Protein AF-A0ABD0K7D8-F1 (afdb_monomer)

Secondary structure (DSSP, 8-state):
-EEEEEES-TTTEEEETTTEEEEE-----TT--SS-EEEEEEEE--TTEEEEEEEEEEEES-TTEEEEEESSSSS-SEEE-TTPPTT-EEEES-SEEEEEEEE-SS-S-----EEEEEEEEEEEGGGSPPEEETT-TTTTTEEEEPPTT-EEEEESS-SS---S---SEEEEEEE---S-TTEEEEEEE-TT--EESS-TTS---HHHHHHHHHHHHHHEEEESB-TTT--HHHHHTT--EEBSSSEEEEEEE--SS-EE-EEEEEEEE-HHHHHHHHHHHHHHHHHHHHHHHHHHHHHHHHHHHHHHHHHHHHHS--TTHHHHHHHHHHHHHHTPPPPPPPPP------------------PPPP---

Sequence (369 aa):
HITLEKGCRPRYVVLDHHKYVEVRSSHLPRNASAGTSCMAYLVTRKKDHGICVRMRSTHIYSDHAKIEFLTGPYTSDKIIQRNSKPDEEWCTPHRLLAVRVSTSADEPNLDRDFYYAFQVEAMSKELIPLQYYMDSFAECDLEHELTSGQEVSVVAQRVPPVTPDVPTTCELTFYTTSDDEYEQVCVQLDKDSFTFGSDQSRKITAEQRATEREEGLKSLTLGRLKQRYYSTEEALNGVTACSDNKRLVLLLNRTEALFGFTASVRSERHVFWESEANEATEMKGLRVVKGITYFIATIDCLVAVLAALLSALLKWPKGPWRRWAENFNALAAAHAPQTYPAQDPGTYSPHGHKDDSFDSSISSPDFSL

Radius of gyration: 41.78 Å; Cα contacts (8 Å, |Δi|>4): 608; chains: 1; bounding box: 82×59×136 Å

Foldseek 3Di:
DKDWDDKDDCQAWPDPDAFKIKGKHDDDPLPPQAWDKMKIKIFDPDPQWWKKKWWADWDAPDQFKKKFKDLDDPWGPDIDGPPDDHGDMDIDRHRMIMIMMIGHNPDSPPRDMTMTMMGMDIGGSVPHAAEAEQQDPVRFPDEDEADAFDKHKYKDADVVGIDPDGDQKGKYKYFYPDPDPQKWKKKFWDQVFKDKDPPPPDPQDPVNVVVVLVVLLVQKDKPQWPVVPDDSVVRSVGDITTHDHRMIMIMGRDDPIDIIIMMMIHTDRHVVVVVVVVVVVVVVVVVVVVVVVVVVVVVVVVVVVVVVVVVVCLVDPDDPCPVVSVVVVVVCVVPPPDDDDDDDDDDDDDDDDDDDDDDDDDDDDDDDD

Mean predicted aligned error: 17.83 Å

Structure (mmCIF, N/CA/C/O backbone):
data_AF-A0ABD0K7D8-F1
#
_entry.id   AF-A0ABD0K7D8-F1
#
loop_
_atom_site.group_PDB
_atom_site.id
_atom_site.type_symbol
_atom_site.label_atom_id
_atom_site.label_alt_id
_atom_site.label_comp_id
_atom_site.label_asym_id
_atom_site.label_entity_id
_atom_site.label_seq_id
_atom_site.pdbx_PDB_ins_code
_atom_site.Cartn_x
_atom_site.Cartn_y
_atom_site.Cartn_z
_atom_site.occupancy
_atom_site.B_iso_or_equiv
_atom_site.auth_seq_id
_atom_site.auth_comp_id
_atom_site.auth_asym_id
_atom_site.auth_atom_id
_atom_site.pdbx_PDB_model_num
ATOM 1 N N . HIS A 1 1 ? 11.711 -20.723 -13.771 1.00 57.00 1 HIS A N 1
ATOM 2 C CA . HIS A 1 1 ? 12.224 -20.523 -15.138 1.00 57.00 1 HIS A CA 1
ATOM 3 C C . HIS A 1 1 ? 11.469 -19.370 -15.768 1.00 57.00 1 HIS A C 1
ATOM 5 O O . HIS A 1 1 ? 10.240 -19.421 -15.767 1.00 57.00 1 HIS A O 1
ATOM 11 N N . ILE A 1 2 ? 12.202 -18.346 -16.215 1.00 61.50 2 ILE A N 1
ATOM 12 C CA . ILE A 1 2 ? 11.672 -17.183 -16.935 1.00 61.50 2 ILE A CA 1
ATOM 13 C C . ILE A 1 2 ? 12.082 -17.318 -18.400 1.00 61.50 2 ILE A C 1
ATOM 15 O O . ILE A 1 2 ? 13.228 -17.675 -18.669 1.00 61.50 2 ILE A O 1
ATOM 19 N N . THR A 1 3 ? 11.156 -17.092 -19.327 1.00 58.50 3 THR A N 1
ATOM 20 C CA . THR A 1 3 ? 11.397 -17.209 -20.775 1.00 58.50 3 THR A CA 1
ATOM 21 C C . THR A 1 3 ? 11.066 -15.911 -21.502 1.00 58.50 3 THR A C 1
ATOM 23 O O . THR A 1 3 ? 10.111 -15.233 -21.127 1.00 58.50 3 THR A O 1
ATOM 26 N N . LEU A 1 4 ? 11.837 -15.597 -22.550 1.00 61.28 4 LEU A N 1
ATOM 27 C CA . LEU A 1 4 ? 11.554 -14.514 -23.492 1.00 61.28 4 LEU A CA 1
ATOM 28 C C . LEU A 1 4 ? 10.610 -15.036 -24.585 1.00 61.28 4 LEU A C 1
ATOM 30 O O . LEU A 1 4 ? 11.021 -15.871 -25.387 1.00 61.28 4 LEU A O 1
ATOM 34 N N . GLU A 1 5 ? 9.352 -14.598 -24.608 1.00 51.56 5 GLU A N 1
ATOM 35 C CA . GLU A 1 5 ? 8.346 -15.184 -25.518 1.00 51.56 5 GLU A CA 1
ATOM 36 C C . GLU A 1 5 ? 8.231 -14.462 -26.864 1.00 51.56 5 GLU A C 1
ATOM 38 O O . GLU A 1 5 ? 7.942 -15.078 -27.890 1.00 51.56 5 GLU A O 1
ATOM 43 N N . LYS A 1 6 ? 8.462 -13.150 -26.883 1.00 55.41 6 LYS A N 1
ATOM 44 C CA . LYS A 1 6 ? 8.400 -12.323 -28.092 1.00 55.41 6 LYS A CA 1
ATOM 45 C C . LYS A 1 6 ? 9.169 -11.036 -27.830 1.00 55.41 6 LYS A C 1
ATOM 47 O O . LYS A 1 6 ? 9.142 -10.539 -26.708 1.00 55.41 6 LYS A O 1
ATOM 52 N N . GLY A 1 7 ? 9.841 -10.490 -28.834 1.00 46.88 7 GLY A N 1
ATOM 53 C CA . GLY A 1 7 ? 10.415 -9.155 -28.739 1.00 46.88 7 GLY A CA 1
ATOM 54 C C . GLY A 1 7 ? 11.325 -8.808 -29.899 1.00 46.88 7 GLY A C 1
ATOM 55 O O . GLY A 1 7 ? 11.520 -9.628 -30.793 1.00 46.88 7 GLY A O 1
ATOM 56 N N . CYS A 1 8 ? 11.813 -7.570 -29.923 1.00 52.88 8 CYS A N 1
ATOM 57 C CA . CYS A 1 8 ? 12.620 -7.019 -31.014 1.00 52.88 8 CYS A CA 1
ATOM 58 C C . CYS A 1 8 ? 13.752 -7.929 -31.454 1.00 52.88 8 CYS A C 1
ATOM 60 O O . CYS A 1 8 ? 14.186 -8.804 -30.707 1.00 52.88 8 CYS A O 1
ATOM 62 N N . ARG A 1 9 ? 14.277 -7.672 -32.662 1.00 52.31 9 ARG A N 1
ATOM 63 C CA . ARG A 1 9 ? 15.490 -8.347 -33.134 1.00 52.31 9 ARG A CA 1
ATOM 64 C C . ARG A 1 9 ? 16.487 -8.441 -31.967 1.00 52.31 9 ARG A C 1
ATOM 66 O O . ARG A 1 9 ? 16.698 -7.414 -31.315 1.00 52.31 9 ARG A O 1
ATOM 73 N N . PRO A 1 10 ? 17.140 -9.596 -31.749 1.00 48.94 10 PRO A N 1
ATOM 74 C CA . PRO A 1 10 ? 18.064 -9.841 -30.628 1.00 48.94 10 PRO A CA 1
ATOM 75 C C . PRO A 1 10 ? 19.263 -8.872 -30.558 1.00 48.94 10 PRO A C 1
ATOM 77 O O . PRO A 1 10 ? 20.138 -9.008 -29.714 1.00 48.94 10 PRO A O 1
ATOM 80 N N . ARG A 1 11 ? 19.321 -7.879 -31.452 1.00 54.66 11 ARG A N 1
ATOM 81 C CA . ARG A 1 11 ? 20.246 -6.751 -31.404 1.00 54.66 11 ARG A CA 1
ATOM 82 C C . ARG A 1 11 ? 20.057 -5.885 -30.155 1.00 54.66 11 ARG A C 1
ATOM 84 O O . ARG A 1 11 ? 21.067 -5.414 -29.653 1.00 54.66 11 ARG A O 1
ATOM 91 N N . TYR A 1 12 ? 18.822 -5.699 -29.665 1.00 59.56 12 TYR A N 1
ATOM 92 C CA . TYR A 1 12 ? 18.541 -4.707 -28.613 1.00 59.56 12 TYR A CA 1
ATOM 93 C C . TYR A 1 12 ? 18.299 -5.268 -27.214 1.00 59.56 12 TYR A C 1
ATOM 95 O O . TYR A 1 12 ? 18.657 -4.623 -26.237 1.00 59.56 12 TYR A O 1
ATOM 103 N N . VAL A 1 13 ? 17.703 -6.456 -27.107 1.00 61.19 13 VAL A N 1
ATOM 104 C CA . VAL A 1 13 ? 17.458 -7.138 -25.830 1.00 61.19 13 VAL A CA 1
ATOM 105 C C . VAL A 1 13 ? 18.014 -8.549 -25.951 1.00 61.19 13 VAL A C 1
ATOM 107 O O . VAL A 1 13 ? 17.610 -9.302 -26.839 1.00 61.19 13 VAL A O 1
ATOM 110 N N . VAL A 1 14 ? 18.954 -8.890 -25.079 1.00 66.50 14 VAL A N 1
ATOM 111 C CA . VAL A 1 14 ? 19.631 -10.183 -25.013 1.00 66.50 14 VAL A CA 1
ATOM 112 C C . VAL A 1 14 ? 19.354 -10.785 -23.644 1.00 66.50 14 VAL A C 1
ATOM 114 O O . VAL A 1 14 ? 19.567 -10.147 -22.620 1.00 66.50 14 VAL A O 1
ATOM 117 N N . LEU A 1 15 ? 18.858 -12.018 -23.626 1.00 62.47 15 LEU A N 1
ATOM 118 C CA . LEU A 1 15 ? 18.714 -12.803 -22.405 1.00 62.47 15 LEU A CA 1
ATOM 119 C C . LEU A 1 15 ? 19.877 -13.798 -22.360 1.00 62.47 15 LEU A C 1
ATOM 121 O O . LEU A 1 15 ? 19.945 -14.677 -23.220 1.00 62.47 15 LEU A O 1
ATOM 125 N N . ASP A 1 16 ? 20.773 -13.663 -21.385 1.00 61.91 16 ASP A N 1
ATOM 126 C CA . ASP A 1 16 ? 21.794 -14.678 -21.118 1.00 61.91 16 ASP A CA 1
ATOM 127 C C . ASP A 1 16 ? 21.194 -15.821 -20.282 1.00 61.91 16 ASP A C 1
ATOM 129 O O . ASP A 1 16 ? 20.212 -15.645 -19.551 1.00 61.91 16 ASP A O 1
ATOM 133 N N . HIS A 1 17 ? 21.773 -17.012 -20.428 1.00 53.19 17 HIS A N 1
ATOM 134 C CA . HIS A 1 17 ? 21.166 -18.326 -20.266 1.00 53.19 17 HIS A CA 1
ATOM 135 C C . HIS A 1 17 ? 20.373 -18.588 -18.971 1.00 53.19 17 HIS A C 1
ATOM 137 O O . HIS A 1 17 ? 19.619 -19.558 -18.954 1.00 53.19 17 HIS A O 1
ATOM 143 N N . HIS A 1 18 ? 20.468 -17.786 -17.902 1.00 55.44 18 HIS A N 1
ATOM 144 C CA . HIS A 1 18 ? 19.836 -18.116 -16.618 1.00 55.44 18 HIS A CA 1
ATOM 145 C C . HIS A 1 18 ? 19.442 -16.931 -15.716 1.00 55.44 18 HIS A C 1
ATOM 147 O O . HIS A 1 18 ? 19.652 -17.068 -14.516 1.00 55.44 18 HIS A O 1
ATOM 153 N N . LYS A 1 19 ? 18.837 -15.839 -16.231 1.00 64.81 19 LYS A N 1
ATOM 154 C CA . LYS A 1 19 ? 18.155 -14.723 -15.489 1.00 64.81 19 LYS A CA 1
ATOM 155 C C . LYS A 1 19 ? 18.720 -13.325 -15.778 1.00 64.81 19 LYS A C 1
ATOM 157 O O . LYS A 1 19 ? 18.157 -12.346 -15.297 1.00 64.81 19 LYS A O 1
ATOM 162 N N . TYR A 1 20 ? 19.803 -13.207 -16.534 1.00 72.56 20 TYR A N 1
ATOM 163 C CA . TYR A 1 20 ? 20.390 -11.907 -16.856 1.00 72.56 20 TYR A CA 1
ATOM 164 C C . TYR A 1 20 ? 19.808 -11.376 -18.159 1.00 72.56 20 TYR A C 1
ATOM 166 O O . TYR A 1 20 ? 19.838 -12.059 -19.181 1.00 72.56 20 TYR A O 1
ATOM 174 N N . VAL A 1 21 ? 19.256 -10.168 -18.104 1.00 70.75 21 VAL A N 1
ATOM 175 C CA . VAL A 1 21 ? 18.764 -9.445 -19.271 1.00 70.75 21 VAL A CA 1
ATOM 176 C C . VAL A 1 21 ? 19.677 -8.257 -19.504 1.00 70.75 21 VAL A C 1
ATOM 178 O O . VAL A 1 21 ? 19.839 -7.392 -18.642 1.00 70.75 21 VAL A O 1
ATOM 181 N N . GLU A 1 22 ? 20.247 -8.224 -20.696 1.00 71.69 22 GLU A N 1
ATOM 182 C CA . GLU A 1 22 ? 21.023 -7.111 -21.204 1.00 71.69 22 GLU A CA 1
ATOM 183 C C . GLU A 1 22 ? 20.214 -6.382 -22.270 1.00 71.69 22 GLU A C 1
ATOM 185 O O . GLU A 1 22 ? 19.713 -6.977 -23.225 1.00 71.69 22 GLU A O 1
ATOM 190 N N . VAL A 1 23 ? 20.102 -5.070 -22.127 1.00 68.00 23 VAL A N 1
ATOM 191 C CA . VAL A 1 23 ? 19.526 -4.190 -23.135 1.00 68.00 23 VAL A CA 1
ATOM 192 C C . VAL A 1 23 ? 20.650 -3.316 -23.661 1.00 68.00 23 VAL A C 1
ATOM 194 O O . VAL A 1 23 ? 21.200 -2.499 -22.923 1.00 68.00 23 VAL A O 1
ATOM 197 N N . ARG A 1 24 ? 21.009 -3.504 -24.930 1.00 67.44 24 ARG A N 1
ATOM 198 C CA . ARG A 1 24 ? 22.136 -2.818 -25.567 1.00 67.44 24 ARG A CA 1
ATOM 199 C C . ARG A 1 24 ? 21.716 -2.159 -26.867 1.00 67.44 24 ARG A C 1
ATOM 201 O O . ARG A 1 24 ? 20.971 -2.744 -27.642 1.00 67.44 24 ARG A O 1
ATOM 208 N N . SER A 1 25 ? 22.234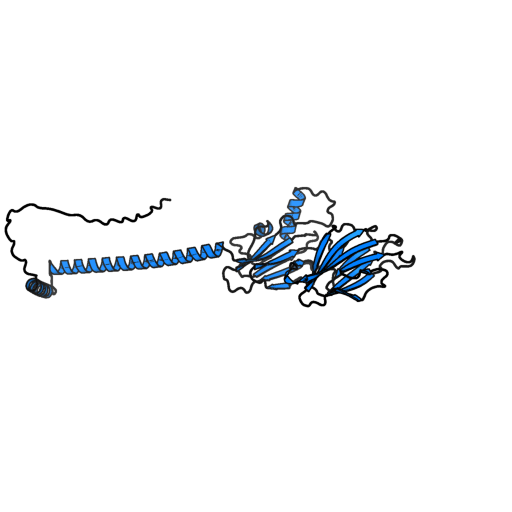 -0.974 -27.150 1.00 63.69 25 SER A N 1
ATOM 209 C CA . SER A 1 25 ? 22.252 -0.454 -28.517 1.00 63.69 25 SER A CA 1
ATOM 210 C C . SER A 1 25 ? 23.632 -0.703 -29.098 1.00 63.69 25 SER A C 1
ATOM 212 O O . SER A 1 25 ? 24.622 -0.289 -28.512 1.00 63.69 25 SER A O 1
ATOM 214 N N . SER A 1 26 ? 23.703 -1.409 -30.222 1.00 53.91 26 SER A N 1
ATOM 215 C CA . SER A 1 26 ? 24.898 -1.443 -31.067 1.00 53.91 26 SER A CA 1
ATOM 216 C C . SER A 1 26 ? 24.600 -0.583 -32.287 1.00 53.91 26 SER A C 1
ATOM 218 O O . SER A 1 26 ? 23.682 -0.967 -33.017 1.00 53.91 26 SER A O 1
ATOM 220 N N . HIS A 1 27 ? 25.318 0.535 -32.477 1.00 51.44 27 HIS A N 1
ATOM 221 C CA . HIS A 1 27 ? 25.214 1.463 -33.617 1.00 51.44 27 HIS A CA 1
ATOM 222 C C . HIS A 1 27 ? 23.825 1.470 -34.270 1.00 51.44 27 HIS A C 1
ATOM 224 O O . HIS A 1 27 ? 23.554 0.708 -35.208 1.00 51.44 27 HIS A O 1
ATOM 230 N N . LEU A 1 28 ? 22.929 2.326 -33.768 1.00 49.94 28 LEU A N 1
ATOM 231 C CA . LEU A 1 28 ? 21.675 2.595 -34.464 1.00 49.94 28 LEU A CA 1
ATOM 232 C C . LEU A 1 28 ? 22.025 2.928 -35.923 1.00 49.94 28 LEU A C 1
ATOM 234 O O . LEU A 1 28 ? 22.895 3.768 -36.159 1.00 49.94 28 LEU A O 1
ATOM 238 N N . PRO A 1 29 ? 21.449 2.229 -36.922 1.00 47.97 29 PRO A N 1
ATOM 239 C CA . PRO A 1 29 ? 21.727 2.571 -38.309 1.00 47.97 29 PRO A CA 1
ATOM 240 C C . PRO A 1 29 ? 21.421 4.060 -38.478 1.00 47.97 29 PRO A C 1
ATOM 242 O O . PRO A 1 29 ? 20.409 4.514 -37.957 1.00 47.97 29 PRO A O 1
ATOM 245 N N . ARG A 1 30 ? 22.260 4.813 -39.204 1.00 49.47 30 ARG A N 1
ATOM 246 C CA . ARG A 1 30 ? 22.124 6.277 -39.408 1.00 49.47 30 ARG A CA 1
ATOM 247 C C . ARG A 1 30 ? 20.739 6.745 -39.902 1.00 49.47 30 ARG A C 1
ATOM 249 O O . ARG A 1 30 ? 20.468 7.936 -39.908 1.00 49.47 30 ARG A O 1
ATOM 256 N N . ASN A 1 31 ? 19.871 5.806 -40.285 1.00 47.09 31 ASN A N 1
ATOM 257 C CA . ASN A 1 31 ? 18.497 6.010 -40.738 1.00 47.09 31 ASN A CA 1
ATOM 258 C C . ASN A 1 31 ? 17.442 5.439 -39.764 1.00 47.09 31 ASN A C 1
ATOM 260 O O . ASN A 1 31 ? 16.307 5.198 -40.173 1.00 47.09 31 ASN A O 1
ATOM 264 N N . ALA A 1 32 ? 17.796 5.139 -38.511 1.00 49.16 32 ALA A N 1
ATO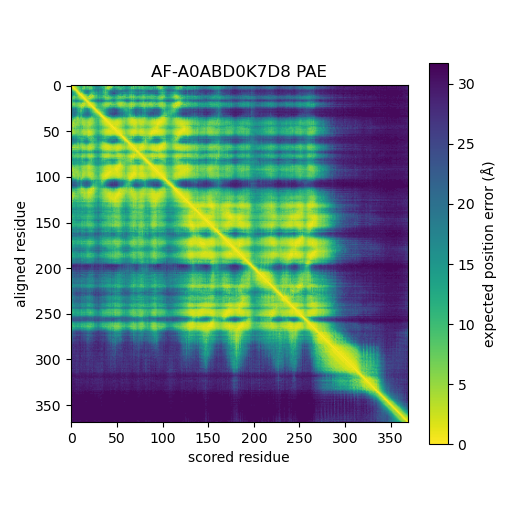M 265 C CA . ALA A 1 32 ? 16.821 4.790 -37.489 1.00 49.16 32 ALA A CA 1
ATOM 266 C C . ALA A 1 32 ? 15.948 6.026 -37.251 1.00 49.16 32 ALA A C 1
ATOM 268 O O . ALA A 1 32 ? 16.422 7.047 -36.761 1.00 49.16 32 ALA A O 1
ATOM 269 N N . SER A 1 33 ? 14.687 5.943 -37.669 1.00 50.78 33 SER A N 1
ATOM 270 C CA . SER A 1 33 ? 13.695 6.986 -37.433 1.00 50.78 33 SER A CA 1
ATOM 271 C C . SER A 1 33 ? 13.646 7.308 -35.942 1.00 50.78 33 SER A C 1
ATOM 273 O O . SER A 1 33 ? 13.513 6.393 -35.131 1.00 50.78 33 SER A O 1
ATOM 275 N N . ALA A 1 34 ? 13.745 8.584 -35.581 1.00 53.72 34 ALA A N 1
ATOM 276 C CA . ALA A 1 34 ? 13.576 9.016 -34.202 1.00 53.72 34 ALA A CA 1
ATOM 277 C C . ALA A 1 34 ? 12.233 8.505 -33.631 1.00 53.72 34 ALA A C 1
ATOM 279 O O . ALA A 1 34 ? 11.265 8.329 -34.376 1.00 53.72 34 ALA A O 1
ATOM 280 N N . GLY A 1 35 ? 12.185 8.199 -32.331 1.00 55.47 35 GLY A N 1
ATOM 281 C CA . GLY A 1 35 ? 10.992 7.612 -31.708 1.00 55.47 35 GLY A CA 1
ATOM 282 C C . GLY A 1 35 ? 10.822 6.100 -31.919 1.00 55.47 35 GLY A C 1
ATOM 283 O O . GLY A 1 35 ? 9.699 5.593 -31.884 1.00 55.47 35 GLY A O 1
ATOM 284 N N . THR A 1 36 ? 11.903 5.340 -32.139 1.00 62.25 36 THR A N 1
ATOM 285 C CA . THR A 1 36 ? 11.800 3.873 -32.145 1.00 62.25 36 THR A CA 1
ATOM 286 C C . THR A 1 36 ? 11.430 3.346 -30.762 1.00 62.25 36 THR A C 1
ATOM 288 O O . THR A 1 36 ? 12.095 3.655 -29.772 1.00 62.25 36 THR A O 1
ATOM 291 N N . SER A 1 37 ? 10.414 2.485 -30.708 1.00 71.81 37 SER A N 1
ATOM 292 C CA . SER A 1 37 ? 10.104 1.684 -29.527 1.00 71.81 37 SER A CA 1
ATOM 293 C C . SER A 1 37 ? 10.179 0.198 -29.844 1.00 71.81 37 SER A C 1
ATOM 295 O O . SER A 1 37 ? 9.923 -0.268 -30.955 1.00 71.81 37 SER A O 1
ATOM 297 N N . CYS A 1 38 ? 10.584 -0.546 -28.834 1.00 72.50 38 CYS A N 1
ATOM 298 C CA . CYS A 1 38 ? 10.817 -1.963 -28.870 1.00 72.50 38 CYS A CA 1
ATOM 299 C C . CYS A 1 38 ? 10.158 -2.586 -27.644 1.00 72.50 38 CYS A C 1
ATOM 301 O O . CYS A 1 38 ? 10.258 -2.011 -26.570 1.00 72.50 38 CYS A O 1
ATOM 303 N N . MET A 1 39 ? 9.520 -3.749 -27.766 1.00 76.94 39 MET A N 1
ATOM 304 C CA . MET A 1 39 ? 8.928 -4.449 -26.624 1.00 76.94 39 MET A CA 1
ATOM 305 C C . MET A 1 39 ? 9.385 -5.898 -26.596 1.00 76.94 39 MET A C 1
ATOM 307 O O . MET A 1 39 ? 9.534 -6.506 -27.654 1.00 76.94 39 MET A O 1
ATOM 311 N N . ALA A 1 40 ? 9.602 -6.438 -25.404 1.00 78.38 40 ALA A N 1
ATOM 312 C CA . ALA A 1 40 ? 9.938 -7.831 -25.168 1.00 78.38 40 ALA A CA 1
ATOM 313 C C . ALA A 1 40 ? 9.133 -8.375 -23.978 1.00 78.38 40 ALA A C 1
ATOM 315 O O . ALA A 1 40 ? 8.762 -7.597 -23.109 1.00 78.38 40 ALA A O 1
ATOM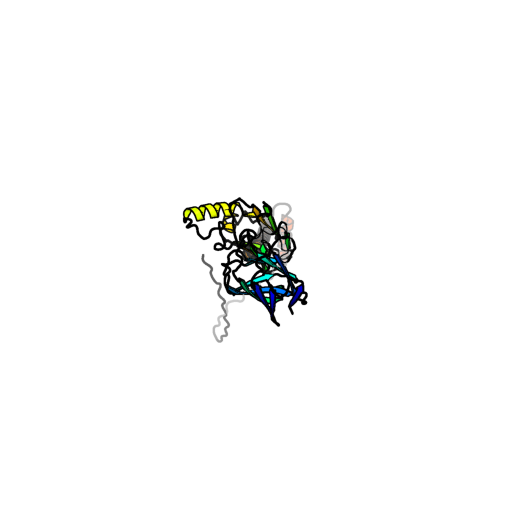 316 N N . TYR A 1 41 ? 8.856 -9.677 -23.916 1.00 83.56 41 TYR A N 1
ATOM 317 C CA . TYR A 1 41 ? 8.013 -10.259 -22.859 1.00 83.56 41 TYR A CA 1
ATOM 318 C C . TYR A 1 41 ? 8.746 -11.337 -22.069 1.00 83.56 41 TYR A C 1
ATOM 320 O O . TYR A 1 41 ? 9.245 -12.299 -22.651 1.00 83.56 41 TYR A O 1
ATOM 328 N N . LEU A 1 42 ? 8.757 -11.188 -20.748 1.00 84.38 42 LEU A N 1
ATOM 329 C CA . LEU A 1 42 ? 9.304 -12.122 -19.774 1.00 84.38 42 LEU A CA 1
ATOM 330 C C . LEU A 1 42 ? 8.156 -12.827 -19.049 1.00 84.38 42 LEU A C 1
ATOM 332 O O . LEU A 1 42 ? 7.268 -12.171 -18.507 1.00 84.38 42 LEU A O 1
ATOM 336 N N . VAL A 1 43 ? 8.177 -14.161 -19.020 1.00 86.38 43 VAL A N 1
ATOM 337 C CA . VAL A 1 43 ? 7.108 -14.966 -18.402 1.00 86.38 43 VAL A CA 1
ATOM 338 C C . VAL A 1 43 ? 7.665 -15.973 -17.412 1.00 86.38 43 VAL A C 1
ATOM 340 O O . VAL A 1 43 ? 8.574 -16.731 -17.750 1.00 86.38 43 VAL A O 1
ATOM 343 N N . THR A 1 44 ? 7.071 -16.053 -16.216 1.00 86.25 44 THR A N 1
ATOM 344 C CA . THR A 1 44 ? 7.296 -17.160 -15.275 1.00 86.25 44 THR A CA 1
ATOM 345 C C . THR A 1 44 ? 6.241 -18.261 -15.427 1.00 86.25 44 THR A C 1
ATOM 347 O O . THR A 1 44 ? 5.024 -18.057 -15.347 1.00 86.25 44 THR A O 1
ATOM 350 N N . ARG A 1 45 ? 6.711 -19.501 -15.605 1.00 85.25 45 ARG A N 1
ATOM 351 C CA . ARG A 1 45 ? 5.831 -20.680 -15.725 1.00 85.25 45 ARG A CA 1
ATOM 352 C C . ARG A 1 45 ? 5.203 -21.120 -14.399 1.00 85.25 45 ARG A C 1
ATOM 354 O O . ARG A 1 45 ? 4.260 -21.904 -14.417 1.00 85.25 45 ARG A O 1
ATOM 361 N N . LYS A 1 46 ? 5.687 -20.616 -13.262 1.00 86.44 46 LYS A N 1
ATOM 362 C CA . LYS A 1 46 ? 5.132 -20.923 -11.937 1.00 86.44 46 LYS A CA 1
ATOM 363 C C . LYS A 1 46 ? 3.885 -20.066 -11.682 1.00 86.44 46 LYS A C 1
ATOM 365 O O . LYS A 1 46 ? 3.932 -18.858 -11.894 1.00 86.44 46 LYS A O 1
ATOM 370 N N . LYS A 1 47 ? 2.773 -20.687 -11.272 1.00 85.94 47 LYS A N 1
ATOM 371 C CA . LYS A 1 47 ? 1.468 -20.018 -11.089 1.00 85.94 47 LYS A CA 1
ATOM 372 C C . LYS A 1 47 ? 1.457 -19.054 -9.898 1.00 85.94 47 LYS A C 1
ATOM 374 O O . LYS A 1 47 ? 0.927 -17.949 -10.012 1.00 85.94 47 LYS A O 1
ATOM 379 N N . ASP A 1 48 ? 2.129 -19.446 -8.823 1.00 89.06 48 ASP A N 1
ATOM 380 C CA . ASP A 1 48 ? 2.130 -18.724 -7.545 1.00 89.06 48 ASP A CA 1
ATOM 381 C C . ASP A 1 48 ? 3.394 -17.877 -7.373 1.00 89.06 48 ASP A C 1
ATOM 383 O O . ASP A 1 48 ? 3.833 -17.598 -6.264 1.00 89.06 48 ASP A O 1
ATOM 387 N N . HIS A 1 49 ? 4.047 -17.516 -8.479 1.00 90.56 49 HIS A N 1
ATOM 388 C CA . HIS A 1 49 ? 5.217 -16.643 -8.464 1.00 90.56 49 HIS A CA 1
ATOM 389 C C . HIS A 1 49 ? 4.961 -15.403 -9.312 1.00 90.56 49 HIS A C 1
ATOM 391 O O . HIS A 1 49 ? 4.328 -15.490 -10.366 1.00 90.56 49 HIS A O 1
ATOM 397 N N . GLY A 1 50 ? 5.483 -14.277 -8.846 1.00 90.56 50 GLY A N 1
ATOM 398 C CA . GLY A 1 50 ? 5.636 -13.055 -9.619 1.00 90.56 50 GLY A CA 1
ATOM 399 C C . GLY A 1 50 ? 7.018 -12.961 -10.265 1.00 90.56 50 GLY A C 1
ATOM 400 O O . GLY A 1 50 ? 7.754 -13.954 -10.357 1.00 90.56 50 GLY A O 1
ATOM 401 N N . ILE A 1 51 ? 7.366 -11.760 -10.714 1.00 90.12 51 ILE A N 1
ATOM 402 C CA . ILE A 1 51 ? 8.647 -11.438 -11.342 1.00 90.12 51 ILE A CA 1
ATOM 403 C C . ILE A 1 51 ? 9.300 -10.294 -10.563 1.00 90.12 51 ILE A C 1
ATOM 405 O O . ILE A 1 51 ? 8.697 -9.242 -10.392 1.00 90.12 51 ILE A O 1
ATOM 409 N N . CYS A 1 52 ? 10.541 -10.491 -10.130 1.00 89.31 52 CYS A N 1
ATOM 410 C CA . CYS A 1 52 ? 11.385 -9.459 -9.538 1.00 89.31 52 CYS A CA 1
ATOM 411 C C . CYS A 1 52 ? 12.508 -9.091 -10.497 1.00 89.31 52 CYS A C 1
ATOM 413 O O . CYS A 1 52 ? 13.109 -9.961 -11.129 1.00 89.31 52 CYS A O 1
ATOM 415 N N . VAL A 1 53 ? 12.785 -7.800 -10.604 1.00 87.88 53 VAL A N 1
ATOM 416 C CA . VAL A 1 53 ? 13.830 -7.211 -11.429 1.00 87.88 53 VAL A CA 1
ATOM 417 C C . VAL A 1 53 ? 14.799 -6.487 -10.511 1.00 87.88 53 VAL A C 1
ATOM 419 O O . VAL A 1 53 ? 14.427 -5.525 -9.847 1.00 87.88 53 VAL A O 1
ATOM 422 N N . ARG A 1 54 ? 16.053 -6.930 -10.503 1.00 86.75 54 ARG A N 1
ATOM 423 C CA . ARG A 1 54 ? 17.138 -6.304 -9.754 1.00 86.75 54 ARG A CA 1
ATOM 424 C C . ARG A 1 54 ? 18.134 -5.654 -10.699 1.00 86.75 54 ARG A C 1
ATOM 426 O O . ARG A 1 54 ? 18.720 -6.323 -11.556 1.00 86.75 54 ARG A O 1
ATOM 433 N N . MET A 1 55 ? 18.362 -4.360 -10.522 1.00 79.38 55 MET A N 1
ATOM 434 C CA . MET A 1 55 ? 19.323 -3.605 -11.320 1.00 79.38 55 MET A CA 1
ATOM 435 C C . MET A 1 55 ? 20.744 -3.987 -10.917 1.00 79.38 55 MET A C 1
ATOM 437 O O . MET A 1 55 ? 21.119 -3.873 -9.758 1.00 79.38 55 MET A O 1
ATOM 441 N N . ARG A 1 56 ? 21.550 -4.457 -11.872 1.00 74.31 56 ARG A N 1
ATOM 442 C CA . ARG A 1 56 ? 22.944 -4.866 -11.623 1.00 74.31 56 ARG A CA 1
ATOM 443 C C . ARG A 1 56 ? 23.922 -3.790 -12.067 1.00 74.31 56 ARG A C 1
ATOM 445 O O . ARG A 1 56 ? 24.883 -3.491 -11.371 1.00 74.31 56 ARG A O 1
ATOM 452 N N . SER A 1 57 ? 23.695 -3.232 -13.252 1.00 66.69 57 SER A N 1
ATOM 453 C CA . SER A 1 57 ? 24.533 -2.175 -13.800 1.00 66.69 57 SER A CA 1
ATOM 454 C C . SER A 1 57 ? 23.741 -1.337 -14.791 1.00 66.69 57 SER A C 1
ATOM 456 O O . SER A 1 57 ? 23.118 -1.865 -15.713 1.00 66.69 57 SER A O 1
ATOM 458 N N . THR A 1 58 ? 23.794 -0.023 -14.614 1.00 62.19 58 THR A N 1
ATOM 459 C CA . THR A 1 58 ? 23.220 0.960 -15.532 1.00 62.19 58 THR A CA 1
ATOM 460 C C . THR A 1 58 ? 24.355 1.835 -16.049 1.00 62.19 58 THR A C 1
ATOM 462 O O . THR A 1 58 ? 24.891 2.652 -15.304 1.00 62.19 58 THR A O 1
ATOM 465 N N . HIS A 1 59 ? 24.751 1.653 -17.310 1.00 59.78 59 HIS A N 1
ATOM 466 C CA . HIS A 1 59 ? 25.717 2.528 -17.976 1.00 59.78 59 HIS A CA 1
ATOM 467 C C . HIS A 1 59 ? 24.977 3.343 -19.032 1.00 59.78 59 HIS A C 1
ATOM 469 O O . HIS A 1 59 ? 24.724 2.896 -20.153 1.00 59.78 59 HIS A O 1
ATOM 475 N N . ILE A 1 60 ? 24.576 4.545 -18.622 1.00 55.97 60 ILE A N 1
ATOM 476 C CA . ILE A 1 60 ? 23.714 5.420 -19.409 1.00 55.97 60 ILE A CA 1
ATOM 477 C C . ILE A 1 60 ? 24.561 6.582 -19.922 1.00 55.97 60 ILE A C 1
ATOM 479 O O . ILE A 1 60 ? 24.855 7.535 -19.201 1.00 55.97 60 ILE A O 1
ATOM 483 N N . TYR A 1 61 ? 24.967 6.487 -21.190 1.00 55.72 61 TYR A N 1
ATOM 484 C CA . TYR A 1 61 ? 25.702 7.551 -21.882 1.00 55.72 61 TYR A CA 1
ATOM 485 C C . TYR A 1 61 ? 24.779 8.646 -22.457 1.00 55.72 61 TYR A C 1
ATOM 487 O O . TYR A 1 61 ? 25.270 9.664 -22.956 1.00 55.72 61 TYR A O 1
ATOM 495 N N . SER A 1 62 ? 23.452 8.460 -22.393 1.00 56.50 62 SER A N 1
ATOM 496 C CA . SER A 1 62 ? 22.456 9.351 -22.998 1.00 56.50 62 SER A CA 1
ATOM 497 C C . SER A 1 62 ? 21.137 9.385 -22.214 1.00 56.50 62 SER A C 1
ATOM 499 O O . SER A 1 62 ? 20.610 8.341 -21.843 1.00 56.50 62 SER A O 1
ATOM 501 N N . ASP A 1 63 ? 20.577 10.584 -22.027 1.00 60.16 63 ASP A N 1
ATOM 502 C CA . ASP A 1 63 ? 19.265 10.827 -21.400 1.00 60.16 63 ASP A CA 1
ATOM 503 C C . ASP A 1 63 ? 18.072 10.455 -22.303 1.00 60.16 63 ASP A C 1
ATOM 505 O O . ASP A 1 63 ? 16.915 10.614 -21.923 1.00 60.16 63 ASP A O 1
ATOM 509 N N . HIS A 1 64 ? 18.335 9.965 -23.518 1.00 64.94 64 HIS A N 1
ATOM 510 C CA . HIS A 1 64 ? 17.321 9.818 -24.564 1.00 64.94 64 HIS A CA 1
ATOM 511 C C . HIS A 1 64 ? 16.770 8.397 -24.693 1.00 64.94 64 HIS A C 1
ATOM 513 O O . HIS A 1 64 ? 15.903 8.176 -25.533 1.00 64.94 64 HIS A O 1
ATOM 519 N N . ALA A 1 65 ? 17.247 7.442 -23.891 1.00 67.25 65 ALA A N 1
ATOM 520 C CA . ALA A 1 65 ? 16.719 6.082 -23.833 1.00 67.25 65 ALA A CA 1
ATOM 521 C C . ALA A 1 65 ? 16.011 5.844 -22.493 1.00 67.25 65 ALA A C 1
ATOM 523 O O . ALA A 1 65 ? 16.567 6.115 -21.427 1.00 67.25 65 ALA A O 1
ATOM 524 N N . LYS A 1 66 ? 14.791 5.303 -22.552 1.00 73.50 66 LYS A N 1
ATOM 525 C CA . LYS A 1 66 ? 14.039 4.855 -21.375 1.00 73.50 66 LYS A CA 1
ATOM 526 C C . LYS A 1 66 ? 13.707 3.372 -21.483 1.00 73.50 66 LYS A C 1
ATOM 528 O O . LYS A 1 66 ? 13.340 2.890 -22.561 1.00 73.50 66 LYS A O 1
ATOM 533 N N . ILE A 1 67 ? 13.831 2.670 -20.358 1.00 78.38 67 ILE A N 1
ATOM 534 C CA . ILE A 1 67 ? 13.319 1.309 -20.192 1.00 78.38 67 ILE A CA 1
ATOM 535 C C . ILE A 1 67 ? 12.088 1.383 -19.310 1.00 78.38 67 ILE A C 1
ATOM 537 O O . ILE A 1 67 ? 12.140 1.911 -18.203 1.00 78.38 67 ILE A O 1
ATOM 541 N N . GLU A 1 68 ? 11.000 0.829 -19.811 1.00 81.88 68 GLU A N 1
ATOM 542 C CA . GLU A 1 68 ? 9.705 0.764 -19.165 1.00 81.88 68 GLU A CA 1
ATOM 543 C C . GLU A 1 68 ? 9.353 -0.703 -18.923 1.00 81.88 68 GLU A C 1
ATOM 545 O O . GLU A 1 68 ? 9.426 -1.536 -19.826 1.00 81.88 68 GLU A O 1
ATOM 550 N N . PHE A 1 69 ? 8.963 -1.029 -17.703 1.00 84.69 69 PHE A N 1
ATOM 551 C CA . PHE A 1 69 ? 8.411 -2.323 -17.334 1.00 84.69 69 PHE A CA 1
ATOM 552 C C . PHE A 1 69 ? 6.900 -2.197 -17.262 1.00 84.69 69 PHE A C 1
ATOM 554 O O . PHE A 1 69 ? 6.415 -1.256 -16.649 1.00 84.69 69 PHE A O 1
ATOM 561 N N . LEU A 1 70 ? 6.162 -3.105 -17.892 1.00 85.19 70 LEU A N 1
ATOM 562 C CA . LEU A 1 70 ? 4.707 -3.055 -17.968 1.00 85.19 70 LEU A CA 1
ATOM 563 C C . LEU A 1 70 ? 4.109 -4.429 -17.674 1.00 85.19 70 LEU A C 1
ATOM 565 O O . LEU A 1 70 ? 4.489 -5.433 -18.274 1.00 85.19 70 LEU A O 1
ATOM 569 N N . THR A 1 71 ? 3.139 -4.470 -16.780 1.00 81.75 71 THR A N 1
ATOM 570 C CA . THR A 1 71 ? 2.343 -5.651 -16.432 1.00 81.75 71 THR A CA 1
ATOM 571 C C . THR A 1 71 ? 0.958 -5.601 -17.078 1.00 81.75 71 THR A C 1
ATOM 573 O O . THR A 1 71 ? 0.306 -6.636 -17.228 1.00 81.75 71 THR A O 1
ATOM 576 N N . GLY A 1 72 ? 0.551 -4.417 -17.554 1.00 73.56 72 GLY A N 1
ATOM 577 C CA . GLY A 1 72 ? -0.662 -4.164 -18.324 1.00 73.56 72 GLY A CA 1
ATOM 578 C C . GLY A 1 72 ? -0.413 -3.329 -19.592 1.00 73.56 72 GLY A C 1
ATOM 579 O O . GLY A 1 72 ? 0.719 -2.946 -19.891 1.00 73.56 72 GLY A O 1
ATOM 580 N N . PRO A 1 73 ? -1.466 -3.055 -20.383 1.00 64.06 73 PRO A N 1
ATOM 581 C CA . PRO A 1 73 ? -1.340 -2.344 -21.657 1.00 64.06 73 PRO A CA 1
ATOM 582 C C . PRO A 1 73 ? -1.337 -0.812 -21.527 1.00 64.06 73 PRO A C 1
ATOM 584 O O . PRO A 1 73 ? -0.936 -0.138 -22.475 1.00 64.06 73 PRO A O 1
ATOM 587 N N . TYR A 1 74 ? -1.798 -0.266 -20.398 1.00 60.50 74 TYR A N 1
ATOM 588 C CA . TYR A 1 74 ? -2.145 1.153 -20.283 1.00 60.50 74 TYR A CA 1
ATOM 589 C C . TYR A 1 74 ? -0.995 2.039 -19.785 1.00 60.50 74 TYR A C 1
ATOM 591 O O . TYR A 1 74 ? -0.834 3.145 -20.292 1.00 60.50 74 TYR A O 1
ATOM 599 N N . THR A 1 75 ? -0.175 1.572 -18.839 1.00 65.94 75 THR A N 1
ATOM 600 C CA . THR A 1 75 ? 0.876 2.385 -18.196 1.00 65.94 75 THR A CA 1
ATOM 601 C C . THR A 1 75 ? 2.099 1.540 -17.819 1.00 65.94 75 THR A C 1
ATOM 603 O O . THR A 1 75 ? 2.026 0.310 -17.775 1.00 65.94 75 THR A O 1
ATOM 606 N N . SER A 1 76 ? 3.247 2.193 -17.605 1.00 74.50 76 SER A N 1
ATOM 607 C CA . SER A 1 76 ? 4.490 1.523 -17.197 1.00 74.50 76 SER A CA 1
ATOM 608 C C . SER A 1 76 ? 4.562 1.390 -15.675 1.00 74.50 76 SER A C 1
ATOM 610 O O . SER A 1 76 ? 4.519 2.373 -14.957 1.00 74.50 76 SER A O 1
ATOM 612 N N . ASP A 1 77 ? 4.746 0.195 -15.140 1.00 74.94 77 ASP A N 1
ATOM 613 C CA . ASP A 1 77 ? 4.838 -0.005 -13.694 1.00 74.94 77 ASP A CA 1
ATOM 614 C C . ASP A 1 77 ? 6.141 0.517 -13.091 1.00 74.94 77 ASP A C 1
ATOM 616 O O . ASP A 1 77 ? 6.161 1.008 -11.963 1.00 74.94 77 ASP A O 1
ATOM 620 N N . LYS A 1 78 ? 7.226 0.463 -13.868 1.00 78.69 78 LYS A N 1
ATOM 621 C CA . LYS A 1 78 ? 8.543 0.962 -13.470 1.00 78.69 78 LYS A CA 1
ATOM 622 C C . LYS A 1 78 ? 9.279 1.542 -14.671 1.00 78.69 78 LYS A C 1
ATOM 624 O O . LYS A 1 78 ? 9.246 0.968 -15.757 1.00 78.69 78 LYS A O 1
ATOM 629 N N . ILE A 1 79 ? 9.981 2.656 -14.467 1.00 77.62 79 ILE A N 1
ATOM 630 C CA . ILE A 1 79 ? 10.821 3.291 -15.490 1.00 77.62 79 ILE A CA 1
ATOM 631 C C . ILE A 1 79 ? 12.256 3.397 -14.968 1.00 77.62 79 ILE A C 1
ATOM 633 O O . ILE A 1 79 ? 12.480 3.877 -13.857 1.00 77.62 79 ILE A O 1
ATOM 637 N N . ILE A 1 80 ? 13.225 2.962 -15.774 1.00 73.25 80 ILE A N 1
ATOM 638 C CA . ILE A 1 80 ? 14.656 3.192 -15.537 1.00 73.25 80 ILE A CA 1
ATOM 639 C C . ILE A 1 80 ? 15.101 4.392 -16.372 1.00 73.25 80 ILE A C 1
ATOM 641 O O . ILE A 1 80 ? 14.875 4.430 -17.586 1.00 73.25 80 ILE A O 1
ATOM 645 N N . GLN A 1 81 ? 15.781 5.337 -15.726 1.00 66.56 81 GLN A N 1
ATOM 646 C CA . GLN A 1 81 ? 16.399 6.509 -16.350 1.00 66.56 81 GLN A CA 1
ATOM 647 C C . GLN A 1 81 ? 17.853 6.658 -15.873 1.00 66.56 81 GLN A C 1
ATOM 649 O O . GLN A 1 81 ? 18.322 5.881 -15.042 1.00 66.56 81 GLN A O 1
ATOM 654 N N . ARG A 1 82 ? 18.579 7.661 -16.390 1.00 62.25 82 ARG A N 1
ATOM 655 C CA . ARG A 1 82 ? 20.015 7.896 -16.128 1.00 62.25 82 ARG A CA 1
ATOM 656 C C . ARG A 1 82 ? 20.430 7.833 -14.654 1.00 62.25 82 ARG A C 1
ATOM 658 O O . ARG A 1 82 ? 21.529 7.376 -14.361 1.00 62.25 82 ARG A O 1
ATOM 665 N N . ASN A 1 83 ? 19.543 8.246 -13.751 1.00 61.53 83 ASN A N 1
ATOM 666 C CA . ASN A 1 83 ? 19.815 8.385 -12.320 1.00 61.53 83 ASN A CA 1
ATOM 667 C C . ASN A 1 83 ? 19.208 7.263 -11.456 1.00 61.53 83 ASN A C 1
ATOM 669 O O . ASN A 1 83 ? 19.044 7.445 -10.250 1.00 61.53 83 ASN A O 1
ATOM 673 N N . SER A 1 84 ? 18.833 6.122 -12.040 1.00 63.53 84 SER A N 1
ATOM 674 C CA . SER A 1 84 ? 18.344 4.979 -11.260 1.00 63.53 84 SER A CA 1
ATOM 675 C C . SER A 1 84 ? 19.425 4.457 -10.306 1.00 63.53 84 SER A C 1
ATOM 677 O O . SER A 1 84 ? 20.605 4.397 -10.660 1.00 63.53 84 SER A O 1
ATOM 679 N N . LYS A 1 85 ? 19.032 4.097 -9.077 1.00 65.56 85 LYS A N 1
ATOM 680 C CA . LYS A 1 85 ? 19.980 3.635 -8.056 1.00 65.56 85 LYS A CA 1
ATOM 681 C C . LYS A 1 85 ? 20.523 2.245 -8.436 1.00 65.56 85 LYS A C 1
ATOM 683 O O . LYS A 1 85 ? 19.741 1.384 -8.846 1.00 65.56 85 LYS A O 1
ATOM 688 N N . PRO A 1 86 ? 21.837 1.995 -8.299 1.00 64.06 86 PRO A N 1
ATOM 689 C CA . PRO A 1 86 ? 22.377 0.646 -8.446 1.00 64.06 86 PRO A CA 1
ATOM 690 C C . PRO A 1 86 ? 21.778 -0.281 -7.377 1.00 64.06 86 PRO A C 1
ATOM 692 O O . PRO A 1 86 ? 21.457 0.176 -6.281 1.00 64.06 86 PRO A O 1
ATOM 695 N N . ASP A 1 87 ? 21.615 -1.566 -7.706 1.00 68.38 87 ASP A N 1
ATOM 696 C CA . ASP A 1 87 ? 21.028 -2.597 -6.831 1.00 68.38 87 ASP A CA 1
ATOM 697 C C . ASP A 1 87 ? 19.564 -2.383 -6.417 1.00 68.38 87 ASP A C 1
ATOM 699 O O . ASP A 1 87 ? 19.055 -3.106 -5.563 1.00 68.38 87 ASP A O 1
ATOM 703 N N . GLU A 1 88 ? 18.852 -1.452 -7.055 1.00 77.62 88 GLU A N 1
ATOM 704 C CA . GLU A 1 88 ? 17.413 -1.312 -6.856 1.00 77.62 88 GLU A CA 1
ATOM 705 C C . GLU A 1 88 ? 16.678 -2.581 -7.319 1.00 77.62 88 GLU A C 1
ATOM 707 O O . GLU A 1 88 ? 16.869 -3.059 -8.444 1.00 77.62 88 GLU A O 1
ATOM 712 N N . GLU A 1 89 ? 15.837 -3.127 -6.443 1.00 85.25 89 GLU A N 1
ATOM 713 C CA . GLU A 1 89 ? 14.976 -4.272 -6.723 1.00 85.25 89 GLU A CA 1
ATOM 714 C C . GLU A 1 89 ? 13.519 -3.818 -6.795 1.00 85.25 89 GLU A C 1
ATOM 716 O O . GLU A 1 89 ? 13.036 -3.079 -5.939 1.00 85.25 89 GLU A O 1
ATOM 721 N N . TRP A 1 90 ? 12.822 -4.255 -7.838 1.00 86.19 90 TRP A N 1
ATOM 722 C CA . TRP A 1 90 ? 11.398 -4.020 -8.031 1.00 86.19 90 TRP A CA 1
ATOM 723 C C . TRP A 1 90 ? 10.706 -5.338 -8.361 1.00 86.19 90 TRP A C 1
ATOM 725 O O . TRP A 1 90 ? 11.154 -6.070 -9.243 1.00 86.19 90 TRP A O 1
ATOM 735 N N . CYS A 1 91 ? 9.606 -5.636 -7.679 1.00 86.69 91 CYS A N 1
ATOM 736 C CA . CYS A 1 91 ? 8.860 -6.876 -7.847 1.00 86.69 91 CYS A CA 1
ATOM 737 C C . CYS A 1 91 ? 7.425 -6.606 -8.283 1.00 86.69 91 CYS A C 1
ATOM 739 O O . CYS A 1 91 ? 6.815 -5.619 -7.890 1.00 86.69 91 CYS A O 1
ATOM 741 N N . THR A 1 92 ? 6.868 -7.534 -9.056 1.00 86.00 92 THR A N 1
ATOM 742 C CA . THR A 1 92 ? 5.457 -7.544 -9.428 1.00 86.00 92 THR A CA 1
ATOM 743 C C . THR A 1 92 ? 4.838 -8.921 -9.190 1.00 86.00 92 THR A C 1
ATOM 745 O O . THR A 1 92 ? 5.460 -9.932 -9.535 1.00 86.00 92 THR A O 1
ATOM 748 N N . PRO A 1 93 ? 3.601 -9.011 -8.659 1.00 87.00 93 PRO A N 1
ATOM 749 C CA . PRO A 1 93 ? 2.892 -10.284 -8.518 1.00 87.00 93 PRO A CA 1
ATOM 750 C C . PRO A 1 93 ? 2.450 -10.866 -9.872 1.00 87.00 93 PRO A C 1
ATOM 752 O O . PRO A 1 93 ? 1.990 -12.013 -9.940 1.00 87.00 93 PRO A O 1
ATOM 755 N N . HIS A 1 94 ? 2.570 -10.102 -10.962 1.00 88.56 94 HIS A N 1
ATOM 756 C CA . HIS A 1 94 ? 2.209 -10.550 -12.296 1.00 88.56 94 HIS A CA 1
ATOM 757 C C . HIS A 1 94 ? 3.204 -11.579 -12.843 1.00 88.56 94 HIS A C 1
ATOM 759 O O . HIS A 1 94 ? 4.413 -11.536 -12.622 1.00 88.56 94 HIS A O 1
ATOM 765 N N . ARG A 1 95 ? 2.663 -12.542 -13.594 1.00 88.25 95 ARG A N 1
ATOM 766 C CA . ARG A 1 95 ? 3.438 -13.641 -14.192 1.00 88.25 95 ARG A CA 1
ATOM 767 C C . ARG A 1 95 ? 4.060 -13.289 -15.539 1.00 88.25 95 ARG A C 1
ATOM 769 O O . ARG A 1 95 ? 4.893 -14.048 -16.034 1.00 88.25 95 ARG A O 1
ATOM 776 N N . LEU A 1 96 ? 3.590 -12.201 -16.137 1.00 88.00 96 LEU A N 1
ATOM 777 C CA . LEU A 1 96 ? 3.999 -11.668 -17.424 1.00 88.00 96 LEU A CA 1
ATOM 778 C C . LEU A 1 96 ? 4.485 -10.243 -17.186 1.00 88.00 96 LEU A C 1
ATOM 780 O O . LEU A 1 96 ? 3.781 -9.445 -16.572 1.00 88.00 96 LEU A O 1
ATOM 784 N N . LEU A 1 97 ? 5.670 -9.949 -17.697 1.00 87.19 97 LEU A N 1
ATOM 785 C CA . LEU A 1 97 ? 6.283 -8.636 -17.648 1.00 87.19 97 LEU A CA 1
ATOM 786 C C . LEU A 1 97 ? 6.719 -8.252 -19.059 1.00 87.19 97 LEU A C 1
ATOM 788 O O . LEU A 1 97 ? 7.564 -8.917 -19.658 1.00 87.19 97 LEU A O 1
ATOM 792 N N . ALA A 1 98 ? 6.149 -7.184 -19.596 1.00 85.50 98 ALA A N 1
ATOM 793 C CA . ALA A 1 98 ? 6.628 -6.554 -20.810 1.00 85.50 98 ALA A CA 1
ATOM 794 C C . ALA A 1 98 ? 7.752 -5.570 -20.466 1.00 85.50 98 ALA A C 1
ATOM 796 O O . ALA A 1 98 ? 7.641 -4.771 -19.545 1.00 85.50 98 ALA A O 1
ATOM 797 N N . VAL A 1 99 ? 8.838 -5.617 -21.222 1.00 83.00 99 VAL A N 1
ATOM 798 C CA . VAL A 1 99 ? 9.953 -4.677 -21.156 1.00 83.00 99 VAL A CA 1
ATOM 799 C C . VAL A 1 99 ? 9.929 -3.879 -22.446 1.00 83.00 99 VAL A C 1
ATOM 801 O O . VAL A 1 99 ? 10.157 -4.435 -23.523 1.00 83.00 99 VAL A O 1
ATOM 804 N N . ARG A 1 100 ? 9.629 -2.587 -22.358 1.00 79.94 100 ARG A N 1
ATOM 805 C CA . ARG A 1 100 ? 9.653 -1.665 -23.486 1.00 79.94 100 ARG A CA 1
ATOM 806 C C . ARG A 1 100 ? 10.894 -0.788 -23.415 1.00 79.94 100 ARG A C 1
ATOM 808 O O . ARG A 1 100 ? 11.188 -0.186 -22.394 1.00 79.94 100 ARG A O 1
ATOM 815 N N . VAL A 1 101 ? 11.615 -0.711 -24.521 1.00 77.19 101 VAL A N 1
ATOM 816 C CA . VAL A 1 101 ? 12.775 0.158 -24.703 1.00 77.19 101 VAL A CA 1
ATOM 817 C C . VAL A 1 101 ? 12.391 1.181 -25.753 1.00 77.19 101 VAL A C 1
ATOM 819 O O . VAL A 1 101 ? 11.990 0.803 -26.853 1.00 77.19 101 VAL A O 1
ATOM 822 N N . SER A 1 102 ? 12.485 2.465 -25.433 1.00 74.00 102 SER A N 1
ATOM 823 C CA . SER A 1 102 ? 12.162 3.530 -26.386 1.00 74.00 102 SER A CA 1
ATOM 824 C C . SER A 1 102 ? 13.193 4.642 -26.356 1.00 74.00 102 SER A C 1
ATOM 826 O O . SER A 1 102 ? 13.724 4.960 -25.290 1.00 74.00 102 SER A O 1
ATOM 828 N N . THR A 1 103 ? 13.440 5.232 -27.522 1.00 69.50 103 THR A N 1
ATOM 829 C CA . THR A 1 103 ? 14.305 6.400 -27.690 1.00 69.50 103 THR A CA 1
ATOM 830 C C . THR A 1 103 ? 13.479 7.664 -27.940 1.00 69.50 103 THR A C 1
ATOM 832 O O . THR A 1 103 ? 12.398 7.591 -28.525 1.00 69.50 103 THR A O 1
ATOM 835 N N . SER A 1 104 ? 13.968 8.821 -27.486 1.00 62.97 104 SER A N 1
ATOM 836 C CA . SER A 1 104 ? 13.332 10.122 -27.735 1.00 62.97 104 SER A CA 1
ATOM 837 C C . SER A 1 104 ? 13.279 10.452 -29.234 1.00 62.97 104 SER A C 1
ATOM 839 O O . SER A 1 104 ? 14.138 10.025 -30.010 1.00 62.97 104 SER A O 1
ATOM 841 N N . ALA A 1 105 ? 12.252 11.201 -29.639 1.00 54.75 105 ALA A N 1
ATOM 842 C CA . ALA A 1 105 ? 12.026 11.626 -31.019 1.00 54.75 105 ALA A CA 1
ATOM 843 C C . ALA A 1 105 ? 12.870 12.849 -31.436 1.00 54.75 105 ALA A C 1
ATOM 845 O O . ALA A 1 105 ? 13.023 13.098 -32.629 1.00 54.75 105 ALA A O 1
ATOM 846 N N . ASP A 1 106 ? 13.438 13.587 -30.479 1.00 53.22 106 ASP A N 1
ATOM 847 C CA . ASP A 1 106 ? 13.894 14.961 -30.733 1.00 53.22 106 ASP A CA 1
ATOM 848 C C . ASP A 1 106 ? 15.383 15.122 -31.074 1.00 53.22 106 ASP A C 1
ATOM 850 O O . ASP A 1 106 ? 15.817 16.239 -31.347 1.00 53.22 106 ASP A O 1
ATOM 854 N N . GLU A 1 107 ? 16.181 14.047 -31.132 1.00 51.66 107 GLU A N 1
ATOM 855 C CA . GLU A 1 107 ? 17.604 14.173 -31.481 1.00 51.66 107 GLU A CA 1
ATOM 856 C C . GLU A 1 107 ? 18.090 13.170 -32.546 1.00 51.66 107 GLU A C 1
ATOM 858 O O . GLU A 1 107 ? 18.084 11.958 -32.320 1.00 51.66 107 GLU A O 1
ATOM 863 N N . PRO A 1 108 ? 18.584 13.656 -33.704 1.00 48.06 108 PRO A N 1
ATOM 864 C CA . PRO A 1 108 ? 19.043 12.814 -34.811 1.00 48.06 108 PRO A CA 1
ATOM 865 C C . PRO A 1 108 ? 20.450 12.213 -34.622 1.00 48.06 108 PRO A C 1
ATOM 867 O O . PRO A 1 108 ? 20.897 11.453 -35.478 1.00 48.06 108 PRO A O 1
ATOM 870 N N . ASN A 1 109 ? 21.152 12.503 -33.518 1.00 49.91 109 ASN A N 1
ATOM 871 C CA . ASN A 1 109 ? 22.499 11.983 -33.238 1.00 49.91 109 ASN A CA 1
ATOM 872 C C . ASN A 1 109 ? 22.484 10.929 -32.121 1.00 49.91 109 ASN A C 1
ATOM 874 O O . ASN A 1 109 ? 23.007 11.126 -31.027 1.00 49.91 109 ASN A O 1
ATOM 878 N N . LEU A 1 110 ? 21.917 9.764 -32.432 1.00 52.00 110 LEU A N 1
ATOM 879 C CA . LEU A 1 110 ? 21.869 8.587 -31.558 1.00 52.00 110 LEU A CA 1
ATOM 880 C C . LEU A 1 110 ? 23.159 7.734 -31.593 1.00 52.00 110 LEU A C 1
ATOM 882 O O . LEU A 1 110 ? 23.128 6.556 -31.241 1.00 52.00 110 LEU A O 1
ATOM 886 N N . ASP A 1 111 ? 24.304 8.311 -31.973 1.00 47.97 111 ASP A N 1
ATOM 887 C CA . ASP A 1 111 ? 25.626 7.646 -32.013 1.00 47.97 111 ASP A CA 1
ATOM 888 C C . ASP A 1 111 ? 26.187 7.313 -30.606 1.00 47.97 111 ASP A C 1
ATOM 890 O O . ASP A 1 111 ? 27.393 7.174 -30.410 1.00 47.97 111 ASP A O 1
ATOM 894 N N . ARG A 1 112 ? 25.322 7.192 -29.593 1.00 55.50 112 ARG A N 1
ATOM 895 C CA . ARG A 1 112 ? 25.697 6.833 -28.226 1.00 55.50 112 ARG A CA 1
ATOM 896 C C . ARG A 1 112 ? 25.079 5.498 -27.846 1.00 55.50 112 ARG A C 1
ATOM 898 O O . ARG A 1 112 ? 23.858 5.353 -27.786 1.00 55.50 112 ARG A O 1
ATOM 905 N N . ASP A 1 113 ? 25.949 4.538 -27.565 1.00 60.69 113 ASP A N 1
ATOM 906 C CA . ASP A 1 113 ? 25.568 3.228 -27.059 1.00 60.69 113 ASP A CA 1
ATOM 907 C C . ASP A 1 113 ? 24.938 3.376 -25.664 1.00 60.69 113 ASP A C 1
ATOM 909 O O . ASP A 1 113 ? 25.425 4.123 -24.813 1.00 60.69 113 ASP A O 1
ATOM 913 N N . PHE A 1 114 ? 23.845 2.660 -25.416 1.00 66.00 114 PHE A N 1
ATOM 914 C CA . PHE A 1 114 ? 23.305 2.474 -24.071 1.00 66.00 114 PHE A CA 1
ATOM 915 C C . PHE A 1 114 ? 23.427 1.009 -23.678 1.00 66.00 114 PHE A C 1
ATOM 917 O O . PHE A 1 114 ? 23.276 0.125 -24.526 1.00 66.00 114 PHE A O 1
ATOM 924 N N . TYR A 1 115 ? 23.691 0.764 -22.394 1.00 70.69 115 TYR A N 1
ATOM 925 C CA . TYR A 1 115 ? 23.791 -0.574 -21.827 1.00 70.69 115 TYR A CA 1
ATOM 926 C C . TYR A 1 115 ? 23.078 -0.638 -20.475 1.00 70.69 115 TYR A C 1
ATOM 928 O O . TYR A 1 115 ? 23.429 0.070 -19.525 1.00 70.69 115 TYR A O 1
ATOM 936 N N . TYR A 1 116 ? 22.098 -1.531 -20.383 1.00 72.69 116 TYR A N 1
ATOM 937 C CA . TYR A 1 116 ? 21.397 -1.844 -19.147 1.00 72.69 116 TYR A CA 1
ATOM 938 C C . TYR A 1 116 ? 21.517 -3.331 -18.872 1.00 72.69 116 TYR A C 1
ATOM 940 O O . TYR A 1 116 ? 21.194 -4.144 -19.733 1.00 72.69 116 TYR A O 1
ATOM 948 N N . ALA A 1 117 ? 21.926 -3.677 -17.659 1.00 76.44 117 ALA A N 1
ATOM 949 C CA . ALA A 1 117 ? 21.932 -5.047 -17.185 1.00 76.44 117 ALA A CA 1
ATOM 950 C C . ALA A 1 117 ? 21.071 -5.153 -15.932 1.00 76.44 117 ALA A C 1
ATOM 952 O O . ALA A 1 117 ? 21.335 -4.512 -14.907 1.00 76.44 117 ALA A O 1
ATOM 953 N N . PHE A 1 118 ? 20.062 -6.009 -16.008 1.00 80.31 118 PHE A N 1
ATOM 954 C CA . PHE A 1 118 ? 19.225 -6.350 -14.873 1.00 80.31 118 PHE A CA 1
ATOM 955 C C . PHE A 1 118 ? 19.066 -7.858 -14.763 1.00 80.31 118 PHE A C 1
ATOM 957 O O . PHE A 1 118 ? 19.114 -8.606 -15.738 1.00 80.31 118 PHE A O 1
ATOM 964 N N . GLN A 1 119 ? 18.916 -8.313 -13.531 1.00 85.50 119 GLN A N 1
ATOM 965 C CA . GLN A 1 119 ? 18.644 -9.698 -13.214 1.00 85.50 119 GLN A CA 1
ATOM 966 C C . GLN A 1 119 ? 17.150 -9.858 -12.967 1.00 85.50 119 GLN A C 1
ATOM 968 O O . GLN A 1 119 ? 16.547 -9.043 -12.279 1.00 85.50 119 GLN A O 1
ATOM 973 N N . VAL A 1 120 ? 16.562 -10.917 -13.509 1.00 86.44 120 VAL A N 1
ATOM 974 C CA . VAL A 1 120 ? 15.138 -11.206 -13.372 1.00 86.44 120 VAL A CA 1
ATOM 975 C C . VAL A 1 120 ? 14.954 -12.524 -12.640 1.00 86.44 120 VAL A C 1
ATOM 977 O O . VAL A 1 120 ? 15.428 -13.563 -13.089 1.00 86.44 120 VAL A O 1
ATOM 980 N N . GLU A 1 121 ? 14.232 -12.519 -11.531 1.00 89.50 121 GLU A N 1
ATOM 981 C CA . GLU A 1 121 ? 13.973 -13.702 -10.719 1.00 89.50 121 GLU A CA 1
ATOM 982 C C . GLU A 1 121 ? 12.474 -13.956 -10.562 1.00 89.50 121 GLU A C 1
ATOM 984 O O . GLU A 1 121 ? 11.663 -13.039 -10.534 1.00 89.50 121 GLU A O 1
ATOM 989 N N . ALA A 1 122 ? 12.090 -15.233 -10.493 1.00 88.69 122 ALA A N 1
ATOM 990 C CA . ALA A 1 122 ? 10.735 -15.609 -10.125 1.00 88.69 122 ALA A CA 1
ATOM 991 C C . ALA A 1 122 ? 10.680 -15.769 -8.605 1.00 88.69 122 ALA A C 1
ATOM 993 O O . ALA A 1 122 ? 11.333 -16.671 -8.076 1.00 88.69 122 ALA A O 1
ATOM 994 N N . MET A 1 123 ? 9.879 -14.946 -7.939 1.00 90.06 123 MET A N 1
ATOM 995 C CA . MET A 1 123 ? 9.709 -14.944 -6.485 1.00 90.06 123 MET A CA 1
ATOM 996 C C . MET A 1 123 ? 8.292 -15.390 -6.123 1.00 90.06 123 MET A C 1
ATOM 998 O O . MET A 1 123 ? 7.362 -15.127 -6.885 1.00 90.06 123 MET A O 1
ATOM 1002 N N . SER A 1 124 ? 8.121 -16.099 -5.000 1.00 89.75 124 SER A N 1
ATOM 1003 C CA . SER A 1 124 ? 6.783 -16.455 -4.502 1.00 89.75 124 SER A CA 1
ATOM 1004 C C . SER A 1 124 ? 5.955 -15.189 -4.307 1.00 89.75 124 SER A C 1
ATOM 1006 O O . SER A 1 124 ? 6.472 -14.219 -3.763 1.00 89.75 124 SER A O 1
ATOM 1008 N N . LYS A 1 125 ? 4.684 -15.194 -4.726 1.00 86.81 125 LYS A N 1
ATOM 1009 C CA . LYS A 1 125 ? 3.803 -14.024 -4.561 1.00 86.81 125 LYS A CA 1
ATOM 1010 C C . LYS A 1 125 ? 3.658 -13.601 -3.100 1.00 86.81 125 LYS A C 1
ATOM 1012 O O . LYS A 1 125 ? 3.543 -12.418 -2.839 1.00 86.81 125 LYS A O 1
ATOM 1017 N N . GLU A 1 126 ? 3.723 -14.554 -2.176 1.00 84.31 126 GLU A N 1
ATOM 1018 C CA . GLU A 1 126 ? 3.665 -14.313 -0.728 1.00 84.31 126 GLU A CA 1
ATOM 1019 C C . GLU A 1 126 ? 4.866 -13.516 -0.198 1.00 84.31 126 GLU A C 1
ATOM 1021 O O . GLU A 1 126 ? 4.765 -12.865 0.832 1.00 84.31 126 GLU A O 1
ATOM 1026 N N . LEU A 1 127 ? 6.007 -13.570 -0.895 1.00 84.62 127 LEU A N 1
ATOM 1027 C CA . LEU A 1 127 ? 7.223 -12.834 -0.532 1.00 84.62 127 LEU A CA 1
ATOM 1028 C C . LEU A 1 127 ? 7.315 -11.476 -1.236 1.00 84.62 127 LEU A C 1
ATOM 1030 O O . LEU A 1 127 ? 8.227 -10.708 -0.944 1.00 84.62 127 LEU A O 1
ATOM 1034 N N . ILE A 1 128 ? 6.414 -11.196 -2.181 1.00 84.56 128 ILE A N 1
ATOM 1035 C CA . ILE A 1 128 ? 6.366 -9.920 -2.888 1.00 84.56 128 ILE A CA 1
ATOM 1036 C C . ILE A 1 128 ? 5.501 -8.975 -2.054 1.00 84.56 128 ILE A C 1
ATOM 1038 O O . ILE A 1 128 ? 4.310 -9.254 -1.894 1.00 84.56 128 ILE A O 1
ATOM 1042 N N . PRO A 1 129 ? 6.057 -7.862 -1.541 1.00 81.62 129 PRO A N 1
ATOM 1043 C CA . PRO A 1 129 ? 5.270 -6.874 -0.822 1.00 81.62 129 PRO A CA 1
ATOM 1044 C C . PRO A 1 129 ? 4.116 -6.383 -1.694 1.00 81.62 129 PRO A C 1
ATOM 1046 O O . PRO A 1 129 ? 4.316 -5.979 -2.842 1.00 81.62 129 PRO A O 1
ATOM 1049 N N . LEU A 1 130 ? 2.903 -6.433 -1.153 1.00 85.81 130 LEU A N 1
ATOM 1050 C CA . LEU A 1 130 ? 1.731 -5.863 -1.803 1.00 85.81 130 LEU A CA 1
ATOM 1051 C C . LEU A 1 130 ? 1.845 -4.345 -1.746 1.00 85.81 130 LEU A C 1
ATOM 1053 O O . LEU A 1 130 ? 1.870 -3.757 -0.665 1.00 85.81 130 LEU A O 1
ATOM 1057 N N . GLN A 1 131 ? 1.935 -3.730 -2.919 1.00 87.25 131 GLN A N 1
ATOM 1058 C CA . GLN A 1 131 ? 2.047 -2.292 -3.069 1.00 87.25 131 GLN A CA 1
ATOM 1059 C C . GLN A 1 131 ? 0.956 -1.794 -4.010 1.00 87.25 131 GLN A C 1
ATOM 1061 O O . GLN A 1 131 ? 0.799 -2.345 -5.098 1.00 87.25 131 GLN A O 1
ATOM 1066 N N . TYR A 1 132 ? 0.236 -0.762 -3.581 1.00 86.25 132 TYR A N 1
ATOM 1067 C CA . TYR A 1 132 ? -0.753 -0.053 -4.380 1.00 86.25 132 TYR A CA 1
ATOM 1068 C C . TYR A 1 132 ? -0.246 1.342 -4.730 1.00 86.25 132 TYR A C 1
ATOM 1070 O O . TYR A 1 132 ? 0.335 2.034 -3.894 1.00 86.25 132 TYR A O 1
ATOM 107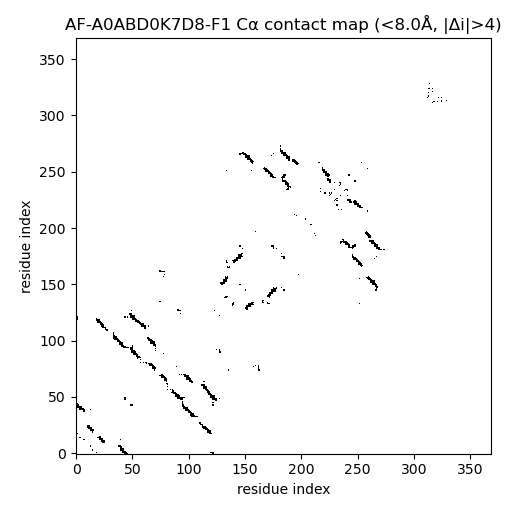8 N N . TYR A 1 133 ? -0.498 1.773 -5.953 1.00 82.75 133 TYR A N 1
ATOM 1079 C CA . TYR A 1 133 ? -0.134 3.062 -6.497 1.00 82.75 133 TYR A CA 1
ATOM 1080 C C . TYR A 1 133 ? -1.399 3.853 -6.811 1.00 82.75 133 TYR A C 1
ATOM 1082 O O . TYR A 1 133 ? -2.150 3.538 -7.734 1.00 82.75 133 TYR A O 1
ATOM 1090 N N . MET A 1 134 ? -1.596 4.959 -6.098 1.00 83.06 134 MET A N 1
ATOM 1091 C CA . MET A 1 134 ? -2.732 5.858 -6.334 1.00 83.06 134 MET A CA 1
ATOM 1092 C C . MET A 1 134 ? -2.591 6.657 -7.639 1.00 83.06 134 MET A C 1
ATOM 1094 O O . MET A 1 134 ? -3.463 7.461 -7.971 1.00 83.06 134 MET A O 1
ATOM 1098 N N . ASP A 1 135 ? -1.481 6.480 -8.373 1.00 75.88 135 ASP A N 1
ATOM 1099 C CA . ASP A 1 135 ? -1.243 7.016 -9.718 1.00 75.88 135 ASP A CA 1
ATOM 1100 C C . ASP A 1 135 ? -1.470 6.016 -10.852 1.00 75.88 135 ASP A C 1
ATOM 1102 O O . ASP A 1 135 ? -1.081 6.261 -11.996 1.00 75.88 135 ASP A O 1
ATOM 1106 N N . SER A 1 136 ? -2.099 4.887 -10.544 1.00 74.44 136 SER A N 1
ATOM 1107 C CA . SER A 1 136 ? -2.429 3.848 -11.505 1.00 74.44 136 SER A CA 1
ATOM 1108 C C . SER A 1 136 ? -3.935 3.813 -11.741 1.00 74.44 136 SER A C 1
ATOM 1110 O O . SER A 1 136 ? -4.697 3.531 -10.825 1.00 74.44 136 SER A O 1
ATOM 1112 N N . PHE A 1 137 ? -4.381 4.020 -12.985 1.00 71.94 137 PHE A N 1
ATOM 1113 C CA . PHE A 1 137 ? -5.791 3.822 -13.362 1.00 71.94 137 PHE A CA 1
ATOM 1114 C C . PHE A 1 137 ? -6.315 2.421 -13.027 1.00 71.94 137 PHE A C 1
ATOM 1116 O O . PHE A 1 137 ? -7.507 2.256 -12.810 1.00 71.94 137 PHE A O 1
ATOM 1123 N N . ALA A 1 138 ? -5.442 1.410 -13.034 1.00 71.88 138 ALA A N 1
ATOM 1124 C CA . ALA A 1 138 ? -5.832 0.030 -12.764 1.00 71.88 138 ALA A CA 1
ATOM 1125 C C . ALA A 1 138 ? -6.053 -0.246 -11.272 1.00 71.88 138 ALA A C 1
ATOM 1127 O O . ALA A 1 138 ? -6.747 -1.197 -10.926 1.00 71.88 138 ALA A O 1
ATOM 1128 N N . GLU A 1 139 ? -5.432 0.553 -10.409 1.00 77.19 139 GLU A N 1
ATOM 1129 C CA . GLU A 1 139 ? -5.481 0.376 -8.956 1.00 77.19 139 GLU A CA 1
ATOM 1130 C C . GLU A 1 139 ? -6.346 1.441 -8.293 1.00 77.19 139 GLU A C 1
ATOM 1132 O O . GLU A 1 139 ? -6.687 1.317 -7.127 1.00 77.19 139 GLU A O 1
ATOM 1137 N N . CYS A 1 140 ? -6.734 2.466 -9.041 1.00 80.19 140 CYS A N 1
ATOM 1138 C CA . CYS A 1 140 ? -7.668 3.466 -8.588 1.00 80.19 140 CYS A CA 1
ATOM 1139 C C . CYS A 1 140 ? -9.090 2.907 -8.475 1.00 80.19 140 CYS A C 1
ATOM 1141 O O . CYS A 1 140 ? -9.506 2.096 -9.301 1.00 80.19 140 CYS A O 1
ATOM 1143 N N . ASP A 1 141 ? -9.825 3.362 -7.463 1.00 84.50 141 ASP A N 1
ATOM 1144 C CA . ASP A 1 141 ? -11.188 2.934 -7.128 1.00 84.50 141 ASP A CA 1
ATOM 1145 C C . ASP A 1 141 ? -11.290 1.427 -6.823 1.00 84.50 141 ASP A C 1
ATOM 1147 O O . ASP A 1 141 ? -12.287 0.764 -7.121 1.00 84.50 141 ASP A O 1
ATOM 1151 N N . LEU A 1 142 ? -10.231 0.876 -6.220 1.00 89.06 142 LEU A N 1
ATOM 1152 C CA . LEU A 1 142 ? -10.123 -0.535 -5.861 1.00 89.06 142 LEU A CA 1
ATOM 1153 C C . LEU A 1 142 ? -10.430 -0.768 -4.375 1.00 89.06 142 LEU A C 1
ATOM 1155 O O . LEU A 1 142 ? -10.044 0.010 -3.500 1.00 89.06 142 LEU A O 1
ATOM 1159 N N . GLU A 1 143 ? -11.093 -1.891 -4.089 1.00 93.06 143 GLU A N 1
ATOM 1160 C CA . GLU A 1 143 ? -11.288 -2.396 -2.730 1.00 93.06 143 GLU A CA 1
ATOM 1161 C C . GLU A 1 143 ? -10.415 -3.640 -2.488 1.00 93.06 143 GLU A C 1
ATOM 1163 O O . GLU A 1 143 ? -10.407 -4.570 -3.297 1.00 93.06 143 GLU A O 1
ATOM 1168 N N . HIS A 1 144 ? -9.696 -3.677 -1.364 1.00 93.00 144 HIS A N 1
ATOM 1169 C CA . HIS A 1 144 ? -8.849 -4.799 -0.966 1.00 93.00 144 HIS A CA 1
ATOM 1170 C C . HIS A 1 144 ? -9.235 -5.343 0.412 1.00 93.00 144 HIS A C 1
ATOM 1172 O O . HIS A 1 144 ? -9.284 -4.606 1.400 1.00 93.00 144 HIS A O 1
ATOM 1178 N N . GLU A 1 145 ? -9.461 -6.654 0.471 1.00 93.94 145 GLU A N 1
ATOM 1179 C CA . GLU A 1 145 ? -9.645 -7.388 1.719 1.00 93.94 145 GLU A CA 1
ATOM 1180 C C . GLU A 1 145 ? -8.280 -7.740 2.328 1.00 93.94 145 GLU A C 1
ATOM 1182 O O . GLU A 1 145 ? -7.473 -8.435 1.709 1.00 93.94 145 GLU A O 1
ATOM 1187 N N . LEU A 1 146 ? -8.030 -7.256 3.541 1.00 91.69 146 LEU A N 1
ATOM 1188 C CA . LEU A 1 146 ? -6.866 -7.575 4.352 1.00 91.69 146 LEU A CA 1
ATOM 1189 C C . LEU A 1 146 ? -7.163 -8.791 5.224 1.00 91.69 146 LEU A C 1
ATOM 1191 O O . LEU A 1 146 ? -8.118 -8.806 5.999 1.00 91.69 146 LEU A O 1
ATOM 1195 N N . THR A 1 147 ? -6.292 -9.787 5.131 1.00 89.44 147 THR A N 1
ATOM 1196 C CA . THR A 1 147 ? -6.243 -10.892 6.088 1.00 89.44 147 THR A CA 1
ATOM 1197 C C . THR A 1 147 ? -5.605 -10.433 7.404 1.00 89.44 147 THR A C 1
ATOM 1199 O O . THR A 1 147 ? -4.891 -9.428 7.453 1.00 89.44 147 THR A O 1
ATOM 1202 N N . SER A 1 148 ? -5.881 -11.144 8.499 1.00 85.75 148 SER A N 1
ATOM 1203 C CA . SER A 1 148 ? -5.376 -10.769 9.827 1.00 85.75 148 SER A CA 1
ATOM 1204 C C . SER A 1 148 ? -3.843 -10.732 9.848 1.00 85.75 148 SER A C 1
ATOM 1206 O O . SER A 1 148 ? -3.185 -11.685 9.428 1.00 85.75 148 SER A O 1
ATOM 1208 N N . GLY A 1 149 ? -3.270 -9.610 10.296 1.00 83.00 149 GLY A N 1
ATOM 1209 C CA . GLY A 1 149 ? -1.824 -9.367 10.292 1.00 83.00 149 GLY A CA 1
ATOM 1210 C C . GLY A 1 149 ? -1.219 -9.033 8.922 1.00 83.00 149 GLY A C 1
ATOM 1211 O O . GLY A 1 149 ? -0.008 -8.840 8.832 1.00 83.00 149 GLY A O 1
ATOM 1212 N N . GLN A 1 150 ? -2.021 -8.952 7.856 1.00 88.25 150 GLN A N 1
ATOM 1213 C CA . GLN A 1 150 ? -1.540 -8.559 6.535 1.00 88.25 150 GLN A CA 1
ATOM 1214 C C . GLN A 1 150 ? -1.211 -7.069 6.498 1.00 88.25 150 GLN A C 1
ATOM 1216 O O . GLN A 1 150 ? -2.001 -6.234 6.944 1.00 88.25 150 GLN A O 1
ATOM 1221 N N . GLU A 1 151 ? -0.066 -6.752 5.900 1.00 90.50 151 GLU A N 1
ATOM 1222 C CA . GLU A 1 151 ? 0.407 -5.394 5.661 1.00 90.50 151 GLU A CA 1
ATOM 1223 C C . GLU A 1 151 ? 0.528 -5.137 4.156 1.00 90.50 151 GLU A C 1
ATOM 1225 O O . GLU A 1 151 ? 1.018 -5.978 3.396 1.00 90.50 151 GLU A O 1
ATOM 1230 N N . VAL A 1 152 ? 0.068 -3.966 3.724 1.00 92.44 152 VAL A N 1
ATOM 1231 C CA . VAL A 1 152 ? 0.162 -3.486 2.346 1.00 92.44 152 VAL A CA 1
ATOM 1232 C C . VAL A 1 152 ? 0.721 -2.070 2.336 1.00 92.44 152 VAL A C 1
ATOM 1234 O O . VAL A 1 152 ? 0.406 -1.251 3.197 1.00 92.44 152 VAL A O 1
ATOM 1237 N N . SER A 1 153 ? 1.555 -1.765 1.350 1.00 91.31 153 SER A N 1
ATOM 1238 C CA . SER A 1 153 ? 2.084 -0.420 1.149 1.00 91.31 153 SER A CA 1
ATOM 1239 C C . SER A 1 153 ? 1.232 0.332 0.132 1.00 91.31 153 SER A C 1
ATOM 1241 O O . SER A 1 153 ? 0.844 -0.220 -0.891 1.00 91.31 153 SER A O 1
ATOM 1243 N N . VAL A 1 154 ? 0.950 1.603 0.387 1.00 89.69 154 VAL A N 1
ATOM 1244 C CA . VAL A 1 154 ? 0.256 2.494 -0.544 1.00 89.69 154 VAL A CA 1
ATOM 1245 C C . VAL A 1 154 ? 1.175 3.657 -0.868 1.00 89.69 154 VAL A C 1
ATOM 1247 O O . VAL A 1 154 ? 1.698 4.305 0.034 1.00 89.69 154 VAL A O 1
ATOM 1250 N N . VAL A 1 155 ? 1.374 3.932 -2.151 1.00 86.31 155 VAL A N 1
ATOM 1251 C CA . VAL A 1 155 ? 2.215 5.022 -2.640 1.00 86.31 155 VAL A CA 1
ATOM 1252 C C . VAL A 1 155 ? 1.383 5.977 -3.481 1.00 86.31 155 VAL A C 1
ATOM 1254 O O . VAL A 1 155 ? 0.668 5.568 -4.394 1.00 86.31 155 VAL A O 1
ATOM 1257 N N . ALA A 1 156 ? 1.490 7.269 -3.184 1.00 80.00 156 ALA A N 1
ATOM 1258 C CA . ALA A 1 156 ? 0.720 8.311 -3.865 1.00 80.00 156 ALA A CA 1
ATOM 1259 C C . ALA A 1 156 ? 1.072 8.414 -5.354 1.00 80.00 156 ALA A C 1
ATOM 1261 O O . ALA A 1 156 ? 0.203 8.495 -6.227 1.00 80.00 156 ALA A O 1
ATOM 1262 N N .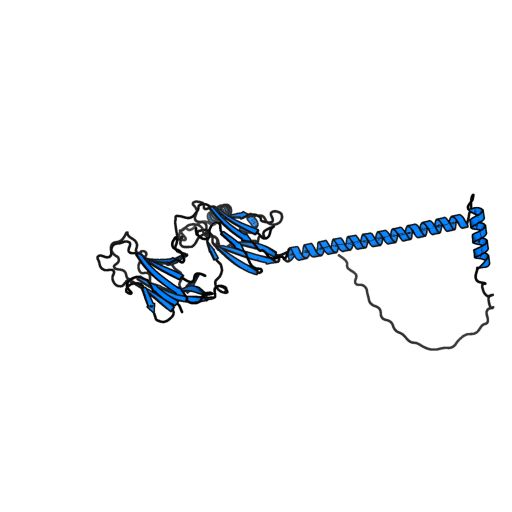 GLN A 1 157 ? 2.377 8.426 -5.627 1.00 76.06 157 GLN A N 1
ATOM 1263 C CA . GLN A 1 157 ? 2.929 8.610 -6.954 1.00 76.06 157 GLN A CA 1
ATOM 1264 C C . GLN A 1 157 ? 4.274 7.900 -7.090 1.00 76.06 157 GLN A C 1
ATOM 1266 O O . GLN A 1 157 ? 5.131 7.972 -6.208 1.00 76.06 157 GLN A O 1
ATOM 1271 N N . ARG A 1 158 ? 4.469 7.226 -8.222 1.00 70.12 158 ARG A N 1
ATOM 1272 C CA . ARG A 1 158 ? 5.736 6.599 -8.589 1.00 70.12 158 ARG A CA 1
ATOM 1273 C C . ARG A 1 158 ? 6.766 7.668 -8.935 1.00 70.12 158 ARG A C 1
ATOM 1275 O O . ARG A 1 158 ? 6.461 8.674 -9.571 1.00 70.12 158 ARG A O 1
ATOM 1282 N N . VAL A 1 159 ? 8.013 7.420 -8.545 1.00 62.94 159 VAL A N 1
ATOM 1283 C CA . VAL A 1 159 ? 9.157 8.264 -8.901 1.00 62.94 159 VAL A CA 1
ATOM 1284 C C . VAL A 1 159 ? 10.097 7.454 -9.807 1.00 62.94 159 VAL A C 1
ATOM 1286 O O . VAL A 1 159 ? 10.614 6.424 -9.362 1.00 62.94 159 VAL A O 1
ATOM 1289 N N . PRO A 1 160 ? 10.342 7.883 -11.063 1.00 57.97 160 PRO A N 1
ATOM 1290 C CA . PRO A 1 160 ? 9.762 9.052 -11.739 1.00 57.97 160 PRO A CA 1
ATOM 1291 C C . PRO A 1 160 ? 8.266 8.861 -12.089 1.00 57.97 160 PRO A C 1
ATOM 1293 O O . PRO A 1 160 ? 7.837 7.716 -12.254 1.00 57.97 160 PRO A O 1
ATOM 1296 N N . PRO A 1 161 ? 7.488 9.954 -12.245 1.00 61.78 161 PRO A N 1
ATOM 1297 C CA . PRO A 1 161 ? 6.089 9.888 -12.662 1.00 61.78 161 PRO A CA 1
ATOM 1298 C C . PRO A 1 161 ? 5.934 9.143 -13.987 1.00 61.78 161 PRO A C 1
ATOM 1300 O O . PRO A 1 161 ? 6.661 9.404 -14.947 1.00 61.78 161 PRO A O 1
ATOM 1303 N N . VAL A 1 162 ? 4.987 8.211 -14.035 1.00 59.25 162 VAL A N 1
ATOM 1304 C CA . VAL A 1 162 ? 4.833 7.295 -15.171 1.00 59.25 162 VAL A CA 1
ATOM 1305 C C . VAL A 1 162 ? 3.991 7.898 -16.297 1.00 59.25 162 VAL A C 1
ATOM 1307 O O . VAL A 1 162 ? 4.322 7.708 -17.468 1.00 59.25 162 VAL A O 1
ATOM 1310 N N . THR A 1 163 ? 2.923 8.630 -15.973 1.00 59.28 163 THR A N 1
ATOM 1311 C CA . THR A 1 163 ? 2.033 9.254 -16.963 1.00 59.28 163 THR A CA 1
ATOM 1312 C C . THR A 1 163 ? 1.519 10.619 -16.500 1.00 59.28 163 THR A C 1
ATOM 1314 O O . THR A 1 163 ? 1.325 10.824 -15.302 1.00 59.28 163 THR A O 1
ATOM 1317 N N . PRO A 1 164 ? 1.277 11.555 -17.437 1.00 56.38 164 PRO A N 1
ATOM 1318 C CA . PRO A 1 164 ? 0.541 12.790 -17.161 1.00 56.38 164 PRO A CA 1
ATOM 1319 C C . PRO A 1 164 ? -0.977 12.556 -17.070 1.00 56.38 164 PRO A C 1
ATOM 1321 O O . PRO A 1 164 ? -1.667 13.299 -16.380 1.00 56.38 164 PRO A O 1
ATOM 1324 N N . ASP A 1 165 ? -1.489 11.504 -17.720 1.00 60.03 165 ASP A N 1
ATOM 1325 C CA . ASP A 1 165 ? -2.900 11.121 -17.688 1.00 60.03 165 ASP A CA 1
ATOM 1326 C C . ASP A 1 165 ? -3.141 10.221 -16.475 1.00 60.03 165 ASP A C 1
ATOM 1328 O O . ASP A 1 165 ? -2.860 9.023 -16.510 1.00 60.03 165 ASP A O 1
ATOM 1332 N N . VAL A 1 166 ? -3.593 10.800 -15.369 1.00 64.38 166 VAL A N 1
ATOM 1333 C CA . VAL A 1 166 ? -3.926 10.083 -14.132 1.00 64.38 166 VAL A CA 1
ATOM 1334 C C . VAL A 1 166 ? -5.219 10.690 -13.589 1.00 64.38 166 VAL A C 1
ATOM 1336 O O . VAL A 1 166 ? -5.394 11.904 -13.739 1.00 64.38 166 VAL A O 1
ATOM 1339 N N . PRO A 1 167 ? -6.154 9.913 -13.008 1.00 67.69 167 PRO A N 1
ATOM 1340 C CA . PRO A 1 167 ? -7.418 10.481 -12.557 1.00 67.69 167 PRO A CA 1
ATOM 1341 C C . PRO A 1 167 ? -7.175 11.553 -11.490 1.00 67.69 167 PRO A C 1
ATOM 1343 O O . PRO A 1 167 ? -6.298 11.415 -10.636 1.00 67.69 167 PRO A O 1
ATOM 1346 N N . THR A 1 168 ? -7.951 12.639 -11.557 1.00 77.94 168 THR A N 1
ATOM 1347 C CA . THR A 1 168 ? -7.845 13.790 -10.643 1.00 77.94 168 THR A CA 1
ATOM 1348 C C . THR A 1 168 ? -8.083 13.398 -9.191 1.00 77.94 168 THR A C 1
ATOM 1350 O O . THR A 1 168 ? -7.498 13.984 -8.285 1.00 77.94 168 THR A O 1
ATOM 1353 N N . THR A 1 169 ? -8.925 12.396 -8.968 1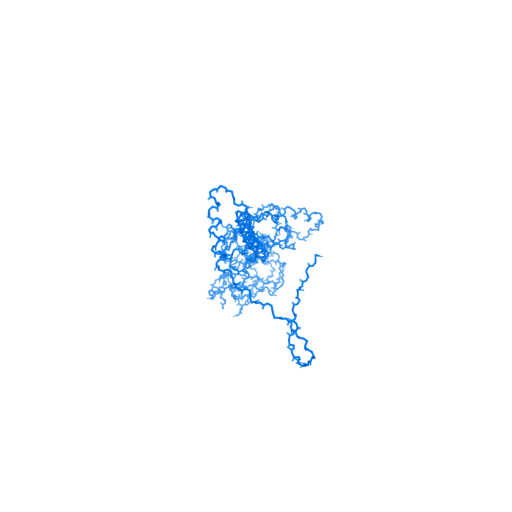.00 83.69 169 THR A N 1
ATOM 1354 C CA . THR A 1 169 ? -9.233 11.832 -7.658 1.00 83.69 169 THR A CA 1
ATOM 1355 C C . THR A 1 169 ? -8.989 10.338 -7.697 1.00 83.69 169 THR A C 1
ATOM 1357 O O . THR A 1 169 ? -9.331 9.701 -8.692 1.00 83.69 169 THR A O 1
ATOM 1360 N N . CYS A 1 170 ? -8.427 9.787 -6.625 1.00 85.69 170 CYS A N 1
ATOM 1361 C CA . CYS A 1 170 ? -8.231 8.356 -6.517 1.00 85.69 170 CYS A CA 1
ATOM 1362 C C . CYS A 1 170 ? -8.632 7.797 -5.162 1.00 85.69 170 CYS A C 1
ATOM 1364 O O . CYS A 1 170 ? -8.138 8.274 -4.140 1.00 85.69 170 CYS A O 1
ATOM 1366 N N . GLU A 1 171 ? -9.500 6.785 -5.161 1.00 90.19 171 GLU A N 1
ATOM 1367 C CA . GLU A 1 171 ? -9.969 6.113 -3.953 1.00 90.19 171 GLU A CA 1
ATOM 1368 C C . GLU A 1 171 ? -9.369 4.706 -3.829 1.00 90.19 171 GLU A C 1
ATOM 1370 O O . GLU A 1 171 ? -9.391 3.913 -4.764 1.00 90.19 171 GLU A O 1
ATOM 1375 N N . LEU A 1 172 ? -8.839 4.378 -2.653 1.00 91.75 172 LEU A N 1
ATOM 1376 C CA . LEU A 1 172 ? -8.447 3.025 -2.273 1.00 91.75 172 LEU A CA 1
ATOM 1377 C C . LEU A 1 172 ? -9.166 2.650 -0.985 1.00 91.75 172 LEU A C 1
ATOM 1379 O O . LEU A 1 172 ? -9.022 3.320 0.039 1.00 91.75 172 LEU A O 1
ATOM 1383 N N . THR A 1 173 ? -9.920 1.558 -1.018 1.00 93.69 173 THR A N 1
ATOM 1384 C CA . THR A 1 173 ? -10.605 1.034 0.163 1.00 93.69 173 THR A CA 1
ATOM 1385 C C . THR A 1 173 ? -9.906 -0.224 0.659 1.00 93.69 173 THR A C 1
ATOM 1387 O O . THR A 1 173 ? -9.696 -1.167 -0.095 1.00 93.69 173 THR A O 1
ATOM 1390 N N . PHE A 1 174 ? -9.640 -0.284 1.959 1.00 94.56 174 PHE A N 1
ATOM 1391 C CA . PHE A 1 174 ? -9.143 -1.475 2.639 1.00 94.56 174 PHE A CA 1
ATOM 1392 C C . PHE A 1 174 ? -10.154 -1.929 3.680 1.00 94.56 174 PHE A C 1
ATOM 1394 O O . PHE A 1 174 ? -10.680 -1.099 4.423 1.00 94.56 174 PHE A O 1
ATOM 1401 N N . TYR A 1 175 ? -10.428 -3.227 3.760 1.00 94.00 175 TYR A N 1
ATOM 1402 C CA . TYR A 1 175 ? -11.325 -3.778 4.773 1.00 94.00 175 TYR A CA 1
ATOM 1403 C C . TYR A 1 175 ? -10.851 -5.135 5.293 1.00 94.00 175 TYR A C 1
ATOM 1405 O O . TYR A 1 175 ? -10.117 -5.822 4.601 1.00 94.00 175 TYR A O 1
ATOM 1413 N N . THR A 1 176 ? -11.267 -5.530 6.496 1.00 92.38 176 THR A N 1
ATOM 1414 C CA . THR A 1 176 ? -11.070 -6.894 7.029 1.00 92.38 176 THR A CA 1
ATOM 1415 C C . THR A 1 176 ? -12.422 -7.541 7.324 1.00 92.38 176 THR A C 1
ATOM 1417 O O . THR A 1 176 ? -13.343 -6.881 7.813 1.00 92.38 176 THR A O 1
ATOM 1420 N N . THR A 1 177 ? -12.548 -8.830 7.006 1.00 89.56 177 THR A N 1
ATOM 1421 C CA . THR A 1 177 ? -13.722 -9.671 7.306 1.00 89.56 177 THR A CA 1
ATOM 1422 C C . THR A 1 177 ? -13.544 -10.490 8.583 1.00 89.56 177 THR A C 1
ATOM 1424 O O . THR A 1 177 ? -14.419 -11.284 8.916 1.00 89.56 177 THR A O 1
ATOM 1427 N N . SER A 1 178 ? -12.434 -10.296 9.308 1.00 87.25 178 SER A N 1
ATOM 1428 C CA . SER A 1 178 ? -12.160 -10.980 10.574 1.00 87.25 178 SER A CA 1
ATOM 1429 C C . SER A 1 178 ? -13.349 -10.869 11.527 1.00 87.25 178 SER A C 1
ATOM 1431 O O . SER A 1 178 ? -13.911 -9.784 11.694 1.00 87.25 178 SER A O 1
ATOM 1433 N N . ASP A 1 179 ? -13.717 -11.969 12.181 1.00 85.06 179 ASP A N 1
ATOM 1434 C CA . ASP A 1 179 ? -14.780 -11.988 13.192 1.00 85.06 179 ASP A CA 1
ATOM 1435 C C . ASP A 1 179 ? -14.335 -11.334 14.515 1.00 85.06 179 ASP A C 1
ATOM 1437 O O . ASP A 1 179 ? -15.173 -10.999 15.350 1.00 85.06 179 ASP A O 1
ATOM 1441 N N . ASP A 1 180 ? -13.031 -11.100 14.704 1.00 83.44 180 ASP A N 1
ATOM 1442 C CA . ASP A 1 180 ? -12.475 -10.511 15.925 1.00 83.44 180 ASP A CA 1
ATOM 1443 C C . ASP A 1 180 ? -12.927 -9.051 16.079 1.00 83.44 180 ASP A C 1
ATOM 1445 O O . ASP A 1 180 ? -12.628 -8.196 15.244 1.00 83.44 180 ASP A O 1
ATOM 1449 N N . GLU A 1 181 ? -13.678 -8.748 17.137 1.00 80.50 181 GLU A N 1
ATOM 1450 C CA . GLU A 1 181 ? -14.208 -7.408 17.411 1.00 80.50 181 GLU A CA 1
ATOM 1451 C C . GLU A 1 181 ? -13.116 -6.353 17.664 1.00 80.50 181 GLU A C 1
ATOM 1453 O O . GLU A 1 181 ? -13.366 -5.160 17.478 1.00 80.50 181 GLU A O 1
ATOM 1458 N N . TYR A 1 182 ? -11.904 -6.785 18.025 1.00 82.81 182 TYR A N 1
ATOM 1459 C CA . TYR A 1 182 ? -10.761 -5.915 18.310 1.00 82.81 182 TYR A CA 1
ATOM 1460 C C . TYR A 1 182 ? -9.838 -5.708 17.109 1.00 82.81 182 TYR A C 1
ATOM 1462 O O . TYR A 1 182 ? -8.917 -4.888 17.178 1.00 82.81 182 TYR A O 1
ATOM 1470 N N . GLU A 1 183 ? -10.058 -6.441 16.018 1.00 86.94 183 GLU A N 1
ATOM 1471 C CA . GLU A 1 183 ? -9.296 -6.280 14.787 1.00 86.94 183 GLU A CA 1
ATOM 1472 C C . GLU A 1 183 ? -9.833 -5.091 13.984 1.00 86.94 183 GLU A C 1
ATOM 1474 O O . GLU A 1 183 ? -11.035 -4.973 13.734 1.00 86.94 183 GLU A O 1
ATOM 1479 N N . GLN A 1 184 ? -8.939 -4.183 13.595 1.00 88.19 184 GLN A N 1
ATOM 1480 C CA . GLN A 1 184 ? -9.268 -2.989 12.822 1.00 88.19 184 GLN A CA 1
ATOM 1481 C C . GLN A 1 184 ? -8.259 -2.795 11.689 1.00 88.19 184 GLN A C 1
ATOM 1483 O O . GLN A 1 184 ? -7.094 -3.172 11.798 1.00 88.19 184 GLN A O 1
ATOM 1488 N N . VAL A 1 185 ? -8.696 -2.150 10.605 1.00 91.62 185 VAL A N 1
ATOM 1489 C CA . VAL A 1 185 ? -7.772 -1.695 9.560 1.00 91.62 185 VAL A CA 1
ATOM 1490 C C . VAL A 1 185 ? -7.166 -0.373 9.997 1.00 91.62 185 VAL A C 1
ATOM 1492 O O . VAL A 1 185 ? -7.908 0.581 10.259 1.00 91.62 185 VAL A O 1
ATOM 1495 N N . CYS A 1 186 ? -5.842 -0.328 10.058 1.00 90.00 186 CYS A N 1
ATOM 1496 C CA . CYS A 1 186 ? -5.056 0.812 10.495 1.00 90.00 186 CYS A CA 1
ATOM 1497 C C . CYS A 1 186 ? -4.116 1.286 9.389 1.00 90.00 186 CYS A C 1
ATOM 1499 O O . CYS A 1 186 ? -3.662 0.495 8.566 1.00 90.00 186 CYS A O 1
ATOM 1501 N N . VAL A 1 187 ? -3.806 2.578 9.389 1.00 90.44 187 VAL A N 1
ATOM 1502 C CA . VAL A 1 187 ? -2.856 3.210 8.474 1.00 90.44 187 VAL A CA 1
ATOM 1503 C C . VAL A 1 187 ? -1.801 3.982 9.240 1.00 90.44 187 VAL A C 1
ATOM 1505 O O . VAL A 1 187 ? -2.092 4.628 10.245 1.00 90.44 187 VAL A O 1
ATOM 1508 N N . GLN A 1 188 ? -0.579 3.940 8.732 1.00 89.81 188 GLN A N 1
ATOM 1509 C CA . GLN A 1 188 ? 0.547 4.714 9.215 1.00 89.81 188 GLN A CA 1
ATOM 1510 C C . GLN A 1 188 ? 1.262 5.355 8.026 1.00 89.81 188 GLN A C 1
ATOM 1512 O O . GLN A 1 188 ? 1.737 4.665 7.126 1.00 89.81 188 GLN A O 1
ATOM 1517 N N . LEU A 1 189 ? 1.338 6.684 8.020 1.00 85.19 189 LEU A N 1
ATOM 1518 C CA . LEU A 1 189 ? 2.077 7.432 7.004 1.00 85.19 189 LEU A CA 1
ATOM 1519 C C . LEU A 1 189 ? 3.556 7.521 7.375 1.00 85.19 189 LEU A C 1
ATOM 1521 O O . LEU A 1 189 ? 3.902 7.866 8.508 1.00 85.19 189 LEU A O 1
ATOM 1525 N N . ASP A 1 190 ? 4.430 7.234 6.414 1.00 82.31 190 ASP A N 1
ATOM 1526 C CA . ASP A 1 190 ? 5.866 7.392 6.597 1.00 82.31 190 ASP A CA 1
ATOM 1527 C C . ASP A 1 190 ? 6.231 8.882 6.515 1.00 82.31 190 ASP A C 1
ATOM 1529 O O . ASP A 1 190 ? 6.168 9.507 5.453 1.00 82.31 190 ASP A O 1
ATOM 1533 N N . LYS A 1 191 ? 6.621 9.452 7.661 1.00 69.25 191 LYS A N 1
ATOM 1534 C CA . LYS A 1 191 ? 6.971 10.872 7.820 1.00 69.25 191 LYS A CA 1
ATOM 1535 C C . LYS A 1 191 ? 8.090 11.326 6.889 1.00 69.25 191 LYS A C 1
ATOM 1537 O O . LYS A 1 191 ? 8.108 12.500 6.522 1.00 69.25 191 LYS A O 1
ATOM 1542 N N . ASP A 1 192 ? 8.998 10.424 6.534 1.00 68.12 192 ASP A N 1
ATOM 1543 C CA . ASP A 1 192 ? 10.181 10.746 5.737 1.00 68.12 192 ASP A CA 1
ATOM 1544 C C . ASP A 1 192 ? 9.947 10.509 4.236 1.00 68.12 192 ASP A C 1
ATOM 1546 O O . ASP A 1 192 ? 10.773 10.888 3.404 1.00 68.12 192 ASP A O 1
ATOM 1550 N N . SER A 1 193 ? 8.799 9.928 3.873 1.00 69.38 193 SER A N 1
ATOM 1551 C CA . SER A 1 193 ? 8.442 9.599 2.489 1.00 69.38 193 SER A CA 1
ATOM 1552 C C . SER A 1 193 ? 7.820 10.754 1.700 1.00 69.38 193 SER A C 1
ATOM 1554 O O . SER A 1 193 ? 7.622 10.631 0.488 1.00 69.38 193 SER A O 1
ATOM 1556 N N . PHE A 1 194 ? 7.505 11.873 2.363 1.00 70.62 194 PHE A N 1
ATOM 1557 C CA . PHE A 1 194 ? 6.874 13.009 1.704 1.00 70.62 194 PHE A CA 1
ATOM 1558 C C . PHE A 1 194 ? 7.829 13.662 0.701 1.00 70.62 194 PHE A C 1
ATOM 1560 O O . PHE A 1 194 ? 8.887 14.182 1.063 1.00 70.62 194 PHE A O 1
ATOM 1567 N N . THR A 1 195 ? 7.444 13.648 -0.572 1.00 64.62 195 THR A N 1
ATOM 1568 C CA . THR A 1 195 ? 8.204 14.257 -1.668 1.00 64.62 195 THR A CA 1
ATOM 1569 C C . THR A 1 195 ? 7.354 15.298 -2.386 1.00 64.62 195 THR A C 1
ATOM 1571 O O . THR A 1 195 ? 6.172 15.077 -2.643 1.00 64.62 195 THR A O 1
ATOM 1574 N N . PHE A 1 196 ? 7.971 16.441 -2.698 1.00 60.66 196 PHE A N 1
ATOM 1575 C CA . PHE A 1 196 ? 7.323 17.579 -3.347 1.00 60.66 196 PHE A CA 1
ATOM 1576 C C . PHE A 1 196 ? 8.079 17.941 -4.622 1.00 60.66 196 PHE A C 1
ATOM 1578 O O . PHE A 1 196 ? 9.277 18.231 -4.582 1.00 60.66 196 PHE A O 1
ATOM 1585 N N . GLY A 1 197 ? 7.366 17.931 -5.748 1.00 53.44 197 GLY A N 1
ATOM 1586 C CA . GLY A 1 197 ? 7.887 18.368 -7.040 1.00 53.44 197 GLY A CA 1
ATOM 1587 C C . GLY A 1 197 ? 8.875 17.401 -7.708 1.00 53.44 197 GLY A C 1
ATOM 1588 O O . GLY A 1 197 ? 9.521 16.558 -7.092 1.00 53.44 197 GLY A O 1
ATOM 1589 N N . SER A 1 198 ? 9.013 17.548 -9.026 1.00 44.59 198 SER A N 1
ATOM 1590 C CA . SER A 1 198 ? 9.926 16.766 -9.872 1.00 44.59 198 SER A CA 1
ATOM 1591 C C . SER A 1 198 ? 11.383 17.241 -9.822 1.00 44.59 198 SER A C 1
ATOM 1593 O O . SER A 1 198 ? 12.221 16.704 -10.542 1.00 44.59 198 SER A O 1
ATOM 1595 N N . ASP A 1 199 ? 11.696 18.249 -9.007 1.00 44.94 199 ASP A N 1
ATOM 1596 C CA . ASP A 1 199 ? 12.992 18.921 -9.013 1.00 44.94 199 ASP A CA 1
ATOM 1597 C C . ASP A 1 199 ? 13.644 18.839 -7.627 1.00 44.94 199 ASP A C 1
ATOM 1599 O O . ASP A 1 199 ? 13.663 19.794 -6.849 1.00 44.94 199 ASP A O 1
ATOM 1603 N N . GLN A 1 200 ? 14.269 17.691 -7.335 1.00 46.62 200 GLN A N 1
ATOM 1604 C CA . GLN A 1 200 ? 15.184 17.522 -6.189 1.00 46.62 200 GLN A CA 1
ATOM 1605 C C . GLN A 1 200 ? 16.350 18.544 -6.187 1.00 46.62 200 GLN A C 1
ATOM 1607 O O . GLN A 1 200 ? 17.150 18.581 -5.253 1.00 46.62 200 GLN A O 1
ATOM 1612 N N . SER A 1 201 ? 16.462 19.373 -7.232 1.00 42.56 201 SER A N 1
ATOM 1613 C CA . SER A 1 201 ? 17.472 20.407 -7.437 1.00 42.56 201 SER A CA 1
ATOM 1614 C C . SER A 1 201 ? 17.144 21.760 -6.779 1.00 42.56 201 SER A C 1
ATOM 1616 O O . SER A 1 201 ? 18.055 22.570 -6.574 1.00 42.56 201 SER A O 1
ATOM 1618 N N . ARG A 1 202 ? 15.884 22.033 -6.397 1.00 51.56 202 ARG A N 1
ATOM 1619 C CA . ARG A 1 202 ? 15.538 23.287 -5.707 1.00 51.56 202 ARG A CA 1
ATOM 1620 C C . ARG A 1 202 ? 15.874 23.192 -4.221 1.00 51.56 202 ARG A C 1
ATOM 1622 O O . ARG A 1 202 ? 15.370 22.344 -3.494 1.00 51.56 202 ARG A O 1
ATOM 1629 N N . LYS A 1 203 ? 16.716 24.109 -3.735 1.00 52.28 203 LYS A N 1
ATOM 1630 C CA . LYS A 1 203 ? 16.902 24.341 -2.295 1.00 52.28 203 LYS A CA 1
ATOM 1631 C C . LYS A 1 203 ? 15.645 25.012 -1.739 1.00 52.28 203 LYS A C 1
ATOM 1633 O O . LYS A 1 203 ? 15.563 26.233 -1.699 1.00 52.28 203 LYS A O 1
ATOM 1638 N N . ILE A 1 204 ? 14.669 24.197 -1.359 1.00 62.44 204 ILE A N 1
ATOM 1639 C CA . ILE A 1 204 ? 13.443 24.627 -0.679 1.00 62.44 204 ILE A CA 1
ATOM 1640 C C . ILE A 1 204 ? 13.802 25.019 0.764 1.00 62.44 204 ILE A C 1
ATOM 1642 O O . ILE A 1 204 ? 14.570 24.305 1.420 1.00 62.44 204 ILE A O 1
ATOM 1646 N N . THR A 1 205 ? 13.293 26.149 1.261 1.00 68.19 205 THR A N 1
ATOM 1647 C CA . THR A 1 205 ? 13.494 26.555 2.665 1.00 68.19 205 THR A CA 1
ATOM 1648 C C . THR A 1 205 ? 12.692 25.658 3.618 1.00 68.19 205 THR A C 1
ATOM 1650 O O . THR A 1 205 ? 11.759 24.969 3.208 1.00 68.19 205 THR A O 1
ATOM 1653 N N . ALA A 1 206 ? 13.041 25.645 4.910 1.00 66.19 206 ALA A N 1
ATOM 1654 C CA . ALA A 1 206 ? 12.297 24.869 5.911 1.00 66.19 206 ALA A CA 1
ATOM 1655 C C . ALA A 1 206 ? 10.822 25.305 6.017 1.00 66.19 206 ALA A C 1
ATOM 1657 O O . ALA A 1 206 ? 9.949 24.459 6.181 1.00 66.19 206 ALA A O 1
ATOM 1658 N N . GLU A 1 207 ? 10.548 26.605 5.862 1.00 68.31 207 GLU A N 1
ATOM 1659 C CA . GLU A 1 207 ? 9.188 27.157 5.841 1.00 68.31 207 GLU A CA 1
ATOM 1660 C C . GLU A 1 207 ? 8.400 26.692 4.614 1.00 68.31 207 GLU A C 1
ATOM 1662 O O . GLU A 1 207 ? 7.277 26.226 4.760 1.00 68.31 207 GLU A O 1
ATOM 1667 N N . GLN A 1 208 ? 8.998 26.720 3.419 1.00 66.31 208 GLN A N 1
ATOM 1668 C CA . GLN A 1 208 ? 8.340 26.219 2.208 1.00 66.31 208 GLN A CA 1
ATOM 1669 C C . GLN A 1 208 ? 8.026 24.722 2.299 1.00 66.31 208 GLN A C 1
ATOM 1671 O O . GLN A 1 208 ? 6.926 24.321 1.944 1.00 66.31 208 GLN A O 1
ATOM 1676 N N . ARG A 1 209 ? 8.932 23.906 2.860 1.00 66.12 209 ARG A N 1
ATOM 1677 C CA . ARG A 1 209 ? 8.647 22.481 3.110 1.00 66.12 209 ARG A CA 1
ATOM 1678 C C . ARG A 1 209 ? 7.488 22.274 4.081 1.00 66.12 209 ARG A C 1
ATOM 1680 O O . ARG A 1 209 ? 6.762 21.297 3.942 1.00 66.12 209 ARG A O 1
ATOM 1687 N N . ALA A 1 210 ? 7.335 23.144 5.079 1.00 67.00 210 ALA A N 1
ATOM 1688 C CA . ALA A 1 210 ? 6.230 23.058 6.029 1.00 67.00 210 ALA A CA 1
ATOM 1689 C C . ALA A 1 210 ? 4.891 23.397 5.356 1.00 67.00 210 ALA A C 1
ATOM 1691 O O . ALA A 1 210 ? 3.928 22.655 5.530 1.00 67.00 210 ALA A O 1
ATOM 1692 N N . THR A 1 211 ? 4.852 24.451 4.536 1.00 69.12 211 THR A N 1
ATOM 1693 C CA . THR A 1 211 ? 3.655 24.842 3.774 1.00 69.12 211 THR A CA 1
ATOM 1694 C C . THR A 1 211 ? 3.278 23.800 2.724 1.00 69.12 211 THR A C 1
ATOM 1696 O O . THR A 1 211 ? 2.127 23.383 2.662 1.00 69.12 211 THR A O 1
ATOM 1699 N N . GLU A 1 212 ? 4.246 23.323 1.937 1.00 64.56 212 GLU A N 1
ATOM 1700 C CA . GLU A 1 212 ? 4.027 22.270 0.938 1.00 64.56 212 GLU A CA 1
ATOM 1701 C C . GLU A 1 212 ? 3.553 20.976 1.603 1.00 64.56 212 GLU A C 1
ATOM 1703 O O . GLU A 1 212 ? 2.638 20.323 1.106 1.00 64.56 212 GLU A O 1
ATOM 1708 N N . ARG A 1 213 ? 4.099 20.640 2.780 1.00 67.19 213 ARG A N 1
ATOM 1709 C CA . ARG A 1 213 ? 3.592 19.540 3.601 1.00 67.19 213 ARG A CA 1
ATOM 1710 C C . ARG A 1 213 ? 2.146 19.759 4.000 1.00 67.19 213 ARG A C 1
ATOM 1712 O O . ARG A 1 213 ? 1.352 18.854 3.801 1.00 67.19 213 ARG A O 1
ATOM 1719 N N . GLU A 1 214 ? 1.782 20.925 4.512 1.00 70.00 214 GLU A N 1
ATOM 1720 C CA . GLU A 1 214 ? 0.394 21.223 4.872 1.00 70.00 214 GLU A CA 1
ATOM 1721 C C . GLU A 1 214 ? -0.561 21.118 3.664 1.00 70.00 214 GLU A C 1
ATOM 1723 O O . GLU A 1 214 ? -1.669 20.598 3.787 1.00 70.00 214 GLU A O 1
ATOM 1728 N N . GLU A 1 215 ? -0.133 21.553 2.478 1.00 66.81 215 GLU A N 1
ATOM 1729 C CA . GLU A 1 215 ? -0.905 21.429 1.234 1.00 66.81 215 GLU A CA 1
ATOM 1730 C C . GLU A 1 215 ? -1.018 19.978 0.749 1.00 66.81 215 GLU A C 1
ATOM 1732 O O . GLU A 1 215 ? -2.106 19.526 0.388 1.00 66.81 215 GLU A O 1
ATOM 1737 N N . GLY A 1 216 ? 0.073 19.215 0.808 1.00 65.12 216 GLY A N 1
ATOM 1738 C CA . GLY A 1 216 ? 0.075 17.784 0.518 1.00 65.12 216 GLY A CA 1
ATOM 1739 C C . GLY A 1 216 ? -0.817 17.002 1.483 1.00 65.12 216 GLY A C 1
ATOM 1740 O O . GLY A 1 216 ? -1.586 16.135 1.074 1.00 65.12 216 GLY A O 1
ATOM 1741 N N . LEU A 1 217 ? -0.819 17.378 2.759 1.00 67.12 217 LEU A N 1
ATOM 1742 C CA . LEU A 1 217 ? -1.709 16.814 3.768 1.00 67.12 217 LEU A CA 1
ATOM 1743 C C . LEU A 1 217 ? -3.191 17.115 3.492 1.00 67.12 217 LEU A C 1
ATOM 1745 O O . LEU A 1 217 ? -4.038 16.283 3.798 1.00 67.12 217 LEU A O 1
ATOM 1749 N N . LYS A 1 218 ? -3.522 18.246 2.855 1.00 70.06 218 LYS A N 1
ATOM 1750 C CA . LYS A 1 218 ? -4.896 18.545 2.399 1.00 70.06 218 LYS A CA 1
ATOM 1751 C C . LYS A 1 218 ? -5.316 17.710 1.185 1.00 70.06 218 LYS A C 1
ATOM 1753 O O . LYS A 1 218 ? -6.510 17.536 0.952 1.00 70.06 218 LYS A O 1
ATOM 1758 N N . SER A 1 219 ? -4.354 17.203 0.413 1.00 74.12 219 SER A N 1
ATOM 1759 C CA . SER A 1 219 ? -4.612 16.379 -0.774 1.00 74.12 219 SER A CA 1
ATOM 1760 C C . SER A 1 219 ? -5.013 14.939 -0.424 1.00 74.12 219 SER A C 1
ATOM 1762 O O . SER A 1 219 ? -5.781 14.317 -1.158 1.00 74.12 219 SER A O 1
ATOM 1764 N N . LEU A 1 220 ? -4.546 14.426 0.721 1.00 77.06 220 LEU A N 1
ATOM 1765 C CA . LEU A 1 220 ? -4.859 13.090 1.220 1.00 77.06 220 LEU A CA 1
ATOM 1766 C C . LEU A 1 220 ? -5.945 13.162 2.295 1.00 77.06 220 LEU A C 1
ATOM 1768 O O . LEU A 1 220 ? -5.753 13.732 3.364 1.00 77.06 220 LEU A O 1
ATOM 1772 N N . THR A 1 221 ? -7.079 12.520 2.040 1.00 81.06 221 THR A N 1
ATOM 1773 C CA . THR A 1 221 ? -8.170 12.401 3.010 1.00 81.06 221 THR A CA 1
ATOM 1774 C C . THR A 1 221 ? -8.296 10.958 3.487 1.00 81.06 221 THR A C 1
ATOM 1776 O O . THR A 1 221 ? -8.293 10.023 2.687 1.00 81.06 221 THR A O 1
ATOM 1779 N N . LEU A 1 222 ? -8.440 10.782 4.801 1.00 78.88 222 LEU A N 1
ATOM 1780 C CA . LEU A 1 222 ? -8.688 9.490 5.438 1.00 78.88 222 LEU A CA 1
ATOM 1781 C C . LEU A 1 222 ? -10.157 9.406 5.859 1.00 78.88 222 LEU A C 1
ATOM 1783 O O . LEU A 1 222 ? -10.601 10.094 6.780 1.00 78.88 222 LEU A O 1
ATOM 1787 N N . GLY A 1 223 ? -10.926 8.585 5.152 1.00 73.31 223 GLY A N 1
ATOM 1788 C CA . GLY A 1 223 ? -12.338 8.359 5.427 1.00 73.31 223 GLY A CA 1
ATOM 1789 C C . GLY A 1 223 ? -12.559 7.320 6.528 1.00 73.31 223 GLY A C 1
ATOM 1790 O O . GLY A 1 223 ? -11.882 6.295 6.567 1.00 73.31 223 GLY A O 1
ATOM 1791 N N . ARG A 1 224 ? -13.580 7.558 7.368 1.00 73.38 224 ARG A N 1
ATOM 1792 C CA . ARG A 1 224 ? -14.103 6.610 8.382 1.00 73.38 224 ARG A CA 1
ATOM 1793 C C . ARG A 1 224 ? -13.116 6.222 9.499 1.00 73.38 224 ARG A C 1
ATOM 1795 O O . ARG A 1 224 ? -13.125 5.089 9.977 1.00 73.38 224 ARG A O 1
ATOM 1802 N N . LEU A 1 225 ? -12.291 7.180 9.919 1.00 73.06 225 LEU A N 1
ATOM 1803 C CA . LEU A 1 225 ? -11.457 7.073 11.119 1.00 73.06 225 LEU A CA 1
ATOM 1804 C C . LEU A 1 225 ? -12.253 7.307 12.408 1.00 73.06 225 LEU A C 1
ATOM 1806 O O . LEU A 1 225 ? -13.256 8.030 12.391 1.00 73.06 225 LEU A O 1
ATOM 1810 N N . LYS A 1 226 ? -11.699 6.818 13.530 1.00 62.12 226 LYS A N 1
ATOM 1811 C CA . LYS A 1 226 ? -12.217 7.048 14.890 1.00 62.12 226 LYS A CA 1
ATOM 1812 C C . LYS A 1 226 ? -11.998 8.506 15.274 1.00 62.12 226 LYS A C 1
ATOM 1814 O O . LYS A 1 226 ? -11.101 8.812 16.054 1.00 62.12 226 LYS A O 1
ATOM 1819 N N . GLN A 1 227 ? -12.846 9.407 14.769 1.00 61.44 227 GLN A N 1
ATOM 1820 C CA . GLN A 1 227 ? -12.732 10.863 14.976 1.00 61.44 227 GLN A CA 1
ATOM 1821 C C . GLN A 1 227 ? -12.706 11.267 16.456 1.00 61.44 227 GLN A C 1
ATOM 1823 O O . GLN A 1 227 ? -12.195 12.324 16.807 1.00 61.44 227 GLN A O 1
ATOM 1828 N N . ARG A 1 228 ? -13.256 10.426 17.341 1.00 62.94 228 ARG A N 1
ATOM 1829 C CA . ARG A 1 228 ? -13.236 10.644 18.792 1.00 62.94 228 ARG A CA 1
ATOM 1830 C C . ARG A 1 228 ? -11.836 10.507 19.413 1.00 62.94 228 ARG A C 1
ATOM 1832 O O . ARG A 1 228 ? -11.634 11.018 20.509 1.00 62.94 228 ARG A O 1
ATOM 1839 N N . TYR A 1 229 ? -10.911 9.816 18.750 1.00 55.41 229 TYR A N 1
ATOM 1840 C CA . TYR A 1 229 ? -9.615 9.416 19.315 1.00 55.41 229 TYR A CA 1
ATOM 1841 C C . TYR A 1 229 ? -8.423 9.830 18.458 1.00 55.41 229 TYR A C 1
ATOM 1843 O O . TYR A 1 229 ? -7.341 10.029 18.996 1.00 55.41 229 TYR A O 1
ATOM 1851 N N . TYR A 1 230 ? -8.631 9.966 17.150 1.00 61.25 230 TYR A N 1
ATOM 1852 C CA . TYR A 1 230 ? -7.606 10.376 16.207 1.00 61.25 230 TYR A CA 1
ATOM 1853 C C . TYR A 1 230 ? -8.169 11.461 15.308 1.00 61.25 230 TYR A C 1
ATOM 1855 O O . TYR A 1 230 ? -9.212 11.291 14.667 1.00 61.25 230 TYR A O 1
ATOM 1863 N N . SER A 1 231 ? -7.456 12.574 15.236 1.00 65.50 231 SER A N 1
ATOM 1864 C CA . SER A 1 231 ? -7.653 13.541 14.169 1.00 65.50 231 SER A CA 1
ATOM 1865 C C . SER A 1 231 ? -7.002 13.031 12.883 1.00 65.50 231 SER A C 1
ATOM 1867 O O . SER A 1 231 ? -5.985 12.332 12.899 1.00 65.50 231 SER A O 1
ATOM 1869 N N . THR A 1 232 ? -7.561 13.419 11.736 1.00 67.38 232 THR A N 1
ATOM 1870 C CA . THR A 1 232 ? -6.907 13.204 10.439 1.00 67.38 232 THR A CA 1
ATOM 1871 C C . THR A 1 232 ? -5.494 13.793 10.451 1.00 67.38 232 THR A C 1
ATOM 1873 O O . THR A 1 232 ? -4.581 13.196 9.902 1.00 67.38 232 THR A O 1
ATOM 1876 N N . GLU A 1 233 ? -5.283 14.912 11.144 1.00 68.88 233 GLU A N 1
ATOM 1877 C CA . GLU A 1 233 ? -3.980 15.566 11.282 1.00 68.88 233 GLU A CA 1
ATOM 1878 C C . GLU A 1 233 ? -2.941 14.707 12.025 1.00 68.88 233 GLU A C 1
ATOM 1880 O O . GLU A 1 233 ? -1.791 14.623 11.599 1.00 68.88 233 GLU A O 1
ATOM 1885 N N . GLU A 1 234 ? -3.324 14.013 13.098 1.00 69.44 234 GLU A N 1
ATOM 1886 C CA . GLU A 1 234 ? -2.432 13.085 13.808 1.00 69.44 234 GLU A CA 1
ATOM 1887 C C . GLU A 1 234 ? -2.058 11.886 12.936 1.00 69.44 234 GLU A C 1
ATOM 1889 O O . GLU A 1 234 ? -0.878 11.538 12.847 1.00 69.44 234 GLU A O 1
ATOM 1894 N N . ALA A 1 235 ? -3.037 11.307 12.234 1.00 68.94 235 ALA A N 1
ATOM 1895 C CA . ALA A 1 235 ? -2.807 10.219 11.282 1.00 68.94 235 ALA A CA 1
ATOM 1896 C C . ALA A 1 235 ? -1.801 10.631 10.193 1.00 68.94 235 ALA A C 1
ATOM 1898 O O . ALA A 1 235 ? -0.840 9.924 9.882 1.00 68.94 235 ALA A O 1
ATOM 1899 N N . LEU A 1 236 ? -1.996 11.839 9.666 1.00 68.06 236 LEU A N 1
ATOM 1900 C CA . LEU A 1 236 ? -1.148 12.490 8.675 1.00 68.06 236 LEU A CA 1
ATOM 1901 C C . LEU A 1 236 ? 0.250 12.841 9.207 1.00 68.06 236 LEU A C 1
ATOM 1903 O O . LEU A 1 236 ? 1.226 12.873 8.457 1.00 68.06 236 LEU A O 1
ATOM 1907 N N . ASN A 1 237 ? 0.378 13.017 10.518 1.00 70.56 237 ASN A N 1
ATOM 1908 C CA . ASN A 1 237 ? 1.642 13.158 11.226 1.00 70.56 237 ASN A CA 1
ATOM 1909 C C . ASN A 1 237 ? 2.243 11.807 11.628 1.00 70.56 237 ASN A C 1
ATOM 1911 O O . ASN A 1 237 ? 2.970 11.736 12.617 1.00 70.56 237 ASN A O 1
ATOM 1915 N N . GLY A 1 238 ? 1.980 10.741 10.868 1.00 72.94 238 GLY A N 1
ATOM 1916 C CA . GLY A 1 238 ? 2.602 9.423 11.017 1.00 72.94 238 GLY A CA 1
ATOM 1917 C C . GLY A 1 238 ? 2.234 8.679 12.299 1.00 72.94 238 GLY A C 1
ATOM 1918 O O . GLY A 1 238 ? 2.938 7.739 12.678 1.00 72.94 238 GLY A O 1
ATOM 1919 N N . VAL A 1 239 ? 1.168 9.104 12.984 1.00 81.81 239 VAL A N 1
ATOM 1920 C CA . VAL A 1 239 ? 0.534 8.313 14.040 1.00 81.81 239 VAL A CA 1
ATOM 1921 C C . VAL A 1 239 ? -0.309 7.233 13.373 1.00 81.81 239 VAL A C 1
ATOM 1923 O O . VAL A 1 239 ? -0.998 7.494 12.389 1.00 81.81 239 VAL A O 1
ATOM 1926 N N . THR A 1 240 ? -0.258 6.013 13.901 1.00 85.56 240 THR A N 1
ATOM 1927 C CA . THR A 1 240 ? -1.131 4.936 13.434 1.00 85.56 240 THR A CA 1
ATOM 1928 C C . THR A 1 240 ? -2.584 5.296 13.728 1.00 85.56 240 THR A C 1
ATOM 1930 O O . THR A 1 240 ? -2.950 5.484 14.887 1.00 85.56 240 THR A O 1
ATOM 1933 N N . ALA A 1 241 ? -3.409 5.381 12.689 1.00 85.75 241 ALA A N 1
ATOM 1934 C CA . ALA A 1 241 ? -4.828 5.686 12.803 1.00 85.75 241 ALA A CA 1
ATOM 1935 C C . ALA A 1 241 ? -5.665 4.517 12.296 1.00 85.75 241 ALA A C 1
ATOM 1937 O O . ALA A 1 241 ? -5.406 3.978 11.222 1.00 85.75 241 ALA A O 1
ATOM 1938 N N . CYS A 1 242 ? -6.679 4.133 13.067 1.00 86.38 242 CYS A N 1
ATOM 1939 C CA . CYS A 1 242 ? -7.490 2.951 12.795 1.00 86.38 242 CYS A CA 1
ATOM 1940 C C . CYS A 1 242 ? -8.941 3.309 12.459 1.00 86.38 242 CYS A C 1
ATOM 1942 O O . CYS A 1 242 ? -9.495 4.304 12.935 1.00 86.38 242 CYS A O 1
ATOM 1944 N N . SER A 1 243 ? -9.542 2.475 11.614 1.00 87.38 243 SER A N 1
ATOM 1945 C CA . SER A 1 243 ? -10.935 2.583 11.177 1.00 87.38 243 SER A CA 1
ATOM 1946 C C . SER A 1 243 ? -11.941 2.144 12.247 1.00 87.38 243 SER A C 1
ATOM 1948 O O . SER A 1 243 ? -11.649 1.318 13.115 1.00 87.38 243 SER A O 1
ATOM 1950 N N . ASP A 1 244 ? -13.168 2.657 12.154 1.00 76.25 244 ASP A N 1
ATOM 1951 C CA . ASP A 1 244 ? -14.250 2.362 13.115 1.00 76.25 244 ASP A CA 1
ATOM 1952 C C . ASP A 1 244 ? -14.917 1.023 12.836 1.00 76.25 244 ASP A C 1
ATOM 1954 O O . ASP A 1 244 ? -15.366 0.332 13.745 1.00 76.25 244 ASP A O 1
ATOM 1958 N N . ASN A 1 245 ? -15.009 0.676 11.559 1.00 81.81 245 ASN A N 1
ATOM 1959 C CA . ASN A 1 245 ? -15.885 -0.363 11.035 1.00 81.81 245 ASN A CA 1
ATOM 1960 C C . ASN A 1 245 ? -15.119 -1.379 10.192 1.00 81.81 245 ASN A C 1
ATOM 1962 O O . ASN A 1 245 ? -15.652 -1.862 9.193 1.00 81.81 245 ASN A O 1
ATOM 1966 N N . LYS A 1 246 ? -13.860 -1.655 10.563 1.00 88.62 246 LYS A N 1
ATOM 1967 C CA . LYS A 1 246 ? -12.979 -2.576 9.828 1.00 88.62 246 LYS A CA 1
ATOM 1968 C C . LYS A 1 246 ? -12.799 -2.181 8.360 1.00 88.62 246 LYS A C 1
ATOM 1970 O O . LYS A 1 246 ? -12.439 -3.026 7.552 1.00 88.62 246 LYS A O 1
ATOM 1975 N N . ARG A 1 247 ? -13.066 -0.917 8.011 1.00 91.06 247 ARG A N 1
ATOM 1976 C CA . ARG A 1 247 ? -12.987 -0.377 6.655 1.00 91.06 247 ARG A CA 1
ATOM 1977 C C . ARG A 1 247 ? -12.351 1.006 6.683 1.00 91.06 247 ARG A C 1
ATOM 1979 O O . ARG A 1 247 ? -12.903 1.944 7.250 1.00 91.06 247 ARG A O 1
ATOM 1986 N N . LEU A 1 248 ? -11.221 1.137 6.010 1.00 91.44 248 LEU A N 1
ATOM 1987 C CA . LEU A 1 248 ? -10.495 2.382 5.830 1.00 91.44 248 LEU A CA 1
ATOM 1988 C C . LEU A 1 248 ? -10.582 2.819 4.367 1.00 91.44 248 LEU A C 1
ATOM 1990 O O . LEU A 1 248 ? -10.422 1.996 3.469 1.00 91.44 248 LEU A O 1
ATOM 1994 N N . VAL A 1 249 ? -10.807 4.112 4.132 1.00 90.94 249 VAL A N 1
ATOM 1995 C CA . VAL A 1 249 ? -10.795 4.694 2.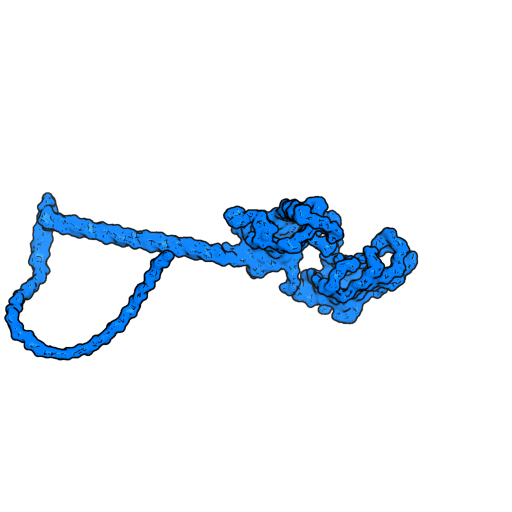783 1.00 90.94 249 VAL A CA 1
ATOM 1996 C C . VAL A 1 249 ? -9.684 5.732 2.694 1.00 90.94 249 VAL A C 1
ATOM 1998 O O . VAL A 1 249 ? -9.654 6.681 3.478 1.00 90.94 249 VAL A O 1
ATOM 2001 N N . LEU A 1 250 ? -8.780 5.549 1.739 1.00 89.31 250 LEU A N 1
ATOM 2002 C CA . LEU A 1 250 ? -7.723 6.483 1.371 1.00 89.31 250 LEU A CA 1
ATOM 2003 C C . LEU A 1 250 ? -8.143 7.201 0.094 1.00 89.31 250 LEU A C 1
ATOM 2005 O O . LEU A 1 250 ? -8.314 6.565 -0.942 1.00 89.31 250 LEU A O 1
ATOM 2009 N N . LEU A 1 251 ? -8.299 8.519 0.167 1.00 87.06 251 LEU A N 1
ATOM 2010 C CA . LEU A 1 251 ? -8.692 9.339 -0.971 1.00 87.06 251 LEU A CA 1
ATOM 2011 C C . LEU A 1 251 ? -7.605 10.365 -1.273 1.00 87.06 251 LEU A C 1
ATOM 2013 O O . LEU A 1 251 ? -7.285 11.202 -0.431 1.00 87.06 251 LEU A O 1
ATOM 2017 N N . LEU A 1 252 ? -7.043 10.296 -2.476 1.00 84.88 252 LEU A N 1
ATOM 2018 C CA . LEU A 1 252 ? -6.032 11.224 -2.965 1.00 84.88 252 LEU A CA 1
ATOM 2019 C C . LEU A 1 252 ? -6.645 12.147 -4.013 1.00 84.88 252 LEU A C 1
ATOM 2021 O O . LEU A 1 252 ? -6.978 11.714 -5.115 1.00 84.88 252 LEU A O 1
ATOM 2025 N N . ASN A 1 253 ? -6.743 13.429 -3.680 1.00 80.88 253 ASN A N 1
ATOM 2026 C CA . ASN A 1 253 ? -7.100 14.490 -4.612 1.00 80.88 253 ASN A CA 1
ATOM 2027 C C . ASN A 1 253 ? -5.824 15.100 -5.178 1.00 80.88 253 ASN A C 1
ATOM 2029 O O . ASN A 1 253 ? -5.098 15.794 -4.473 1.00 80.88 253 ASN A O 1
ATOM 2033 N N . ARG A 1 254 ? -5.545 14.866 -6.455 1.00 71.38 254 ARG A N 1
ATOM 2034 C CA . ARG A 1 254 ? -4.354 15.410 -7.104 1.00 71.38 254 ARG A CA 1
ATOM 2035 C C . ARG A 1 254 ? -4.535 16.900 -7.350 1.00 71.38 254 ARG A C 1
ATOM 2037 O O . ARG A 1 254 ? -5.399 17.308 -8.124 1.00 71.38 254 ARG A O 1
ATOM 2044 N N . THR A 1 255 ? -3.705 17.704 -6.703 1.00 64.75 255 THR A N 1
ATOM 2045 C CA . THR A 1 255 ? -3.503 19.109 -7.063 1.00 64.75 255 THR A CA 1
ATOM 2046 C C . THR A 1 255 ? -2.374 19.212 -8.096 1.00 64.75 255 THR A C 1
ATOM 2048 O O . THR A 1 255 ? -1.693 18.231 -8.391 1.00 64.75 255 THR A O 1
ATOM 2051 N N . GLU A 1 256 ? -2.164 20.395 -8.679 1.00 53.44 256 GLU A N 1
ATOM 2052 C CA . GLU A 1 256 ? -1.077 20.632 -9.649 1.00 53.44 256 GLU A CA 1
ATOM 2053 C C . GLU A 1 256 ? 0.330 20.418 -9.049 1.00 53.44 256 GLU A C 1
ATOM 2055 O O . GLU A 1 256 ? 1.306 20.253 -9.783 1.00 53.44 256 GLU A O 1
ATOM 2060 N N . ALA A 1 257 ? 0.448 20.379 -7.717 1.00 53.59 257 ALA A N 1
ATOM 2061 C CA . ALA A 1 257 ? 1.675 20.024 -7.022 1.00 53.59 257 ALA A CA 1
ATOM 2062 C C . ALA A 1 257 ? 1.833 18.493 -6.958 1.00 53.59 257 ALA A C 1
ATOM 2064 O O . ALA A 1 257 ? 1.021 17.793 -6.356 1.00 53.59 257 ALA A O 1
ATOM 2065 N N . LEU A 1 258 ? 2.906 17.969 -7.562 1.00 54.91 258 LEU A N 1
ATOM 2066 C CA . LEU A 1 258 ? 3.293 16.559 -7.442 1.00 54.91 258 LEU A CA 1
ATOM 2067 C C . LEU A 1 258 ? 3.601 16.245 -5.971 1.00 54.91 258 LEU A C 1
ATOM 2069 O O . LEU A 1 258 ? 4.639 16.668 -5.453 1.00 54.91 258 LEU A O 1
ATOM 2073 N N . PHE A 1 259 ? 2.686 15.528 -5.324 1.00 67.88 259 PHE A N 1
ATOM 2074 C CA . PHE A 1 259 ? 2.782 15.078 -3.941 1.00 67.88 259 PHE A CA 1
ATOM 2075 C C . PHE A 1 259 ? 3.009 13.568 -3.903 1.00 67.88 259 PHE A C 1
ATOM 2077 O O . PHE A 1 259 ? 2.169 12.788 -4.355 1.00 67.88 259 PHE A O 1
ATOM 2084 N N . GLY A 1 260 ? 4.151 13.153 -3.363 1.00 73.88 260 GLY A N 1
ATOM 2085 C CA . GLY A 1 260 ? 4.460 11.755 -3.092 1.00 73.88 260 GLY A CA 1
ATOM 2086 C C . GLY A 1 260 ? 4.396 11.468 -1.597 1.00 73.88 260 GLY A C 1
ATOM 2087 O O . GLY A 1 260 ? 4.920 12.243 -0.804 1.00 73.88 260 GLY A O 1
ATOM 2088 N N . PHE A 1 261 ? 3.792 10.346 -1.219 1.00 80.19 261 PHE A N 1
ATOM 2089 C CA . PHE A 1 261 ? 3.873 9.766 0.121 1.00 80.19 261 PHE A CA 1
ATOM 2090 C C . PHE A 1 261 ? 3.885 8.243 0.017 1.00 80.19 261 PHE A C 1
ATOM 2092 O O . PHE A 1 261 ? 3.424 7.680 -0.982 1.00 80.19 261 PHE A O 1
ATOM 2099 N N . THR A 1 262 ? 4.349 7.600 1.082 1.00 86.00 262 THR A N 1
ATOM 2100 C CA . THR A 1 262 ? 4.212 6.168 1.331 1.00 86.00 262 THR A CA 1
ATOM 2101 C C . THR A 1 262 ? 3.433 5.968 2.628 1.00 86.00 262 THR A C 1
ATOM 2103 O O . THR A 1 262 ? 3.716 6.596 3.649 1.00 86.00 262 THR A O 1
ATOM 2106 N N . ALA A 1 263 ? 2.443 5.088 2.596 1.00 88.38 263 ALA A N 1
ATOM 2107 C CA . ALA A 1 263 ? 1.689 4.647 3.756 1.00 88.38 263 ALA A CA 1
ATOM 2108 C C . ALA A 1 263 ? 1.796 3.127 3.900 1.00 88.38 263 ALA A C 1
ATOM 2110 O O . ALA A 1 263 ? 1.864 2.406 2.906 1.00 88.38 263 ALA A O 1
ATOM 2111 N N . SER A 1 264 ? 1.789 2.647 5.136 1.00 91.50 264 SER A N 1
ATOM 2112 C CA . SER A 1 264 ? 1.541 1.247 5.474 1.00 91.50 264 SER A CA 1
ATOM 2113 C C . SER A 1 264 ? 0.097 1.122 5.947 1.00 91.50 264 SER A C 1
ATOM 2115 O O . SER A 1 264 ? -0.342 1.893 6.801 1.00 91.50 264 SER A O 1
ATOM 2117 N N . VAL A 1 265 ? -0.653 0.185 5.374 1.00 92.56 265 VAL A N 1
ATOM 2118 C CA . VAL A 1 265 ? -2.003 -0.178 5.807 1.00 92.56 265 VAL A CA 1
ATOM 2119 C C . VAL A 1 265 ? -1.964 -1.619 6.282 1.00 92.56 265 VAL A C 1
ATOM 2121 O O . VAL A 1 265 ? -1.491 -2.500 5.567 1.00 92.56 265 VAL A O 1
ATOM 2124 N N . ARG A 1 266 ? -2.464 -1.877 7.487 1.00 93.38 266 ARG A N 1
ATOM 2125 C CA . ARG A 1 266 ? -2.440 -3.213 8.081 1.00 93.38 266 ARG A CA 1
ATOM 2126 C C . ARG A 1 266 ? -3.710 -3.533 8.841 1.00 93.38 266 ARG A C 1
ATOM 2128 O O . ARG A 1 266 ? -4.354 -2.635 9.383 1.00 93.38 266 ARG A O 1
ATOM 2135 N N . SER A 1 267 ? -4.042 -4.818 8.893 1.00 91.88 267 SER A N 1
ATOM 2136 C CA . SER A 1 267 ? -5.044 -5.316 9.833 1.00 91.88 267 SER A CA 1
ATOM 2137 C C . SER A 1 267 ? -4.362 -5.631 11.160 1.00 91.88 267 SER A C 1
ATOM 2139 O O . SER A 1 267 ? -3.494 -6.503 11.219 1.00 91.88 267 SER A O 1
ATOM 2141 N N . GLU A 1 268 ? -4.715 -4.897 12.213 1.00 88.19 268 GLU A N 1
ATOM 2142 C CA . GLU A 1 268 ? -4.088 -5.011 13.529 1.00 88.19 268 GLU A CA 1
ATOM 2143 C C . GLU A 1 268 ? -5.148 -5.219 14.615 1.00 88.19 268 GLU A C 1
ATOM 2145 O O . GLU A 1 268 ? -6.205 -4.582 14.621 1.00 88.19 268 GLU A O 1
ATOM 2150 N N . ARG A 1 269 ? -4.848 -6.119 15.557 1.00 84.69 269 ARG A N 1
ATOM 2151 C CA . ARG A 1 269 ? -5.643 -6.304 16.770 1.00 84.69 269 ARG A CA 1
ATOM 2152 C C . ARG A 1 269 ? -5.224 -5.276 17.808 1.00 84.69 269 ARG A C 1
ATOM 2154 O O . ARG A 1 269 ? -4.060 -5.183 18.189 1.00 84.69 269 ARG A O 1
ATOM 21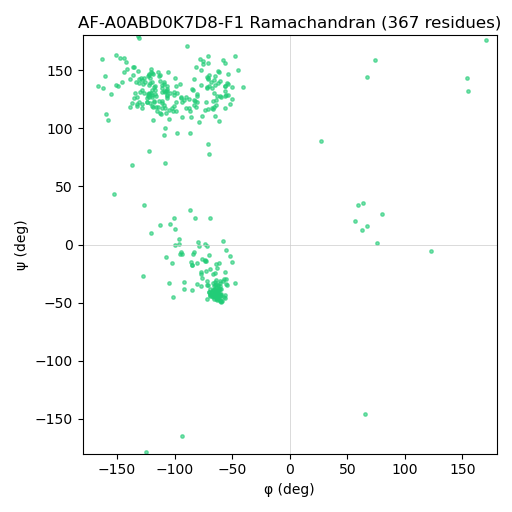61 N N . HIS A 1 270 ? -6.181 -4.502 18.286 1.00 77.81 270 HIS A N 1
ATOM 2162 C CA . HIS A 1 270 ? -5.887 -3.294 19.034 1.00 77.81 270 HIS A CA 1
ATOM 2163 C C . HIS A 1 270 ? -5.964 -3.553 20.549 1.00 77.81 270 HIS A C 1
ATOM 2165 O O . HIS A 1 270 ? -7.027 -3.482 21.167 1.00 77.81 270 HIS A O 1
ATOM 2171 N N . VAL A 1 271 ? -4.805 -3.821 21.155 1.00 72.19 271 VAL A N 1
ATOM 2172 C CA . VAL A 1 271 ? -4.651 -4.264 22.559 1.00 72.19 271 VAL A CA 1
ATOM 2173 C C . VAL A 1 271 ? -5.310 -3.320 23.574 1.00 72.19 271 VAL A C 1
ATOM 2175 O O . VAL A 1 271 ? -5.861 -3.760 24.580 1.00 72.19 271 VAL A O 1
ATOM 2178 N N . PHE A 1 272 ? -5.306 -2.011 23.303 1.00 70.25 272 PHE A N 1
ATOM 2179 C CA . PHE A 1 272 ? -5.987 -1.036 24.159 1.00 70.25 272 PHE A CA 1
ATOM 2180 C C . PHE A 1 272 ? -7.500 -1.297 24.265 1.00 70.25 272 PHE A C 1
ATOM 2182 O O . PHE A 1 272 ? -8.045 -1.233 25.362 1.00 70.25 272 PHE A O 1
ATOM 2189 N N . TRP A 1 273 ? -8.176 -1.632 23.157 1.00 68.81 273 TRP A N 1
ATOM 2190 C CA . TRP A 1 273 ? -9.626 -1.871 23.163 1.00 68.81 273 TRP A CA 1
ATOM 2191 C C . TRP A 1 273 ? -9.984 -3.162 23.884 1.00 68.81 273 TRP A C 1
ATOM 2193 O O . TRP A 1 273 ? -10.998 -3.214 24.570 1.00 68.81 273 TRP A O 1
ATOM 2203 N N . GLU A 1 274 ? -9.128 -4.172 23.773 1.00 75.25 274 GLU A N 1
ATOM 2204 C CA . GLU A 1 274 ? -9.253 -5.402 24.548 1.00 75.25 274 GLU A CA 1
ATOM 2205 C C . GLU A 1 274 ? -9.140 -5.110 26.050 1.00 75.25 274 GLU A C 1
ATOM 2207 O O . GLU A 1 274 ? -9.983 -5.547 26.830 1.00 75.25 274 GLU A O 1
ATOM 2212 N N . SER A 1 275 ? -8.165 -4.291 26.457 1.00 77.38 275 SER A N 1
ATOM 2213 C CA . SER A 1 275 ? -8.023 -3.871 27.854 1.00 77.38 275 SER A CA 1
ATOM 2214 C C . SER A 1 275 ? -9.232 -3.075 28.351 1.00 77.38 275 SER A C 1
ATOM 2216 O O . SER A 1 275 ? -9.742 -3.365 29.431 1.00 77.38 275 SER A O 1
ATOM 2218 N N . GLU A 1 276 ? -9.710 -2.092 27.583 1.00 74.69 276 GLU A N 1
ATOM 2219 C CA . GLU A 1 276 ? -10.844 -1.252 27.991 1.00 74.69 276 GLU A CA 1
ATOM 2220 C C . GLU A 1 276 ? -12.152 -2.059 28.059 1.00 74.69 276 GLU A C 1
ATOM 2222 O O . GLU A 1 276 ? -12.957 -1.889 28.977 1.00 74.69 276 GLU A O 1
ATOM 2227 N N . ALA A 1 277 ? -12.362 -2.979 27.111 1.00 72.19 277 ALA A N 1
ATOM 2228 C CA . ALA A 1 277 ? -13.507 -3.881 27.117 1.00 72.19 277 ALA A CA 1
ATOM 2229 C C . ALA A 1 277 ? -13.465 -4.824 28.324 1.00 72.19 277 ALA A C 1
ATOM 2231 O O . ALA A 1 277 ? -14.475 -4.968 29.022 1.00 72.19 277 ALA A O 1
ATOM 2232 N N . ASN A 1 278 ? -12.296 -5.398 28.621 1.00 79.25 278 ASN A N 1
ATOM 2233 C CA . ASN A 1 278 ? -12.094 -6.238 29.797 1.00 79.25 278 ASN A CA 1
ATOM 2234 C C . ASN A 1 278 ? -12.383 -5.453 31.086 1.00 79.25 278 ASN A C 1
ATOM 2236 O O . ASN A 1 278 ? -13.225 -5.881 31.877 1.00 79.25 278 ASN A O 1
ATOM 2240 N N . GLU A 1 279 ? -11.828 -4.250 31.251 1.00 76.94 279 GLU A N 1
ATOM 2241 C CA . GLU A 1 279 ? -12.092 -3.393 32.415 1.00 76.94 279 GLU A CA 1
ATOM 2242 C C . GLU A 1 279 ? -13.586 -3.037 32.543 1.00 76.94 279 GLU A C 1
ATOM 2244 O O . GLU A 1 279 ? -14.181 -3.117 33.622 1.00 76.94 279 GLU A O 1
ATOM 2249 N N . ALA A 1 280 ? -14.255 -2.717 31.432 1.00 74.38 280 ALA A N 1
ATOM 2250 C CA . ALA A 1 280 ? -15.687 -2.437 31.429 1.00 74.38 280 ALA A CA 1
ATOM 2251 C C . ALA A 1 280 ? -16.529 -3.662 31.835 1.00 74.38 280 ALA A C 1
ATOM 2253 O O . ALA A 1 280 ? -17.559 -3.512 32.507 1.00 74.38 280 ALA A O 1
ATOM 2254 N N . THR A 1 281 ? -16.124 -4.875 31.444 1.00 74.88 281 THR A N 1
ATOM 2255 C CA . THR A 1 281 ? -16.787 -6.116 31.875 1.00 74.88 281 THR A CA 1
ATOM 2256 C C . THR A 1 281 ? -16.553 -6.414 33.353 1.00 74.88 281 THR A C 1
ATOM 2258 O O . THR A 1 281 ? -17.514 -6.737 34.057 1.00 74.88 281 THR A O 1
ATOM 2261 N N . GLU A 1 282 ? -15.342 -6.195 33.864 1.00 77.50 282 GLU A N 1
ATOM 2262 C CA . GLU A 1 282 ? -15.032 -6.311 35.291 1.00 77.50 282 GLU A CA 1
ATOM 2263 C C . GLU A 1 282 ? -15.851 -5.315 36.123 1.00 77.50 282 GLU A C 1
ATOM 2265 O O . GLU A 1 282 ? -16.474 -5.685 37.121 1.00 77.50 282 GLU A O 1
ATOM 2270 N N . MET A 1 283 ? -15.970 -4.067 35.661 1.00 75.19 283 MET A N 1
ATOM 2271 C CA . MET A 1 283 ? -16.778 -3.034 36.315 1.00 75.19 283 MET A CA 1
ATOM 2272 C C . MET A 1 283 ? -18.279 -3.356 36.318 1.00 75.19 283 MET A C 1
ATOM 2274 O O . MET A 1 283 ? -18.993 -3.004 37.267 1.00 75.19 283 MET A O 1
ATOM 2278 N N . LYS A 1 284 ? -18.787 -4.047 35.288 1.00 75.06 284 LYS A N 1
ATOM 2279 C CA . LYS A 1 284 ? -20.152 -4.605 35.294 1.00 75.06 284 LYS A CA 1
ATOM 2280 C C . LYS A 1 284 ? -20.277 -5.728 36.326 1.00 75.06 284 LYS A C 1
ATOM 2282 O O . LYS A 1 284 ? -21.238 -5.713 37.096 1.00 75.06 284 LYS A O 1
ATOM 2287 N N . GLY A 1 285 ? -19.301 -6.636 36.395 1.00 76.19 285 GLY A N 1
ATOM 2288 C CA . GLY A 1 285 ? -19.235 -7.696 37.406 1.00 76.19 285 GLY A CA 1
ATOM 2289 C C . GLY A 1 285 ? -19.259 -7.141 38.832 1.00 76.19 285 GLY A C 1
ATOM 2290 O O . GLY A 1 285 ? -20.081 -7.554 39.650 1.00 76.19 285 GLY A O 1
ATOM 2291 N N . LEU A 1 286 ? -18.461 -6.107 39.106 1.00 80.62 286 LEU A N 1
ATOM 2292 C CA . LEU A 1 286 ? -18.425 -5.428 40.403 1.00 80.62 286 LEU A CA 1
ATOM 2293 C C . LEU A 1 286 ? -19.780 -4.802 40.775 1.00 80.62 286 LEU A C 1
ATOM 2295 O O . LEU A 1 286 ? -20.193 -4.839 41.937 1.00 80.62 286 LEU A O 1
ATOM 2299 N N . ARG A 1 287 ? -20.500 -4.236 39.797 1.00 75.12 287 ARG A N 1
ATOM 2300 C CA . ARG A 1 287 ? -21.850 -3.686 40.003 1.00 75.12 287 ARG A CA 1
ATOM 2301 C C . ARG A 1 287 ? -22.862 -4.769 40.377 1.00 75.12 287 ARG A C 1
ATOM 2303 O O . ARG A 1 287 ? -23.674 -4.542 41.271 1.00 75.12 287 ARG A O 1
ATOM 2310 N N . VAL A 1 288 ? -22.789 -5.935 39.733 1.00 84.88 288 VAL A N 1
ATOM 2311 C CA . VAL A 1 288 ? -23.638 -7.093 40.057 1.00 84.88 288 VAL A CA 1
ATOM 2312 C C . VAL A 1 288 ? -23.359 -7.581 41.476 1.00 84.88 288 VAL A C 1
ATOM 2314 O O . VAL A 1 288 ? -24.299 -7.728 42.255 1.00 84.88 288 VAL A O 1
ATOM 2317 N N . VAL A 1 289 ? -22.085 -7.746 41.848 1.00 85.00 289 VAL A N 1
ATOM 2318 C CA . VAL A 1 289 ? -21.696 -8.170 43.204 1.00 85.00 289 VAL A CA 1
ATOM 2319 C C . VAL A 1 289 ? -22.217 -7.185 44.248 1.00 85.00 289 VAL A C 1
ATOM 2321 O O . VAL A 1 289 ? -22.899 -7.603 45.176 1.00 85.00 289 VAL A O 1
ATOM 2324 N N . LYS A 1 290 ? -22.005 -5.874 44.059 1.00 82.38 290 LYS A N 1
ATOM 2325 C CA . LYS A 1 290 ? -22.553 -4.846 44.961 1.00 82.38 290 LYS A CA 1
ATOM 2326 C C . LYS A 1 290 ? -24.074 -4.944 45.088 1.00 82.38 290 LYS A C 1
ATOM 2328 O O . LYS A 1 290 ? -24.588 -4.848 46.198 1.00 82.38 290 LYS A O 1
ATOM 2333 N N . GLY A 1 291 ? -24.789 -5.152 43.981 1.00 83.06 291 GLY A N 1
ATOM 2334 C CA . GLY A 1 291 ? -26.242 -5.334 43.990 1.00 83.06 291 GLY A CA 1
ATOM 2335 C C . GLY A 1 291 ? -26.685 -6.535 44.829 1.00 83.06 291 GLY A C 1
ATOM 2336 O O . GLY A 1 291 ? -27.594 -6.404 45.647 1.00 83.06 291 GLY A O 1
ATOM 2337 N N . ILE A 1 292 ? -26.003 -7.676 44.687 1.00 88.62 292 ILE A N 1
ATOM 2338 C CA . ILE A 1 292 ? -26.265 -8.884 45.483 1.00 88.62 292 ILE A CA 1
ATOM 2339 C C . ILE A 1 292 ? -25.985 -8.621 46.967 1.00 88.62 292 ILE A C 1
ATOM 2341 O O . ILE A 1 292 ? -26.823 -8.938 47.808 1.00 88.62 292 ILE A O 1
ATOM 2345 N N . THR A 1 293 ? -24.856 -7.991 47.302 1.00 85.44 293 THR A N 1
ATOM 2346 C CA . THR A 1 293 ? -24.511 -7.672 48.695 1.00 85.44 293 THR A CA 1
ATOM 2347 C C . THR A 1 293 ? -25.542 -6.742 49.332 1.00 85.44 293 THR A C 1
ATOM 2349 O O . THR A 1 293 ? -25.972 -6.982 50.459 1.00 85.44 293 THR A O 1
ATOM 2352 N N . TYR A 1 294 ? -25.989 -5.712 48.606 1.00 84.94 294 TYR A N 1
ATOM 2353 C CA . TYR A 1 294 ? -27.049 -4.818 49.075 1.00 84.94 294 TYR A CA 1
ATOM 2354 C C . TYR A 1 294 ? -28.362 -5.564 49.302 1.00 84.94 294 TYR A C 1
ATOM 2356 O O . TYR A 1 294 ? -28.996 -5.348 50.333 1.00 84.94 294 TYR A O 1
ATOM 2364 N N . PHE A 1 295 ? -28.751 -6.449 48.381 1.00 87.31 295 PHE A N 1
ATOM 2365 C CA . PHE A 1 295 ? -29.972 -7.247 48.490 1.00 87.31 295 PHE A CA 1
ATOM 2366 C C . PHE A 1 295 ? -29.951 -8.173 49.713 1.00 87.31 295 PHE A C 1
ATOM 2368 O O . PHE A 1 295 ? -30.908 -8.191 50.487 1.00 87.31 295 PHE A O 1
ATOM 2375 N N . ILE A 1 296 ? -28.837 -8.876 49.943 1.00 90.56 296 ILE A N 1
ATOM 2376 C CA . ILE A 1 296 ? -28.649 -9.724 51.130 1.00 90.56 296 ILE A CA 1
ATOM 2377 C C . ILE A 1 296 ? -28.744 -8.877 52.405 1.00 90.56 296 ILE A C 1
ATOM 2379 O O . ILE A 1 296 ? -29.534 -9.193 53.292 1.00 90.56 296 ILE A O 1
ATOM 2383 N N . ALA A 1 297 ? -28.037 -7.745 52.464 1.00 84.81 297 ALA A N 1
ATOM 2384 C CA . ALA A 1 297 ? -28.087 -6.849 53.618 1.00 84.81 297 ALA A CA 1
ATOM 2385 C C . ALA A 1 297 ? -29.498 -6.288 53.880 1.00 84.81 297 ALA A C 1
ATOM 2387 O O . ALA A 1 297 ? -29.885 -6.081 55.031 1.00 84.81 297 ALA A O 1
ATOM 2388 N N . THR A 1 298 ? -30.297 -6.055 52.830 1.00 88.31 298 THR A N 1
ATOM 2389 C CA . THR A 1 298 ? -31.689 -5.609 53.002 1.00 88.31 298 THR A CA 1
ATOM 2390 C C . THR A 1 298 ? -32.569 -6.716 53.567 1.00 88.31 298 THR A C 1
ATOM 2392 O O . THR A 1 298 ? -33.391 -6.436 54.438 1.00 88.31 298 THR A O 1
ATOM 2395 N N . ILE A 1 299 ? -32.391 -7.961 53.113 1.00 90.38 299 ILE A N 1
ATOM 2396 C CA . ILE A 1 299 ? -33.102 -9.119 53.667 1.00 90.38 299 ILE A CA 1
ATOM 2397 C C . ILE A 1 299 ? -32.761 -9.287 55.147 1.00 90.38 299 ILE A C 1
ATOM 2399 O O . ILE A 1 299 ? -33.679 -9.381 55.958 1.00 90.38 299 ILE A O 1
ATOM 2403 N N . ASP A 1 300 ? -31.482 -9.247 55.519 1.00 85.25 300 ASP A N 1
ATOM 2404 C CA . ASP A 1 300 ? -31.063 -9.409 56.915 1.00 85.25 300 ASP A CA 1
ATOM 2405 C C . ASP A 1 300 ? -31.634 -8.309 57.819 1.00 85.25 300 ASP A C 1
ATOM 2407 O O . ASP A 1 300 ? -32.164 -8.594 58.895 1.00 85.25 300 ASP A O 1
ATOM 2411 N N . CYS A 1 301 ? -31.627 -7.054 57.358 1.00 87.31 301 CYS A N 1
ATOM 2412 C CA . CYS A 1 301 ? -32.284 -5.954 58.065 1.00 87.31 301 CYS A CA 1
ATOM 2413 C C . CYS A 1 301 ? -33.796 -6.179 58.214 1.00 87.31 301 CYS A C 1
ATOM 2415 O O . CYS A 1 301 ? -34.342 -5.962 59.295 1.00 87.31 301 CYS A O 1
ATOM 2417 N N . LEU A 1 302 ? -34.486 -6.632 57.163 1.00 90.00 302 LEU A N 1
ATOM 2418 C CA . LEU A 1 302 ? -35.923 -6.919 57.223 1.00 90.00 302 LEU A CA 1
ATOM 2419 C C . LEU A 1 302 ? -36.235 -8.068 58.186 1.00 90.00 302 LEU A C 1
ATOM 2421 O O . LEU A 1 302 ? -37.181 -7.964 58.968 1.00 90.00 302 LEU A O 1
ATOM 2425 N N . VAL A 1 303 ? -35.428 -9.131 58.175 1.00 90.06 303 VAL A N 1
ATOM 2426 C CA . VAL A 1 303 ? -35.547 -10.261 59.105 1.00 90.06 303 VAL A CA 1
ATOM 2427 C C . VAL A 1 303 ? -35.318 -9.795 60.542 1.00 90.06 303 VAL A C 1
ATOM 2429 O O . VAL A 1 303 ? -36.115 -10.127 61.418 1.00 90.06 303 VAL A O 1
ATOM 2432 N N . ALA A 1 304 ? -34.295 -8.975 60.793 1.00 83.94 304 ALA A N 1
ATOM 2433 C CA . ALA A 1 304 ? -34.017 -8.425 62.117 1.00 83.94 304 ALA A CA 1
ATOM 2434 C C . ALA A 1 304 ? -35.152 -7.517 62.622 1.00 83.94 304 ALA A C 1
ATOM 2436 O O . ALA A 1 304 ? -35.568 -7.629 63.777 1.00 83.94 304 ALA A O 1
ATOM 2437 N N . VAL A 1 305 ? -35.708 -6.659 61.760 1.00 87.31 305 VAL A N 1
ATOM 2438 C CA . VAL A 1 305 ? -36.857 -5.801 62.096 1.00 87.31 305 VAL A CA 1
ATOM 2439 C C . VAL A 1 305 ? -38.103 -6.638 62.382 1.00 87.31 305 VAL A C 1
ATOM 2441 O O . VAL A 1 305 ? -38.786 -6.391 63.377 1.00 87.31 305 VAL A O 1
ATOM 2444 N N . LEU A 1 306 ? -38.390 -7.659 61.570 1.00 87.00 306 LEU A N 1
ATOM 2445 C CA . LEU A 1 306 ? -39.500 -8.586 61.808 1.00 87.00 306 LEU A CA 1
ATOM 2446 C C . LEU A 1 306 ? -39.322 -9.356 63.120 1.00 87.00 306 LEU A C 1
ATOM 2448 O O . LEU A 1 306 ? -40.267 -9.453 63.902 1.00 87.00 306 LEU A O 1
ATOM 2452 N N . ALA A 1 307 ? -38.115 -9.847 63.405 1.00 83.75 307 ALA A N 1
ATOM 2453 C CA . ALA A 1 307 ? -37.795 -10.527 64.655 1.00 83.75 307 ALA A CA 1
ATOM 2454 C C . ALA A 1 307 ? -37.951 -9.597 65.870 1.00 83.75 307 ALA A C 1
ATOM 2456 O O . ALA A 1 307 ? -38.497 -10.006 66.899 1.00 83.75 307 ALA A O 1
ATOM 2457 N N . ALA A 1 308 ? -37.538 -8.332 65.752 1.00 82.25 308 ALA A N 1
ATOM 2458 C CA . ALA A 1 308 ? -37.713 -7.322 66.791 1.00 82.25 308 ALA A CA 1
ATOM 2459 C C . ALA A 1 308 ? -39.194 -6.974 67.015 1.00 82.25 308 ALA A C 1
ATOM 2461 O O . ALA A 1 308 ? -39.636 -6.903 68.163 1.00 82.25 308 ALA A O 1
ATOM 2462 N N . LEU A 1 309 ? -39.980 -6.822 65.943 1.00 81.81 309 LEU A N 1
ATOM 2463 C CA . LEU A 1 309 ? -41.427 -6.595 66.012 1.00 81.81 309 LEU A CA 1
ATOM 2464 C C . LEU A 1 309 ? -42.156 -7.779 66.657 1.00 81.81 309 LEU A C 1
ATOM 2466 O O . LEU A 1 309 ? -42.962 -7.574 67.564 1.00 81.81 309 LEU A O 1
ATOM 2470 N N . LEU A 1 310 ? -41.838 -9.012 66.254 1.00 80.56 310 LEU A N 1
ATOM 2471 C CA . LEU A 1 310 ? -42.381 -10.229 66.865 1.00 80.56 310 LEU A CA 1
ATOM 2472 C C . LEU A 1 310 ? -42.015 -10.313 68.352 1.00 80.56 310 LEU A C 1
ATOM 2474 O O . LEU A 1 310 ? -42.880 -10.559 69.191 1.00 80.56 310 LEU A O 1
ATOM 2478 N N . SER A 1 311 ? -40.761 -10.021 68.700 1.00 75.25 311 SER A N 1
ATOM 2479 C CA . SER A 1 311 ? -40.297 -9.994 70.092 1.00 75.25 311 SER A CA 1
ATOM 2480 C C . SER A 1 311 ? -41.009 -8.922 70.925 1.00 75.25 311 SER A C 1
ATOM 2482 O O . SER A 1 311 ? -41.348 -9.156 72.086 1.00 75.25 311 SER A O 1
ATOM 2484 N N . ALA A 1 312 ? -41.269 -7.745 70.351 1.00 73.69 312 ALA A N 1
ATOM 2485 C CA . ALA A 1 312 ? -42.009 -6.671 71.012 1.00 73.69 312 ALA A CA 1
ATOM 2486 C C . ALA A 1 312 ? -43.487 -7.039 71.229 1.00 73.69 312 ALA A C 1
ATOM 2488 O O . ALA A 1 312 ? -44.026 -6.792 72.310 1.00 73.69 312 ALA A O 1
ATOM 2489 N N . LEU A 1 313 ? -44.121 -7.686 70.244 1.00 72.38 313 LEU A N 1
ATOM 2490 C CA . LEU A 1 313 ? -45.491 -8.201 70.346 1.00 72.38 313 LEU A CA 1
ATOM 2491 C C . LEU A 1 313 ? -45.622 -9.307 71.404 1.00 72.38 313 LEU A C 1
ATOM 2493 O O . LEU A 1 313 ? -46.641 -9.368 72.089 1.00 72.38 313 LEU A O 1
ATOM 2497 N N . LEU A 1 314 ? -44.586 -10.134 71.581 1.00 67.19 314 LEU A N 1
ATOM 2498 C CA . LEU A 1 314 ? -44.521 -11.144 72.642 1.00 67.19 314 LEU A CA 1
ATOM 2499 C C . LEU A 1 314 ? -44.307 -10.532 74.038 1.00 67.19 314 LEU A C 1
ATOM 2501 O O . LEU A 1 314 ? -44.856 -11.048 75.010 1.00 67.19 314 LEU A O 1
ATOM 2505 N N . LYS A 1 315 ? -43.545 -9.432 74.156 1.00 65.56 315 LYS A N 1
ATOM 2506 C CA . LYS A 1 315 ? -43.290 -8.747 75.441 1.00 65.56 315 LYS A CA 1
ATOM 2507 C C . LYS A 1 315 ? -44.468 -7.895 75.928 1.00 65.56 315 LYS A C 1
ATOM 2509 O O . LYS A 1 315 ? -44.686 -7.815 77.133 1.00 65.56 315 LYS A O 1
ATOM 2514 N N . TRP A 1 316 ? -45.214 -7.254 75.023 1.00 65.50 316 TRP A N 1
ATOM 2515 C CA . TRP A 1 316 ? -46.324 -6.349 75.367 1.00 65.50 316 TRP A CA 1
ATOM 2516 C C . TRP A 1 316 ? -47.550 -6.567 74.467 1.00 65.50 316 TRP A C 1
ATOM 2518 O O . TRP A 1 316 ? -47.898 -5.697 73.660 1.00 65.50 316 TRP A O 1
ATOM 2528 N N . PRO A 1 317 ? -48.236 -7.713 74.588 1.00 62.06 317 PRO A N 1
ATOM 2529 C CA . PRO A 1 317 ? -49.350 -8.032 73.711 1.00 62.06 317 PRO A CA 1
ATOM 2530 C C . PRO A 1 317 ? -50.544 -7.085 73.919 1.00 62.06 317 PRO A C 1
ATOM 2532 O O . PRO A 1 317 ? -51.101 -6.983 75.015 1.00 62.06 317 PRO A O 1
ATOM 2535 N N . LYS A 1 318 ? -50.992 -6.423 72.845 1.00 61.75 318 LYS A N 1
ATOM 2536 C CA . LYS A 1 318 ? -52.220 -5.607 72.816 1.00 61.75 318 LYS A CA 1
ATOM 2537 C C . LYS A 1 318 ? -53.226 -6.168 71.804 1.00 61.75 318 LYS A C 1
ATOM 2539 O O . LYS A 1 318 ? -52.849 -6.676 70.750 1.00 61.75 318 LYS A O 1
ATOM 2544 N N . GLY A 1 319 ? -54.520 -6.042 72.109 1.00 65.88 319 GLY A N 1
ATOM 2545 C CA . GLY A 1 319 ? -55.608 -6.425 71.201 1.00 65.88 319 GLY A CA 1
ATOM 2546 C C . GLY A 1 319 ? -55.685 -7.940 70.909 1.00 65.88 319 GLY A C 1
ATOM 2547 O O . GLY A 1 319 ? -55.401 -8.742 71.801 1.00 65.88 319 GLY A O 1
ATOM 2548 N N . PRO A 1 320 ? -56.081 -8.363 69.689 1.00 64.69 320 PRO A N 1
ATOM 2549 C CA . PRO A 1 320 ? -56.361 -9.770 69.356 1.00 64.69 320 PRO A CA 1
ATOM 2550 C C . PRO A 1 320 ? -55.136 -10.699 69.442 1.00 64.69 320 PRO A C 1
ATOM 2552 O O . PRO A 1 320 ? -55.292 -11.913 69.558 1.00 64.69 320 PRO A O 1
ATOM 2555 N N . TRP A 1 321 ? -53.924 -10.139 69.467 1.00 62.50 321 TRP A N 1
ATOM 2556 C CA . TRP A 1 321 ? -52.655 -10.870 69.568 1.00 62.50 321 TRP A CA 1
ATOM 2557 C C . TRP A 1 321 ? -52.336 -11.386 70.973 1.00 62.50 321 TRP A C 1
ATOM 2559 O O . TRP A 1 321 ? -51.459 -12.230 71.135 1.00 62.50 321 TRP A O 1
ATOM 2569 N N . ARG A 1 322 ? -53.065 -10.924 71.994 1.00 63.66 322 ARG A N 1
ATOM 2570 C CA . ARG A 1 322 ? -52.825 -11.303 73.389 1.00 63.66 322 ARG A CA 1
ATOM 2571 C C . ARG A 1 322 ? -53.071 -12.778 73.674 1.00 63.66 322 ARG A C 1
ATOM 2573 O O . ARG A 1 322 ? -52.210 -13.420 74.260 1.00 63.66 322 ARG A O 1
ATOM 2580 N N . ARG A 1 323 ? -54.161 -13.343 73.147 1.00 64.94 323 ARG A N 1
ATOM 2581 C CA . ARG A 1 323 ? -54.448 -14.784 73.267 1.00 64.94 323 ARG A CA 1
ATOM 2582 C C . ARG A 1 323 ? -53.420 -15.652 72.540 1.00 64.94 323 ARG A C 1
ATOM 2584 O O . ARG A 1 323 ? -53.103 -16.744 72.994 1.00 64.94 323 ARG A O 1
ATOM 2591 N N . TRP A 1 324 ? -52.898 -15.171 71.413 1.00 68.69 324 TRP A N 1
ATOM 2592 C CA . TRP A 1 324 ? -51.876 -15.884 70.651 1.00 68.69 324 TRP A CA 1
ATOM 2593 C C . TRP A 1 324 ? -50.519 -15.869 71.372 1.00 68.69 324 TRP A C 1
ATOM 2595 O O . TRP A 1 324 ? -49.919 -16.924 71.547 1.00 68.69 324 TRP A O 1
ATOM 2605 N N . ALA A 1 325 ? -50.079 -14.707 71.867 1.00 62.16 325 ALA A N 1
ATOM 2606 C CA . ALA A 1 325 ? -48.834 -14.570 72.626 1.00 62.16 325 ALA A CA 1
ATOM 2607 C C . ALA A 1 325 ? -48.867 -15.336 73.963 1.00 62.16 325 ALA A C 1
ATOM 2609 O O . ALA A 1 325 ? -47.875 -15.954 74.339 1.00 62.16 325 ALA A O 1
ATOM 2610 N N . GLU A 1 326 ? -50.010 -15.348 74.659 1.00 65.25 326 GLU A N 1
ATOM 2611 C CA . GLU A 1 326 ? -50.214 -16.135 75.885 1.00 65.25 326 GLU A CA 1
ATOM 2612 C C . GLU A 1 326 ? -50.124 -17.651 75.606 1.00 65.25 326 GLU A C 1
ATOM 2614 O O . GLU A 1 326 ? -49.423 -18.359 76.328 1.00 65.25 326 GLU A O 1
ATOM 2619 N N . ASN A 1 327 ? -50.726 -18.145 74.513 1.00 67.75 327 ASN A N 1
ATOM 2620 C CA . ASN A 1 327 ? -50.609 -19.550 74.097 1.00 67.75 327 ASN A CA 1
ATOM 2621 C C . ASN A 1 327 ? -49.185 -19.926 73.656 1.00 67.75 327 ASN A C 1
ATOM 2623 O O . ASN A 1 327 ? -48.712 -21.018 73.963 1.00 67.75 327 ASN A O 1
ATOM 2627 N N . PHE A 1 328 ? -48.494 -19.031 72.948 1.00 67.06 328 PHE A N 1
ATOM 2628 C CA . PHE A 1 328 ? -47.127 -19.265 72.482 1.00 67.06 328 PHE A CA 1
ATOM 2629 C C . PHE A 1 328 ? -46.128 -19.293 73.647 1.00 67.06 328 PHE A C 1
ATOM 2631 O O . PHE A 1 328 ? -45.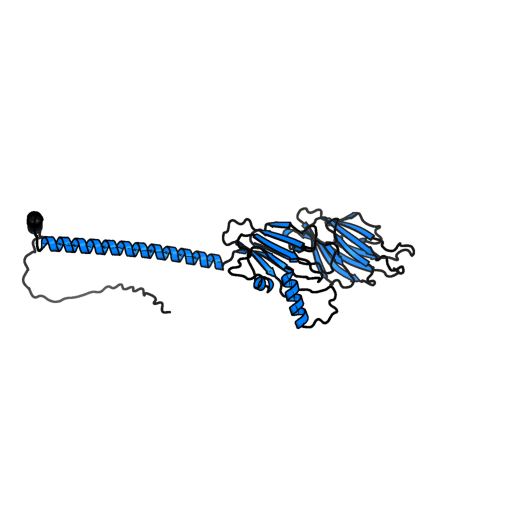304 -20.201 73.729 1.00 67.06 328 PHE A O 1
ATOM 2638 N N . ASN A 1 329 ? -46.242 -18.359 74.597 1.00 63.59 329 ASN A N 1
ATOM 2639 C CA . ASN A 1 329 ? -45.414 -18.341 75.804 1.00 63.59 329 ASN A CA 1
ATOM 2640 C C . ASN A 1 329 ? -45.685 -19.553 76.709 1.00 63.59 329 ASN A C 1
ATOM 2642 O O . ASN A 1 329 ? -44.746 -20.087 77.294 1.00 63.59 329 ASN A O 1
ATOM 2646 N N . ALA A 1 330 ? -46.933 -20.027 76.795 1.00 64.75 330 ALA A N 1
ATOM 2647 C CA . ALA A 1 330 ? -47.264 -21.256 77.518 1.00 64.75 330 ALA A CA 1
ATOM 2648 C C . ALA A 1 330 ? -46.627 -22.502 76.872 1.00 64.75 330 ALA A C 1
ATOM 2650 O O . ALA A 1 330 ? -46.097 -23.357 77.580 1.00 64.75 330 ALA A O 1
ATOM 2651 N N . LEU A 1 331 ? -46.618 -22.581 75.537 1.00 63.03 331 LEU A N 1
ATOM 2652 C CA . LEU A 1 331 ? -45.971 -23.665 74.791 1.00 63.03 331 LEU A CA 1
ATOM 2653 C C . LEU A 1 331 ? -44.437 -23.617 74.921 1.00 63.03 331 LEU A C 1
ATOM 2655 O O . LEU A 1 331 ? -43.798 -24.643 75.134 1.00 63.03 331 LEU A O 1
ATOM 2659 N N . ALA A 1 332 ? -43.846 -22.420 74.847 1.00 63.06 332 ALA A N 1
ATOM 2660 C CA . ALA A 1 332 ? -42.409 -22.212 75.020 1.00 63.06 332 ALA A CA 1
ATOM 2661 C C . ALA A 1 332 ? -41.946 -22.533 76.452 1.00 63.06 332 ALA A C 1
ATOM 2663 O O . ALA A 1 332 ? -40.907 -23.162 76.634 1.00 63.06 332 ALA A O 1
ATOM 2664 N N . ALA A 1 333 ? -42.736 -22.173 77.468 1.00 60.34 333 ALA A N 1
ATOM 2665 C CA . ALA A 1 333 ? -42.472 -22.534 78.860 1.00 60.34 333 ALA A CA 1
ATOM 2666 C C . ALA A 1 333 ? -42.598 -24.049 79.110 1.00 60.34 333 ALA A C 1
ATOM 2668 O O . ALA A 1 333 ? -41.842 -24.600 79.905 1.00 60.34 333 ALA A O 1
ATOM 2669 N N . ALA A 1 334 ? -43.501 -24.737 78.402 1.00 61.41 334 ALA A N 1
ATOM 2670 C CA . ALA A 1 334 ? -43.647 -26.192 78.467 1.00 61.41 334 ALA A CA 1
ATOM 2671 C C . ALA A 1 334 ? -42.508 -26.965 77.770 1.00 61.41 334 ALA A C 1
ATOM 2673 O O . ALA A 1 334 ? -42.383 -28.175 77.958 1.00 61.41 334 ALA A O 1
ATOM 2674 N N . HIS A 1 335 ? -41.690 -26.295 76.951 1.00 58.41 335 HIS A N 1
ATOM 2675 C CA . HIS A 1 335 ? -40.570 -26.888 76.207 1.00 58.41 335 HIS A CA 1
ATOM 2676 C C . HIS A 1 335 ? -39.213 -26.258 76.548 1.00 58.41 335 HIS A C 1
ATOM 2678 O O . HIS A 1 335 ? -38.216 -26.544 75.885 1.00 58.41 335 HIS A O 1
ATOM 2684 N N . ALA A 1 336 ? -39.147 -25.423 77.589 1.00 48.34 336 ALA A N 1
ATOM 2685 C CA . ALA A 1 336 ? -37.884 -24.903 78.087 1.00 48.34 336 ALA A CA 1
ATOM 2686 C C . ALA A 1 336 ? -37.027 -26.073 78.619 1.00 48.34 336 ALA A C 1
ATOM 2688 O O . ALA A 1 336 ? -37.506 -26.832 79.468 1.00 48.34 336 ALA A O 1
ATOM 2689 N N . PRO A 1 337 ? -35.783 -26.261 78.134 1.00 49.56 337 PRO A N 1
ATOM 2690 C CA . PRO A 1 337 ? -34.914 -27.319 78.630 1.00 49.56 337 PRO A CA 1
ATOM 2691 C C . PRO A 1 337 ? -34.657 -27.107 80.124 1.00 49.56 337 PRO A C 1
ATOM 2693 O O . PRO A 1 337 ? -34.268 -26.017 80.546 1.00 49.56 337 PRO A O 1
ATOM 2696 N N . GLN A 1 338 ? -34.897 -28.147 80.928 1.00 44.19 338 GLN A N 1
ATOM 2697 C CA . GLN A 1 338 ? -34.580 -28.133 82.354 1.00 44.19 338 GLN A CA 1
ATOM 2698 C C . GLN A 1 338 ? -33.091 -27.823 82.533 1.00 44.19 338 GLN A C 1
ATOM 2700 O O . GLN A 1 338 ? -32.226 -28.585 82.104 1.00 44.19 338 GLN A O 1
ATOM 2705 N N . THR A 1 339 ? -32.786 -26.701 83.179 1.00 47.03 339 THR A N 1
ATOM 2706 C CA . THR A 1 339 ? -31.449 -26.433 83.701 1.00 47.03 339 THR A CA 1
ATOM 2707 C C . THR A 1 339 ? -31.158 -27.444 84.806 1.00 47.03 339 THR A C 1
ATOM 2709 O O . THR A 1 339 ? -31.869 -27.472 85.814 1.00 47.03 339 THR A O 1
ATOM 2712 N N . TYR A 1 340 ? -30.133 -28.277 84.619 1.00 39.88 340 TYR A N 1
ATOM 2713 C CA . TYR A 1 340 ? -29.598 -29.140 85.674 1.00 39.88 340 TYR A CA 1
ATOM 2714 C C . TYR A 1 340 ? -29.218 -28.291 86.901 1.00 39.88 340 TYR A C 1
ATOM 2716 O O . TYR A 1 340 ? -28.681 -27.192 86.724 1.00 39.88 340 TYR A O 1
ATOM 2724 N N . PRO A 1 341 ? -29.499 -28.746 88.137 1.00 41.56 341 PRO A N 1
ATOM 2725 C CA . PRO A 1 341 ? -29.148 -27.979 89.320 1.00 41.56 341 PRO A CA 1
ATOM 2726 C C . PRO A 1 341 ? -27.625 -27.875 89.453 1.00 41.56 341 PRO A C 1
ATOM 2728 O O . PRO A 1 341 ? -26.891 -28.820 89.161 1.00 41.56 341 PRO A O 1
ATOM 2731 N N . ALA A 1 342 ? -27.179 -26.698 89.890 1.00 44.44 342 ALA A N 1
ATOM 2732 C CA . ALA A 1 342 ? -25.789 -26.388 90.178 1.00 44.44 342 ALA A CA 1
ATOM 2733 C C . ALA A 1 342 ? -25.206 -27.388 91.188 1.00 44.44 342 ALA A C 1
ATOM 2735 O O . ALA A 1 342 ? -25.789 -27.626 92.245 1.00 44.44 342 ALA A O 1
ATOM 2736 N N . GLN A 1 343 ? -24.056 -27.963 90.848 1.00 39.22 343 GLN A N 1
ATOM 2737 C CA . GLN A 1 343 ? -23.265 -28.793 91.746 1.00 39.22 343 GLN A CA 1
ATOM 2738 C C . GLN A 1 343 ? -22.228 -27.888 92.432 1.00 39.22 343 GLN A C 1
ATOM 2740 O O . GLN A 1 343 ? -21.487 -27.173 91.758 1.00 39.22 343 GLN A O 1
ATOM 2745 N N . ASP A 1 344 ? -22.255 -27.876 93.765 1.00 37.22 344 ASP A N 1
ATOM 2746 C CA . ASP A 1 344 ? -21.466 -27.012 94.654 1.00 37.22 344 ASP A CA 1
ATOM 2747 C C . ASP A 1 344 ? -19.933 -27.136 94.483 1.00 37.22 344 ASP A C 1
ATOM 2749 O O . ASP A 1 344 ? -19.431 -28.154 93.995 1.00 37.22 344 ASP A O 1
ATOM 2753 N N . PRO A 1 345 ? -19.160 -26.110 94.906 1.00 48.44 345 PRO A N 1
ATOM 2754 C CA . PRO A 1 345 ? -17.742 -25.981 94.599 1.00 48.44 345 PRO A CA 1
ATOM 2755 C C . PRO A 1 345 ? -16.895 -26.893 95.496 1.00 48.44 345 PRO A C 1
ATOM 2757 O O . PRO A 1 345 ? -16.670 -26.615 96.672 1.00 48.44 345 PRO A O 1
ATOM 2760 N N . GLY A 1 346 ? -16.395 -27.985 94.920 1.00 34.66 346 GLY A N 1
ATOM 2761 C CA . GLY A 1 346 ? -15.399 -28.860 95.531 1.00 34.66 346 GLY A CA 1
ATOM 2762 C C . GLY A 1 346 ? -13.994 -28.550 95.021 1.00 34.66 346 GLY A C 1
ATOM 2763 O O . GLY A 1 346 ? -13.687 -28.736 93.848 1.00 34.66 346 GLY A O 1
ATOM 2764 N N . THR A 1 347 ? -13.139 -28.086 95.923 1.00 42.09 347 THR A N 1
ATOM 2765 C CA . THR A 1 347 ? -11.699 -27.864 95.766 1.00 42.09 347 THR A CA 1
ATOM 2766 C C . THR A 1 347 ? -10.970 -29.102 95.225 1.00 42.09 347 THR A C 1
ATOM 2768 O O . THR A 1 347 ? -10.952 -30.124 95.903 1.00 42.09 347 THR A O 1
ATOM 2771 N N . TYR A 1 348 ? -10.292 -29.001 94.075 1.00 31.44 348 TYR A N 1
ATOM 2772 C CA . TYR A 1 348 ? -9.064 -29.757 93.773 1.00 31.44 348 TYR A CA 1
ATOM 2773 C C . TYR A 1 348 ? -8.308 -29.114 92.595 1.00 31.44 348 TYR A C 1
ATOM 2775 O O . TYR A 1 348 ? -8.887 -28.749 91.578 1.00 31.44 348 TYR A O 1
ATOM 2783 N N . SER A 1 349 ? -6.997 -28.972 92.750 1.00 34.84 349 SER A N 1
ATOM 2784 C CA . SER A 1 349 ? -5.998 -28.566 91.750 1.00 34.84 349 SER A CA 1
ATOM 2785 C C . SER A 1 349 ? -4.681 -29.235 92.175 1.00 34.84 349 SER A C 1
ATOM 2787 O O . SER A 1 349 ? -4.575 -29.556 93.364 1.00 34.84 349 SER A O 1
ATOM 2789 N N . PRO A 1 350 ? -3.626 -29.383 91.348 1.00 60.50 350 PRO A N 1
ATOM 2790 C CA . PRO A 1 350 ? -3.480 -29.395 89.883 1.00 60.50 350 PRO A CA 1
ATOM 2791 C C . PRO A 1 350 ? -2.779 -30.699 89.406 1.00 60.50 350 PRO A C 1
ATOM 2793 O O . PRO A 1 350 ? -2.458 -31.544 90.227 1.00 60.50 350 PRO A O 1
ATOM 2796 N N . HIS A 1 351 ? -2.543 -30.851 88.095 1.00 31.77 351 HIS A N 1
ATOM 2797 C CA . HIS A 1 351 ? -1.500 -31.628 87.367 1.00 31.77 351 HIS A CA 1
ATOM 2798 C C . HIS A 1 351 ? -2.107 -31.929 85.978 1.00 31.77 351 HIS A C 1
ATOM 2800 O O . HIS A 1 351 ? -3.256 -32.338 85.913 1.00 31.77 351 HIS A O 1
ATOM 2806 N N . GLY A 1 352 ? -1.499 -31.757 84.806 1.00 29.77 352 GLY A N 1
ATOM 2807 C CA . GLY A 1 352 ? -0.144 -31.471 84.347 1.00 29.77 352 GLY A CA 1
ATOM 2808 C C . GLY A 1 352 ? -0.043 -32.058 82.923 1.00 29.77 352 GLY A C 1
ATOM 2809 O O . GLY A 1 352 ? -0.585 -33.135 82.704 1.00 29.77 352 GLY A O 1
ATOM 2810 N N . HIS A 1 353 ? 0.671 -31.382 82.005 1.00 31.92 353 HIS A N 1
ATOM 2811 C CA . HIS A 1 353 ? 1.064 -31.850 80.653 1.00 31.92 353 HIS A CA 1
ATOM 2812 C C . HIS A 1 353 ? -0.069 -32.050 79.609 1.00 31.92 353 HIS A C 1
ATOM 2814 O O . HIS A 1 353 ? -1.155 -32.487 79.952 1.00 31.92 353 HIS A O 1
ATOM 2820 N N . LYS A 1 354 ? 0.087 -31.786 78.302 1.00 32.06 354 LYS A N 1
ATOM 2821 C CA . LYS A 1 354 ? 1.233 -31.441 77.441 1.00 32.06 354 LYS A CA 1
ATOM 2822 C C . LYS A 1 354 ? 0.699 -30.848 76.121 1.00 32.06 354 LYS A C 1
ATOM 2824 O O . LYS A 1 354 ? -0.457 -31.079 75.777 1.00 32.06 354 LYS A O 1
ATOM 2829 N N . ASP A 1 355 ? 1.577 -30.125 75.442 1.00 36.06 355 ASP A N 1
ATOM 2830 C CA . ASP A 1 355 ? 1.477 -29.530 74.105 1.00 36.06 355 ASP A CA 1
ATOM 2831 C C . ASP A 1 355 ? 0.887 -30.457 73.020 1.00 36.06 355 ASP A C 1
ATOM 2833 O O . ASP A 1 355 ? 1.081 -31.669 73.068 1.00 36.06 355 ASP A O 1
ATOM 2837 N N . ASP A 1 356 ? 0.215 -29.888 72.012 1.00 34.69 356 ASP A N 1
ATOM 2838 C CA . ASP A 1 356 ? 0.878 -29.685 70.715 1.00 34.69 356 ASP A CA 1
ATOM 2839 C C . ASP A 1 356 ? 0.098 -28.741 69.781 1.00 34.69 356 ASP A C 1
ATOM 2841 O O . ASP A 1 356 ? -1.123 -28.773 69.634 1.00 34.69 356 ASP A O 1
ATOM 2845 N N . SER A 1 357 ? 0.898 -27.876 69.172 1.00 37.94 357 SER A N 1
ATOM 2846 C CA . SER A 1 357 ? 0.660 -26.866 68.149 1.00 37.94 357 SER A CA 1
ATOM 2847 C C . SER A 1 357 ? 0.024 -27.382 66.853 1.00 37.94 357 SER A C 1
ATOM 2849 O O . SER A 1 357 ? 0.307 -28.503 66.445 1.00 37.94 357 SER A O 1
ATOM 2851 N N . PHE A 1 358 ? -0.655 -26.499 66.112 1.00 35.47 358 PHE A N 1
ATOM 2852 C CA . PHE A 1 358 ? -0.116 -26.004 64.835 1.00 35.47 358 PHE A CA 1
ATOM 2853 C C . PHE A 1 358 ? -0.778 -24.673 64.435 1.00 35.47 358 PHE A C 1
ATOM 2855 O O . PHE A 1 358 ? -1.963 -24.611 64.115 1.00 35.47 358 PHE A O 1
ATOM 2862 N N . ASP A 1 359 ? 0.036 -23.617 64.465 1.00 36.31 359 ASP A N 1
ATOM 2863 C CA . ASP A 1 359 ? -0.158 -22.357 63.751 1.00 36.31 359 ASP A CA 1
ATOM 2864 C C . ASP A 1 359 ? -0.103 -22.588 62.234 1.00 36.31 359 ASP A C 1
ATOM 2866 O O . ASP A 1 359 ? 0.741 -23.341 61.744 1.00 36.31 359 ASP A O 1
ATOM 2870 N N . SER A 1 360 ? -0.894 -21.838 61.467 1.00 35.94 360 SER A N 1
ATOM 2871 C CA . SER A 1 360 ? -0.344 -21.104 60.316 1.00 35.94 360 SER A CA 1
ATOM 2872 C C . SER A 1 360 ? -1.251 -19.936 59.943 1.00 35.94 360 SER A C 1
ATOM 2874 O O . SER A 1 360 ? -2.336 -20.078 59.384 1.00 35.94 360 SER A O 1
ATOM 2876 N N . SER A 1 361 ? -0.740 -18.762 60.271 1.00 37.31 361 SER A N 1
ATOM 2877 C CA . SER A 1 361 ? -1.057 -17.454 59.731 1.00 37.31 361 SER A CA 1
ATOM 2878 C C . SER A 1 361 ? -0.866 -17.395 58.212 1.00 37.31 361 SER A C 1
ATOM 2880 O O . SER A 1 361 ? 0.168 -17.813 57.697 1.00 37.31 361 SER A O 1
ATOM 2882 N N . ILE A 1 362 ? -1.815 -16.779 57.498 1.00 34.44 362 ILE A N 1
ATOM 2883 C CA . ILE A 1 362 ? -1.536 -16.105 56.224 1.00 34.44 362 ILE A CA 1
ATOM 2884 C C . ILE A 1 362 ? -2.167 -14.713 56.261 1.00 34.44 362 ILE A C 1
ATOM 2886 O O . ILE A 1 362 ? -3.357 -14.531 56.502 1.00 34.44 362 ILE A O 1
ATOM 2890 N N . SER A 1 363 ? -1.275 -13.753 56.064 1.00 32.88 363 SER A N 1
ATOM 2891 C CA . SER A 1 363 ? -1.403 -12.305 56.020 1.00 32.88 363 SER A CA 1
ATOM 2892 C C . SER A 1 363 ? -2.185 -11.785 54.810 1.00 32.88 363 SER A C 1
ATOM 2894 O O . SER A 1 363 ? -1.954 -12.219 53.682 1.00 32.88 363 SER A O 1
ATOM 2896 N N . SER A 1 364 ? -3.017 -10.772 55.049 1.00 36.31 364 SER A N 1
ATOM 2897 C CA . SER A 1 364 ? -3.551 -9.845 54.044 1.00 36.31 364 SER A CA 1
ATOM 2898 C C . SER A 1 364 ? -2.452 -8.917 53.505 1.00 36.31 364 SER A C 1
ATOM 2900 O O . SER A 1 364 ? -1.601 -8.501 54.295 1.00 36.31 364 SER A O 1
ATOM 2902 N N . PRO A 1 365 ? -2.477 -8.508 52.224 1.00 44.81 365 PRO A N 1
ATOM 2903 C CA . PRO A 1 365 ? -1.756 -7.326 51.784 1.00 44.81 365 PRO A CA 1
ATOM 2904 C C . PRO A 1 365 ? -2.676 -6.097 51.795 1.00 44.81 365 PRO A C 1
ATOM 2906 O O . PRO A 1 365 ? -3.748 -6.091 51.186 1.00 44.81 365 PRO A O 1
ATOM 2909 N N . ASP A 1 366 ? -2.211 -5.060 52.487 1.00 35.16 366 ASP A N 1
ATOM 2910 C CA . ASP A 1 366 ? -2.682 -3.685 52.367 1.00 35.16 366 ASP A CA 1
ATOM 2911 C C . ASP A 1 366 ? -2.316 -3.118 50.987 1.00 35.16 366 ASP A C 1
ATOM 2913 O O . ASP A 1 366 ? -1.177 -3.234 50.532 1.00 35.16 366 ASP A O 1
ATOM 2917 N N . PHE A 1 367 ? -3.277 -2.450 50.350 1.00 31.27 367 PHE A N 1
ATOM 2918 C CA . PHE A 1 367 ? -3.042 -1.518 49.251 1.00 31.27 367 PHE A CA 1
ATOM 2919 C C . PHE A 1 367 ? -3.362 -0.109 49.754 1.00 31.27 367 PHE A C 1
ATOM 2921 O O . PHE A 1 367 ? -4.507 0.194 50.090 1.00 31.27 367 PHE A O 1
ATOM 2928 N N . SER A 1 368 ? -2.352 0.756 49.775 1.00 41.44 368 SER A N 1
ATOM 2929 C CA . SER A 1 368 ? -2.508 2.208 49.866 1.00 41.44 368 SER A CA 1
ATOM 2930 C C . SER A 1 368 ? -2.047 2.864 48.564 1.00 41.44 368 SER A C 1
ATOM 2932 O O . SER A 1 368 ? -1.065 2.418 47.969 1.00 41.44 368 SER A O 1
ATOM 2934 N N . LEU A 1 369 ? -2.816 3.888 48.180 1.00 36.66 369 LEU A N 1
ATOM 2935 C CA . LEU A 1 369 ? -2.754 4.755 46.996 1.00 36.66 369 LEU A CA 1
ATOM 2936 C C . LEU A 1 369 ? -1.394 5.393 46.706 1.00 36.66 369 LEU A C 1
ATOM 2938 O O . LEU A 1 369 ? -0.712 5.786 47.681 1.00 36.66 369 LEU A O 1
#

pLDDT: mean 70.47, std 16.01, range [29.77, 94.56]

Organism: NCBI:txid370345

Solvent-accessible surface area (backbone atoms only — not comparable to full-atom values): 21290 Å² total; per-residue (Å²): 114,74,46,80,80,51,54,56,69,68,71,42,53,40,74,50,98,84,41,42,37,38,38,36,51,70,76,64,57,98,79,63,63,61,49,49,71,41,51,31,34,41,36,40,80,50,86,67,22,10,41,30,42,32,36,70,44,80,51,62,75,53,88,48,54,40,41,32,33,23,74,59,94,87,59,50,78,43,70,48,52,80,82,60,64,78,64,44,69,50,71,43,72,48,40,48,39,36,42,34,43,36,38,49,60,88,57,96,79,59,87,61,56,39,42,39,34,33,37,49,45,76,40,51,39,91,77,46,80,52,70,46,42,56,59,33,78,87,49,34,72,36,78,43,81,41,51,89,71,36,66,34,37,40,29,42,43,62,86,71,75,73,65,91,84,50,73,58,60,27,38,40,35,40,30,45,84,69,86,54,88,49,47,25,23,30,38,30,34,46,80,84,45,64,41,71,57,96,53,92,80,63,89,72,50,75,66,54,53,51,51,52,46,55,53,47,54,70,27,50,44,76,44,57,52,39,66,93,83,43,52,69,66,48,28,71,67,37,35,78,38,43,22,71,74,22,35,29,34,44,35,40,45,64,61,96,64,52,53,26,40,38,31,45,37,32,28,42,72,42,64,66,57,52,51,53,52,50,52,54,51,51,55,50,51,52,50,51,52,51,52,52,54,51,51,52,55,50,50,53,51,51,52,52,51,51,52,51,50,52,51,47,44,60,74,60,52,64,74,87,50,32,67,54,39,54,52,49,51,53,53,50,62,76,64,56,78,82,78,77,80,85,79,80,94,75,92,83,86,87,89,80,90,79,89,84,86,84,88,82,88,81,83,84,84,88,86,81,136

Nearest PDB structures (foldseek):
  7bzt-assembly1_E  TM=6.495E-01  e=4.521E-03  Homo sapiens
  5fws-assembly1_A  TM=5.967E-01  e=5.928E-03  Homo sapiens
  1spp-assembly1_B  TM=6.508E-01  e=1.954E-02  Sus scrofa
  1sfp-assembly1_A-2  TM=6.731E-01  e=2.705E-02  Bos taurus
  2yc4-assembly1_A  TM=5.292E-01  e=1.904E-01  Chlamydomonas reinhardtii